Protein AF-A0A930GWD8-F1 (afdb_monomer)

Mean predicted aligned error: 20.61 Å

Nearest PDB structures (foldseek):
  4cp6-assembly1_A  TM=4.256E-01  e=1.845E-03  Streptococcus pneumoniae
  7z4b-assembly1_DW  TM=2.333E-01  e=5.067E-02  Escherichia phage vB_EcoP_SU10
  5d7h-assembly1_A  TM=2.155E-01  e=1.286E-01  Mycobacterium tuberculosis CDC1551
  8pxy-assembly1_A  TM=1.982E-01  e=1.101E-01  Mycobacterium tuberculosis
  5uwv-assembly6_F  TM=1.658E-01  e=1.355E-01  Mycobacteroides abscessus ATCC 19977

pLDDT: mean 77.82, std 20.65, range [23.25, 98.75]

Structure (mmCIF, N/CA/C/O backbone):
data_AF-A0A930GWD8-F1
#
_entry.id   AF-A0A930GWD8-F1
#
loop_
_atom_site.group_PDB
_atom_site.id
_atom_site.type_symbol
_atom_site.label_atom_id
_atom_site.label_alt_id
_atom_site.label_comp_id
_atom_site.label_asym_id
_atom_site.label_entity_id
_atom_site.label_seq_id
_atom_site.pdbx_PDB_ins_code
_atom_site.Cartn_x
_atom_site.Cartn_y
_atom_site.Cartn_z
_atom_site.occupancy
_atom_site.B_iso_or_equiv
_atom_site.auth_seq_id
_atom_site.auth_comp_id
_atom_site.auth_asym_id
_atom_site.auth_atom_id
_atom_site.pdbx_PDB_model_num
ATOM 1 N N . MET A 1 1 ? -67.804 5.111 -6.034 1.00 32.91 1 MET A N 1
ATOM 2 C CA . MET A 1 1 ? -69.058 4.346 -5.861 1.00 32.91 1 MET A CA 1
ATOM 3 C C . MET A 1 1 ? -68.831 3.285 -4.795 1.00 32.91 1 MET A C 1
ATOM 5 O O . MET A 1 1 ? -67.790 2.650 -4.816 1.00 32.91 1 MET A O 1
ATOM 9 N N . PHE A 1 2 ? -69.774 3.202 -3.850 1.00 27.28 2 PHE A N 1
ATOM 10 C CA . PHE A 1 2 ? -70.002 2.177 -2.813 1.00 27.28 2 PHE A CA 1
ATOM 11 C C . PHE A 1 2 ? -69.589 0.736 -3.227 1.00 27.28 2 PHE A C 1
ATOM 13 O O . PHE A 1 2 ? -69.629 0.432 -4.408 1.00 27.28 2 PHE A O 1
ATOM 20 N N . ARG A 1 3 ? -69.276 -0.243 -2.360 1.00 27.27 3 ARG A N 1
ATOM 21 C CA . ARG A 1 3 ? -69.615 -0.482 -0.944 1.00 27.27 3 ARG A CA 1
ATOM 22 C C . ARG A 1 3 ? -68.757 -1.638 -0.383 1.00 27.27 3 ARG A C 1
ATOM 24 O O . ARG A 1 3 ? -68.315 -2.501 -1.129 1.00 27.27 3 ARG A O 1
ATOM 31 N N . LYS A 1 4 ? -68.626 -1.661 0.948 1.00 37.53 4 LYS A N 1
ATOM 32 C CA . LYS A 1 4 ? -68.260 -2.798 1.820 1.00 37.53 4 LYS A CA 1
ATOM 33 C C . LYS A 1 4 ? -69.206 -4.000 1.655 1.00 37.53 4 LYS A C 1
ATOM 35 O O . LYS A 1 4 ? -70.381 -3.742 1.424 1.00 37.53 4 LYS A O 1
ATOM 40 N N . THR A 1 5 ? -68.727 -5.213 1.977 1.00 33.19 5 THR A N 1
ATOM 41 C CA . THR A 1 5 ? -69.406 -6.295 2.759 1.00 33.19 5 THR A CA 1
ATOM 42 C C . THR A 1 5 ? -68.433 -7.485 2.917 1.00 33.19 5 THR A C 1
ATOM 44 O O . THR A 1 5 ? -67.928 -7.959 1.908 1.00 33.19 5 THR A O 1
ATOM 47 N N . CYS A 1 6 ? -67.938 -7.874 4.103 1.00 30.30 6 CYS A N 1
ATOM 48 C CA . CYS A 1 6 ? -68.566 -8.616 5.221 1.00 30.30 6 CYS A CA 1
ATOM 49 C C . CYS A 1 6 ? -69.245 -9.945 4.843 1.00 30.30 6 CYS A C 1
ATOM 51 O O . CYS A 1 6 ? -70.290 -9.905 4.206 1.00 30.30 6 CYS A O 1
ATOM 53 N N . ALA A 1 7 ? -68.734 -11.068 5.374 1.00 29.23 7 ALA A N 1
ATOM 54 C CA . ALA A 1 7 ? -69.536 -12.148 5.971 1.00 29.23 7 ALA A CA 1
ATOM 55 C C . ALA A 1 7 ? -68.648 -13.143 6.752 1.00 29.23 7 ALA A C 1
ATOM 57 O O . ALA A 1 7 ? -67.821 -13.845 6.174 1.00 29.23 7 ALA A O 1
ATOM 58 N N . LEU A 1 8 ? -68.850 -13.189 8.073 1.00 32.72 8 LEU A N 1
ATOM 59 C CA . LEU A 1 8 ? -68.533 -14.324 8.946 1.00 32.72 8 LEU A CA 1
ATOM 60 C C . LEU A 1 8 ? -69.503 -15.484 8.665 1.00 32.72 8 LEU A C 1
ATOM 62 O O . LEU A 1 8 ? -70.682 -15.231 8.421 1.00 32.72 8 LEU A O 1
ATOM 66 N N . ALA A 1 9 ? -69.057 -16.724 8.882 1.00 27.12 9 ALA A N 1
ATOM 67 C CA . ALA A 1 9 ? -69.923 -17.798 9.375 1.00 27.12 9 ALA A CA 1
ATOM 68 C C . ALA A 1 9 ? -69.119 -18.845 10.173 1.00 27.12 9 ALA A C 1
ATOM 70 O O . ALA A 1 9 ? -68.190 -19.465 9.662 1.00 27.12 9 ALA A O 1
ATOM 71 N N . LEU A 1 10 ? -69.508 -18.995 11.444 1.00 28.69 10 LEU A N 1
ATOM 72 C CA . LEU A 1 10 ? -69.233 -20.102 12.367 1.00 28.69 10 LEU A CA 1
ATOM 73 C C . LEU A 1 10 ? -69.843 -21.424 11.863 1.00 28.69 10 LEU A C 1
ATOM 75 O O . LEU A 1 10 ? -70.950 -21.387 11.340 1.00 28.69 10 LEU A O 1
ATOM 79 N N . SER A 1 11 ? -69.225 -22.567 12.200 1.00 26.95 11 SER A N 1
ATOM 80 C CA . SER A 1 11 ? -69.896 -23.756 12.794 1.00 26.95 11 SER A CA 1
ATOM 81 C C . SER A 1 11 ? -68.861 -24.875 13.044 1.00 26.95 11 SER A C 1
ATOM 83 O O . SER A 1 11 ? -68.252 -25.372 12.103 1.00 26.95 11 SER A O 1
ATOM 85 N N . THR A 1 12 ? -68.441 -25.113 14.290 1.00 28.27 12 THR A N 1
ATOM 86 C CA . THR A 1 12 ? -68.850 -26.228 15.184 1.00 28.27 12 THR A CA 1
ATOM 87 C C . THR A 1 12 ? -68.493 -27.664 14.755 1.00 28.27 12 THR A C 1
ATOM 89 O O . THR A 1 12 ? -69.097 -28.216 13.846 1.00 28.27 12 THR A O 1
ATOM 92 N N . LEU A 1 13 ? -67.592 -28.252 15.559 1.00 28.30 13 LEU A N 1
ATOM 93 C CA . LEU A 1 13 ? -67.616 -29.577 16.215 1.00 28.30 13 LEU A CA 1
ATOM 94 C C . LEU A 1 13 ? -67.874 -30.869 15.405 1.00 28.30 13 LEU A C 1
ATOM 96 O O . LEU A 1 13 ? -68.976 -31.096 14.920 1.00 28.30 13 LEU A O 1
ATOM 100 N N . MET A 1 14 ? -66.930 -31.817 15.499 1.00 30.34 14 MET A N 1
ATOM 101 C CA . MET A 1 14 ? -67.207 -33.255 15.685 1.00 30.34 14 MET A CA 1
ATOM 102 C C . MET A 1 14 ? -65.979 -33.976 16.274 1.00 30.34 14 MET A C 1
ATOM 104 O O . MET A 1 14 ? -64.845 -33.754 15.859 1.00 30.34 14 MET A O 1
ATOM 108 N N . LEU A 1 15 ? -66.250 -34.792 17.295 1.00 30.77 15 LEU A N 1
ATOM 109 C CA . LEU A 1 15 ? -65.334 -35.578 18.127 1.00 30.77 15 LEU A CA 1
ATOM 110 C C . LEU A 1 15 ? -64.838 -36.872 17.453 1.00 30.77 15 LEU A C 1
ATOM 112 O O . LEU A 1 15 ? -65.525 -37.406 16.590 1.00 30.77 15 LEU A O 1
ATOM 116 N N . LEU A 1 16 ? -63.735 -37.411 18.000 1.00 27.11 16 LEU A N 1
ATOM 117 C CA . LEU A 1 16 ? -63.476 -38.800 18.464 1.00 27.11 16 LEU A CA 1
ATOM 118 C C . LEU A 1 16 ? -62.085 -39.281 18.023 1.00 27.11 16 LEU A C 1
ATOM 120 O O . LEU A 1 16 ? -61.794 -39.397 16.839 1.00 27.11 16 LEU A O 1
ATOM 124 N N . SER A 1 17 ? -61.172 -39.574 18.951 1.00 30.06 17 SER A N 1
ATOM 125 C CA . SER A 1 17 ? -60.903 -40.917 19.521 1.00 30.06 17 SER A CA 1
ATOM 126 C C . SER A 1 17 ? -59.388 -40.919 19.877 1.00 30.06 17 SER A C 1
ATOM 128 O O . SER A 1 17 ? -58.663 -40.101 19.325 1.00 30.06 17 SER A O 1
ATOM 130 N N . VAL A 1 18 ? -58.763 -41.678 20.780 1.00 32.16 18 VAL A N 1
ATOM 131 C CA . VAL A 1 18 ? -59.021 -42.913 21.531 1.00 32.16 18 VAL A CA 1
ATOM 132 C C . VAL A 1 18 ? -58.222 -42.805 22.849 1.00 32.16 18 VAL A C 1
ATOM 134 O O . VAL A 1 18 ? -57.163 -42.182 22.896 1.00 32.16 18 VAL A O 1
ATOM 137 N N . PHE A 1 19 ? -58.724 -43.436 23.909 1.00 29.86 19 PHE A N 1
ATOM 138 C CA . PHE A 1 19 ? -58.072 -43.611 25.209 1.00 29.86 19 PHE A CA 1
ATOM 139 C C . PHE A 1 19 ? -56.790 -44.467 25.158 1.00 29.86 19 PHE A C 1
ATOM 141 O O . PHE A 1 19 ? -56.745 -45.477 24.463 1.00 29.86 19 PHE A O 1
ATOM 148 N N . SER A 1 20 ? -55.830 -44.170 26.041 1.00 28.05 20 SER A N 1
ATOM 149 C CA . SER A 1 20 ? -54.991 -45.193 26.679 1.00 28.05 20 SER A CA 1
ATOM 150 C C . SER A 1 20 ? -54.947 -44.949 28.188 1.00 28.05 20 SER A C 1
ATOM 152 O O . SER A 1 20 ? -54.554 -43.885 28.658 1.00 28.05 20 SER A O 1
ATOM 154 N N . THR A 1 21 ? -55.387 -45.967 28.920 1.00 31.94 21 THR A N 1
ATOM 155 C CA . THR A 1 21 ? -55.265 -46.222 30.365 1.00 31.94 21 THR A CA 1
ATOM 156 C C . THR A 1 21 ? -53.813 -46.082 30.854 1.00 31.94 21 THR A C 1
ATOM 158 O O . THR A 1 21 ? -52.904 -46.379 30.089 1.00 31.94 21 THR A O 1
ATOM 161 N N . GLY A 1 22 ? -53.473 -45.729 32.094 1.00 28.89 22 GLY A N 1
ATOM 162 C CA . GLY A 1 22 ? -54.230 -45.448 33.310 1.00 28.89 22 GLY A CA 1
ATOM 163 C C . GLY A 1 22 ? -53.258 -45.317 34.498 1.00 28.89 22 GLY A C 1
ATOM 164 O O . GLY A 1 22 ? -52.128 -45.786 34.414 1.00 28.89 22 GLY A O 1
ATOM 165 N N . ASN A 1 23 ? -53.676 -44.672 35.590 1.00 30.06 23 ASN A N 1
ATOM 166 C CA . ASN A 1 23 ? -53.619 -45.218 36.954 1.00 30.06 23 ASN A CA 1
ATOM 167 C C . ASN A 1 23 ? -54.197 -44.230 37.978 1.00 30.06 23 ASN A C 1
ATOM 169 O O . ASN A 1 23 ? -54.066 -43.017 37.854 1.00 30.06 23 ASN A O 1
ATOM 173 N N . LEU A 1 24 ? -54.872 -44.820 38.966 1.00 27.34 24 LEU A N 1
ATOM 174 C CA . LEU A 1 24 ? -55.503 -44.224 40.142 1.00 27.34 24 LEU A CA 1
ATOM 175 C C . LEU A 1 24 ? -54.466 -43.450 40.987 1.00 27.34 24 LEU A C 1
ATOM 177 O O . LEU A 1 24 ? -53.321 -43.876 41.065 1.00 27.34 24 LEU A O 1
ATOM 181 N N . THR A 1 25 ? -54.804 -42.348 41.663 1.00 31.69 25 THR A N 1
ATOM 182 C CA . THR A 1 25 ? -55.527 -42.381 42.948 1.00 31.69 25 THR A CA 1
ATOM 183 C C . THR A 1 25 ? -56.238 -41.068 43.298 1.00 31.69 25 THR A C 1
ATOM 185 O O . THR A 1 25 ? -55.896 -39.971 42.876 1.00 31.69 25 THR A O 1
ATOM 188 N N . ARG A 1 26 ? -57.287 -41.257 44.098 1.00 27.42 26 ARG A N 1
ATOM 189 C CA . ARG A 1 26 ? -58.333 -40.338 44.543 1.00 27.42 26 ARG A CA 1
ATOM 190 C C . ARG A 1 26 ? -58.001 -39.795 45.934 1.00 27.42 26 ARG A C 1
ATOM 192 O O . ARG A 1 26 ? -57.693 -40.588 46.816 1.00 27.42 26 ARG A O 1
ATOM 199 N N . ALA A 1 27 ? -58.241 -38.508 46.167 1.00 28.28 27 ALA A N 1
ATOM 200 C CA . ALA A 1 27 ? -58.677 -38.008 47.470 1.00 28.28 27 ALA A CA 1
ATOM 201 C C . ALA A 1 27 ? -59.641 -36.829 47.259 1.00 28.28 27 ALA A C 1
ATOM 203 O O . ALA A 1 27 ? -59.265 -35.780 46.750 1.00 28.28 27 ALA A O 1
ATOM 204 N N . MET A 1 28 ? -60.914 -37.057 47.595 1.00 27.00 28 MET A N 1
ATOM 205 C CA . MET A 1 28 ? -61.973 -36.047 47.661 1.00 27.00 28 MET A CA 1
ATOM 206 C C . MET A 1 28 ? -61.948 -35.377 49.038 1.00 27.00 28 MET A C 1
ATOM 208 O O . MET A 1 28 ? -61.823 -36.074 50.042 1.00 27.00 28 MET A O 1
ATOM 212 N N . GLY A 1 29 ? -62.225 -34.076 49.083 1.00 27.12 29 GLY A N 1
ATOM 213 C CA . GLY A 1 29 ? -62.691 -33.368 50.275 1.00 27.12 29 GLY A CA 1
ATOM 214 C C . GLY A 1 29 ? -63.679 -32.278 49.863 1.00 27.12 29 GLY A C 1
ATOM 215 O O . GLY A 1 29 ? -63.319 -31.377 49.118 1.00 27.12 29 GLY A O 1
ATOM 216 N N . LYS A 1 30 ? -64.943 -32.435 50.273 1.00 27.80 30 LYS A N 1
ATOM 217 C CA . LYS A 1 30 ? -66.095 -31.546 50.029 1.00 27.80 30 LYS A CA 1
ATOM 218 C C . LYS A 1 30 ? -66.175 -30.409 51.063 1.00 27.80 30 LYS A C 1
ATOM 220 O O . LYS A 1 30 ? -65.655 -30.559 52.164 1.00 27.80 30 LYS A O 1
ATOM 225 N N . SER A 1 31 ? -67.061 -29.450 50.747 1.00 24.94 31 SER A N 1
ATOM 226 C CA . SER A 1 31 ? -67.744 -28.450 51.604 1.00 24.94 31 SER A CA 1
ATOM 227 C C . SER A 1 31 ? -67.051 -27.076 51.650 1.00 24.94 31 SER A C 1
ATOM 229 O O . SER A 1 31 ? -65.833 -27.040 51.706 1.00 24.94 31 SER A O 1
ATOM 231 N N . ARG A 1 32 ? -67.727 -25.918 51.599 1.00 26.08 32 ARG A N 1
ATOM 232 C CA . ARG A 1 32 ? -69.159 -25.547 51.592 1.00 26.08 32 ARG A CA 1
ATOM 233 C C . ARG A 1 32 ? -69.277 -24.101 51.047 1.00 26.08 32 ARG A C 1
ATOM 235 O O . ARG A 1 32 ? -68.283 -23.388 51.040 1.00 26.08 32 ARG A O 1
ATOM 242 N N . GLU A 1 33 ? -70.470 -23.739 50.579 1.00 31.72 33 GLU A N 1
ATOM 243 C CA . GLU A 1 33 ? -70.894 -22.453 49.992 1.00 31.72 33 GLU A CA 1
ATOM 244 C C . GLU A 1 33 ? -70.573 -21.206 50.830 1.00 31.72 33 GLU A C 1
ATOM 246 O O . GLU A 1 33 ? -70.758 -21.238 52.042 1.00 31.72 33 GLU A O 1
ATOM 251 N N . GLU A 1 34 ? -70.243 -20.099 50.151 1.00 25.59 34 GLU A N 1
ATOM 252 C CA . GLU A 1 34 ? -70.736 -18.755 50.485 1.00 25.59 34 GLU A CA 1
ATOM 253 C C . GLU A 1 34 ? -70.683 -17.854 49.235 1.00 25.59 34 GLU A C 1
ATOM 255 O O . GLU A 1 34 ? -69.680 -17.805 48.520 1.00 25.59 34 GLU A O 1
ATOM 260 N N . GLU A 1 35 ? -71.813 -17.205 48.935 1.00 35.59 35 GLU A N 1
ATOM 261 C CA . GLU A 1 35 ? -71.957 -16.186 47.895 1.00 35.59 35 GLU A CA 1
ATOM 262 C C . GLU A 1 35 ? -70.954 -15.056 48.128 1.00 35.59 35 GLU A C 1
ATOM 264 O O . GLU A 1 35 ? -70.917 -14.468 49.207 1.00 35.59 35 GLU A O 1
ATOM 269 N N . ASN A 1 36 ? -70.185 -14.687 47.104 1.00 23.25 36 ASN A N 1
ATOM 270 C CA . ASN A 1 36 ? -69.575 -13.369 47.095 1.00 23.25 36 ASN A CA 1
ATOM 271 C C . ASN A 1 36 ? -69.389 -12.866 45.663 1.00 23.25 36 ASN A C 1
ATOM 273 O O . ASN A 1 36 ? -68.617 -13.408 44.878 1.00 23.25 36 ASN A O 1
ATOM 277 N N . THR A 1 37 ? -70.206 -11.867 45.344 1.00 25.72 37 THR A N 1
ATOM 278 C CA . THR A 1 37 ? -69.913 -10.684 44.534 1.00 25.72 37 THR A CA 1
ATOM 279 C C . THR A 1 37 ? -68.735 -10.799 43.561 1.00 25.72 37 THR A C 1
ATOM 281 O O . THR A 1 37 ? -67.577 -10.857 43.967 1.00 25.72 37 THR A O 1
ATOM 284 N N . ILE A 1 38 ? -69.035 -10.733 42.259 1.00 28.34 38 ILE A N 1
ATOM 285 C CA . ILE A 1 38 ? -68.041 -10.472 41.212 1.00 28.34 38 ILE A CA 1
ATOM 286 C C . ILE A 1 38 ? -67.503 -9.057 41.449 1.00 28.34 38 ILE A C 1
ATOM 288 O O . ILE A 1 38 ? -68.067 -8.076 40.971 1.00 28.34 38 ILE A O 1
ATOM 292 N N . VAL A 1 39 ? -66.425 -8.952 42.215 1.00 30.16 39 VAL A N 1
ATOM 293 C CA . VAL A 1 39 ? -65.497 -7.835 42.102 1.00 30.16 39 VAL A CA 1
ATOM 294 C C . VAL A 1 39 ? -64.515 -8.281 41.036 1.00 30.16 39 VAL A C 1
ATOM 296 O O . VAL A 1 39 ? -63.798 -9.263 41.223 1.00 30.16 39 VAL A O 1
ATOM 299 N N . ALA A 1 40 ? -64.559 -7.620 39.880 1.00 29.30 40 ALA A N 1
ATOM 300 C CA . ALA A 1 40 ? -63.490 -7.719 38.906 1.00 29.30 40 ALA A CA 1
ATOM 301 C C . ALA A 1 40 ? -62.199 -7.393 39.657 1.00 29.30 40 ALA A C 1
ATOM 303 O O . ALA A 1 40 ? -62.025 -6.270 40.123 1.00 29.30 40 ALA A O 1
ATOM 304 N N . SER A 1 41 ? -61.351 -8.399 39.856 1.00 30.47 41 SER A N 1
ATOM 305 C CA . SER A 1 41 ? -59.982 -8.164 40.271 1.00 30.47 41 SER A CA 1
ATOM 306 C C . SER A 1 41 ? -59.366 -7.332 39.158 1.00 30.47 41 SER A C 1
ATOM 308 O O . SER A 1 41 ? -59.107 -7.855 38.073 1.00 30.47 41 SER A O 1
ATOM 310 N N . GLU A 1 42 ? -59.223 -6.030 39.400 1.00 39.44 42 GLU A N 1
ATOM 311 C CA . GLU A 1 42 ? -58.194 -5.234 38.751 1.00 39.44 42 GLU A CA 1
ATOM 312 C C . GLU A 1 42 ? -56.916 -6.054 38.915 1.00 39.44 42 GLU A C 1
ATOM 314 O O . GLU A 1 42 ? -56.434 -6.258 40.030 1.00 39.44 42 GLU A O 1
ATOM 319 N N . GLU A 1 43 ? -56.466 -6.679 37.825 1.00 37.22 43 GLU A N 1
ATOM 320 C CA . GLU A 1 43 ? -55.129 -7.244 37.775 1.00 37.22 43 GLU A CA 1
ATOM 321 C C . GLU A 1 43 ? -54.216 -6.077 38.127 1.00 37.22 43 GLU A C 1
ATOM 323 O O . GLU A 1 43 ? -54.126 -5.129 37.348 1.00 37.22 43 GLU A O 1
ATOM 328 N N . GLU A 1 44 ? -53.628 -6.100 39.328 1.00 42.16 44 GLU A N 1
ATOM 329 C CA . GLU A 1 44 ? -52.587 -5.159 39.717 1.00 42.16 44 GLU A CA 1
ATOM 330 C C . GLU A 1 44 ? -51.586 -5.127 38.564 1.00 42.16 44 GLU A C 1
ATOM 332 O O . GLU A 1 44 ? -50.902 -6.118 38.282 1.00 42.16 44 GLU A O 1
ATOM 337 N N . GLU A 1 45 ? -51.585 -4.023 37.813 1.00 49.19 45 GLU A N 1
ATOM 338 C CA . GLU A 1 45 ? -50.717 -3.863 36.663 1.00 49.19 45 GLU A CA 1
ATOM 339 C C . GLU A 1 45 ? -49.300 -3.741 37.193 1.00 49.19 45 GLU A C 1
ATOM 341 O O . GLU A 1 45 ? -48.823 -2.658 37.507 1.00 49.19 45 GLU A O 1
ATOM 346 N N . GLN A 1 46 ? -48.630 -4.879 37.333 1.00 57.62 46 GLN A N 1
ATOM 347 C CA . GLN A 1 46 ? -47.254 -4.888 37.774 1.00 57.62 46 GLN A CA 1
ATOM 348 C C . GLN A 1 46 ? -46.417 -4.189 36.702 1.00 57.62 46 GLN A C 1
ATOM 350 O O . GLN A 1 46 ? -46.332 -4.654 35.557 1.00 57.62 46 GLN A O 1
ATOM 355 N N . ASP A 1 47 ? -45.847 -3.045 37.068 1.00 68.69 47 ASP A N 1
ATOM 356 C CA . ASP A 1 47 ? -44.941 -2.300 36.214 1.00 68.69 47 ASP A CA 1
ATOM 357 C C . ASP A 1 47 ? -43.766 -3.204 35.823 1.00 68.69 47 ASP A C 1
ATOM 359 O O . ASP A 1 47 ? -43.138 -3.860 36.660 1.00 68.69 47 ASP A O 1
ATOM 363 N N . VAL A 1 48 ? -43.485 -3.278 34.521 1.00 73.56 48 VAL A N 1
ATOM 364 C CA . VAL A 1 48 ? -42.410 -4.112 33.975 1.00 73.56 48 VAL A CA 1
ATOM 365 C C . VAL A 1 48 ? -41.243 -3.235 33.534 1.00 73.56 48 VAL A C 1
ATOM 367 O O . VAL A 1 48 ? -41.471 -2.217 32.879 1.00 73.56 48 VAL A O 1
ATOM 370 N N . PRO A 1 49 ? -39.990 -3.610 33.851 1.00 87.19 49 PRO A N 1
ATOM 371 C CA . PRO A 1 49 ? -38.826 -2.879 33.374 1.00 87.19 49 PRO A CA 1
ATOM 372 C C . PRO A 1 49 ? -38.707 -3.001 31.854 1.00 87.19 49 PRO A C 1
ATOM 374 O O . PRO A 1 49 ? -38.954 -4.063 31.269 1.00 87.19 49 PRO A O 1
ATOM 377 N N . PHE A 1 50 ? -38.290 -1.919 31.204 1.00 91.69 50 PHE A N 1
ATOM 378 C CA . PHE A 1 50 ? -38.075 -1.907 29.764 1.00 91.69 50 PHE A CA 1
ATOM 379 C C . PHE A 1 50 ? -36.658 -2.372 29.425 1.00 91.69 50 PHE A C 1
ATOM 381 O O . PHE A 1 50 ? -35.669 -1.908 29.995 1.00 91.69 50 PHE A O 1
ATOM 388 N N . TYR A 1 51 ? -36.547 -3.263 28.438 1.00 90.06 51 TYR A N 1
ATOM 389 C CA . TYR A 1 51 ? -35.268 -3.619 27.837 1.00 90.06 51 TYR A CA 1
ATOM 390 C C . TYR A 1 51 ? -35.398 -3.777 26.325 1.00 90.06 51 TYR A C 1
ATOM 392 O O . TYR A 1 51 ? -36.057 -4.692 25.827 1.00 90.06 51 TYR A O 1
ATOM 400 N N . GLY A 1 52 ? -34.710 -2.907 25.593 1.00 86.19 52 GLY A N 1
ATOM 401 C CA . GLY A 1 52 ? -34.595 -2.961 24.142 1.00 86.19 52 GLY A CA 1
ATOM 402 C C . GLY A 1 52 ? -33.138 -3.044 23.710 1.00 86.19 52 GLY A C 1
ATOM 403 O O . GLY A 1 52 ? -32.254 -2.490 24.359 1.00 86.19 52 GLY A O 1
ATOM 404 N N . LYS A 1 53 ? -32.864 -3.716 22.589 1.00 89.94 53 LYS A N 1
ATOM 405 C CA . LYS A 1 53 ? -31.536 -3.699 21.964 1.00 89.94 53 LYS A CA 1
ATOM 406 C C . LYS A 1 53 ? -31.613 -3.757 20.446 1.00 89.94 53 LYS A C 1
ATOM 408 O O . LYS A 1 53 ? -32.465 -4.452 19.889 1.00 89.94 53 LYS A O 1
ATOM 413 N N . LYS A 1 54 ? -30.690 -3.077 19.776 1.00 86.75 54 LYS A N 1
ATOM 414 C CA . LYS A 1 54 ? -30.559 -3.064 18.320 1.00 86.75 54 LYS A CA 1
ATOM 415 C C . LYS A 1 54 ? -29.089 -2.923 17.942 1.00 86.75 54 LYS A C 1
ATOM 417 O O . LYS A 1 54 ? -28.367 -2.125 18.520 1.00 86.75 54 LYS A O 1
ATOM 422 N N . THR A 1 55 ? -28.648 -3.696 16.955 1.00 82.44 55 THR A N 1
ATOM 423 C CA . THR A 1 55 ? -27.324 -3.505 16.354 1.00 82.44 55 THR A CA 1
ATOM 424 C C . THR A 1 55 ? -27.448 -2.606 15.133 1.00 82.44 55 THR A C 1
ATOM 426 O O . THR A 1 55 ? -28.254 -2.898 14.244 1.00 82.44 55 THR A O 1
ATOM 429 N N . VAL A 1 56 ? -26.651 -1.543 15.094 1.00 77.38 56 VAL A N 1
ATOM 430 C CA . VAL A 1 56 ? -26.535 -0.599 13.976 1.00 77.38 56 VAL A CA 1
ATOM 431 C C . VAL A 1 56 ? -25.044 -0.369 13.741 1.00 77.38 56 VAL A C 1
ATOM 433 O O . VAL A 1 56 ? -24.317 -0.095 14.687 1.00 77.38 56 VAL A O 1
ATOM 436 N N . ASP A 1 57 ? 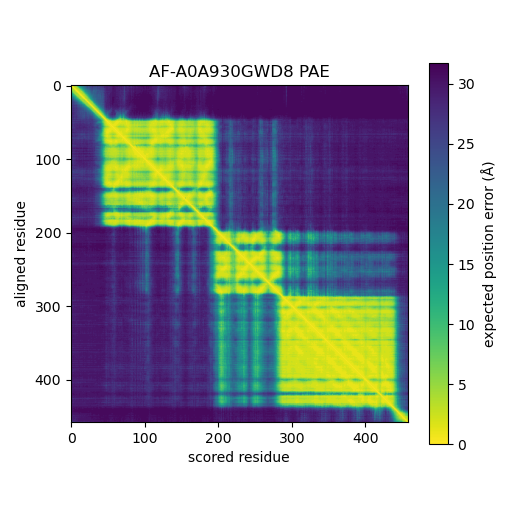-24.576 -0.555 12.504 1.00 69.50 57 ASP A N 1
ATOM 437 C CA . ASP A 1 57 ? -23.153 -0.408 12.141 1.00 69.50 57 ASP A CA 1
ATOM 438 C C . ASP A 1 57 ? -22.176 -1.239 12.999 1.00 69.50 57 ASP A C 1
ATOM 440 O O . ASP A 1 57 ? -21.070 -0.832 13.325 1.00 69.50 57 ASP A O 1
ATOM 444 N N . GLY A 1 58 ? -22.595 -2.447 13.389 1.00 70.00 58 GLY A N 1
ATOM 445 C CA . GLY A 1 58 ? -21.777 -3.359 14.198 1.00 70.00 58 GLY A CA 1
ATOM 446 C C . GLY A 1 58 ? -21.762 -3.047 15.700 1.00 70.00 58 GLY A C 1
ATOM 447 O O . GLY A 1 58 ? -21.465 -3.949 16.488 1.00 70.00 58 GLY A O 1
ATOM 448 N N . ILE A 1 59 ? -22.191 -1.849 16.106 1.00 80.44 59 ILE A N 1
ATOM 449 C CA . ILE A 1 59 ? -22.344 -1.439 17.506 1.00 80.44 59 ILE A CA 1
ATOM 450 C C . ILE A 1 59 ? -23.696 -1.933 18.028 1.00 80.44 59 ILE A C 1
ATOM 452 O O . ILE A 1 59 ? -24.741 -1.758 17.393 1.00 80.44 59 ILE A O 1
ATOM 456 N N . LEU A 1 60 ? -23.690 -2.605 19.180 1.00 80.94 60 LEU A N 1
ATOM 457 C CA . LEU A 1 60 ? -24.912 -3.028 19.861 1.00 80.94 60 LEU A CA 1
ATOM 458 C C . LEU A 1 60 ? -25.358 -1.918 20.812 1.00 80.94 60 LEU A C 1
ATOM 460 O O . LEU A 1 60 ? -24.740 -1.713 21.851 1.00 80.94 60 LEU A O 1
ATOM 464 N N . VAL A 1 61 ? -26.449 -1.244 20.464 1.00 87.94 61 VAL A N 1
ATOM 465 C CA . VAL A 1 61 ? -27.100 -0.243 21.309 1.00 87.94 61 VAL A CA 1
ATOM 466 C C . VAL A 1 61 ? -28.190 -0.933 22.123 1.00 87.94 61 VAL A C 1
ATOM 468 O O . VAL 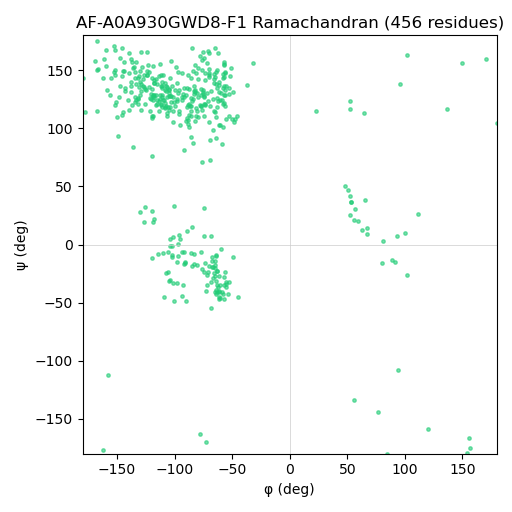A 1 61 ? -29.015 -1.666 21.565 1.00 87.94 61 VAL A O 1
ATOM 471 N N . SER A 1 62 ? -28.212 -0.723 23.435 1.00 88.62 62 SER A N 1
ATOM 472 C CA . SER A 1 62 ? -29.293 -1.202 24.297 1.00 88.62 62 SER A CA 1
ATOM 473 C C . SER A 1 62 ? -29.810 -0.114 25.218 1.00 88.62 62 SER A C 1
ATOM 475 O O . SER A 1 62 ? -29.022 0.663 25.741 1.00 88.62 62 SER A O 1
ATOM 477 N N . VAL A 1 63 ? -31.115 -0.118 25.454 1.00 93.12 63 VAL A N 1
ATOM 478 C CA . VAL A 1 63 ? -31.796 0.777 26.386 1.00 93.12 63 VAL A CA 1
ATOM 479 C C . VAL A 1 63 ? -32.403 -0.068 27.496 1.00 93.12 63 VAL A C 1
ATOM 481 O O . VAL A 1 63 ? -33.091 -1.056 27.221 1.00 93.12 63 VAL A O 1
ATOM 484 N N . LYS A 1 64 ? -32.125 0.313 28.740 1.00 91.25 64 LYS A N 1
ATOM 485 C CA . LYS A 1 64 ? -32.723 -0.245 29.955 1.00 91.25 64 LYS A CA 1
ATOM 486 C C . LYS A 1 64 ? -33.439 0.870 30.694 1.00 91.25 64 LYS A C 1
ATOM 488 O O . LYS A 1 64 ? -32.844 1.925 30.875 1.00 91.25 64 LYS A O 1
ATOM 493 N N . ALA A 1 65 ? -34.661 0.621 31.133 1.00 92.44 65 ALA A N 1
ATOM 494 C CA . ALA A 1 65 ? -35.358 1.526 32.033 1.00 92.44 65 ALA A CA 1
ATOM 495 C C . ALA A 1 65 ? -36.045 0.751 33.149 1.00 92.44 65 ALA A C 1
ATOM 497 O O . ALA A 1 65 ? -36.427 -0.414 32.962 1.00 92.44 65 ALA A O 1
ATOM 498 N N . ASP A 1 66 ? -36.190 1.411 34.289 1.00 90.88 66 ASP A N 1
ATOM 499 C CA . ASP A 1 66 ? -36.924 0.876 35.424 1.00 90.88 66 ASP A CA 1
ATOM 500 C C . ASP A 1 66 ? -38.403 0.636 35.086 1.00 90.88 66 ASP A C 1
ATOM 502 O O . ASP A 1 66 ? -38.941 1.062 34.057 1.00 90.88 66 ASP A O 1
ATOM 506 N N . ALA A 1 67 ? -39.053 -0.137 35.947 1.00 89.81 67 ALA A N 1
ATOM 507 C CA . ALA A 1 67 ? -40.456 -0.476 35.811 1.00 89.81 67 ALA A CA 1
ATOM 508 C C . ALA A 1 67 ? -41.326 0.795 35.813 1.00 89.81 67 ALA A C 1
ATOM 510 O O . ALA A 1 67 ? -41.169 1.651 36.674 1.00 89.81 67 ALA A O 1
ATOM 511 N N . GLY A 1 68 ? -42.228 0.919 34.836 1.00 87.88 68 GLY A N 1
ATOM 512 C CA . GLY A 1 68 ? -43.179 2.034 34.754 1.00 87.88 68 GLY A CA 1
ATOM 513 C C . GLY A 1 68 ? -42.671 3.266 33.997 1.00 87.88 68 GLY A C 1
ATOM 514 O O . GLY A 1 68 ? -43.489 4.089 33.591 1.00 87.88 68 GLY A O 1
ATOM 515 N N . VAL A 1 69 ? -41.362 3.364 33.719 1.00 93.00 69 VAL A N 1
ATOM 516 C CA . VAL A 1 69 ? -40.772 4.480 32.948 1.00 93.00 69 VAL A CA 1
ATOM 517 C C . VAL A 1 69 ? -41.305 4.536 31.512 1.00 93.00 69 VAL A C 1
ATOM 519 O O . VAL A 1 69 ? -41.505 5.616 30.962 1.00 93.00 69 VAL A O 1
ATOM 522 N N . PHE A 1 70 ? -41.570 3.370 30.913 1.00 93.06 70 PHE A N 1
ATOM 523 C CA . PHE A 1 70 ? -42.235 3.254 29.615 1.00 93.06 70 PHE A CA 1
ATOM 524 C C . PHE A 1 70 ? -43.491 2.380 29.710 1.00 93.06 70 PHE A C 1
ATOM 526 O O . PHE A 1 70 ? -43.481 1.375 30.429 1.00 93.06 70 PHE A O 1
ATOM 533 N N . PRO A 1 71 ? -44.549 2.683 28.933 1.00 89.81 71 PRO A N 1
ATOM 534 C CA . PRO A 1 71 ? -45.729 1.835 28.827 1.00 89.81 71 PRO A CA 1
ATOM 535 C C . PRO A 1 71 ? -45.404 0.407 28.372 1.00 89.81 71 PRO A C 1
ATOM 537 O O . PRO A 1 71 ? -44.420 0.139 27.669 1.00 89.81 71 PRO A O 1
ATOM 540 N N . LYS A 1 72 ? -46.298 -0.533 28.696 1.00 85.06 72 LYS A N 1
ATOM 541 C CA . LYS A 1 72 ? -46.219 -1.912 28.196 1.00 85.06 72 LYS A CA 1
ATOM 542 C C . LYS A 1 72 ? -46.201 -1.928 26.663 1.00 85.06 72 LYS A C 1
ATOM 544 O O . LYS A 1 72 ? -46.861 -1.130 26.009 1.00 85.06 72 LYS A O 1
ATOM 549 N N . LYS A 1 73 ? -45.497 -2.913 26.092 1.00 86.12 73 LYS A N 1
ATOM 550 C CA . LYS A 1 73 ? -45.329 -3.122 24.636 1.00 86.12 73 LYS A CA 1
ATOM 551 C C . LYS A 1 73 ? -44.524 -2.044 23.903 1.00 86.12 73 LYS A C 1
ATOM 553 O O . LYS A 1 73 ? -44.438 -2.130 22.676 1.00 86.12 73 LYS A O 1
ATOM 558 N N . SER A 1 74 ? -43.895 -1.117 24.625 1.00 92.38 74 SER A N 1
ATOM 559 C CA . SER A 1 74 ? -42.962 -0.166 24.026 1.00 92.38 74 SER A CA 1
ATOM 560 C C . SER A 1 74 ? -41.838 -0.881 23.268 1.00 92.38 74 SER A C 1
ATOM 562 O O . SER A 1 74 ? -41.432 -1.995 23.624 1.00 92.38 74 SER A O 1
ATOM 564 N N . LYS A 1 75 ? -41.325 -0.262 22.203 1.00 92.88 75 LYS A N 1
ATOM 565 C CA . LYS A 1 75 ? -40.299 -0.843 21.323 1.00 92.88 75 LYS A CA 1
ATOM 566 C C . LYS A 1 75 ? -39.153 0.125 21.097 1.00 92.88 75 LYS A C 1
ATOM 568 O O . LYS A 1 75 ? -39.363 1.279 20.758 1.00 92.88 75 LYS A O 1
ATOM 573 N N . LEU A 1 76 ? -37.927 -0.385 21.184 1.00 95.25 76 LEU A N 1
ATOM 574 C CA . LEU A 1 76 ? -36.739 0.383 20.827 1.00 95.25 76 LEU A CA 1
ATOM 575 C C . LEU A 1 76 ? -36.600 0.509 19.303 1.00 95.25 76 LEU A C 1
ATOM 577 O O . LEU A 1 76 ? -36.595 -0.496 18.581 1.00 95.25 76 LEU A O 1
ATOM 581 N N . LYS A 1 77 ? -36.377 1.733 18.838 1.00 93.62 77 LYS A N 1
ATOM 582 C CA . LYS A 1 77 ? -35.972 2.087 17.480 1.00 93.62 77 LYS A CA 1
ATOM 583 C C . LYS A 1 77 ? -34.600 2.757 17.554 1.00 93.62 77 LYS A C 1
ATOM 585 O O . LYS A 1 77 ? -34.385 3.668 18.337 1.00 93.62 77 LYS A O 1
ATOM 590 N N . VAL A 1 78 ? -33.660 2.271 16.744 1.00 92.69 78 VAL A N 1
ATOM 591 C CA . VAL A 1 78 ? -32.327 2.875 16.600 1.00 92.69 78 VAL A CA 1
ATOM 592 C C . VAL A 1 78 ? -32.031 3.014 15.118 1.00 92.69 78 VAL A C 1
ATOM 594 O O . VAL A 1 78 ? -32.110 2.025 14.376 1.00 92.69 78 VAL A O 1
ATOM 597 N N . LYS A 1 79 ? -31.699 4.228 14.687 1.00 88.75 79 LYS A N 1
ATOM 598 C CA . LYS A 1 79 ? -31.305 4.561 13.318 1.00 88.75 79 LYS A CA 1
ATOM 599 C C . LYS A 1 79 ? -29.934 5.227 13.321 1.00 88.75 79 LYS A C 1
ATOM 601 O O . LYS A 1 79 ? -29.575 5.924 14.257 1.00 88.75 79 LYS A O 1
ATOM 606 N N . LYS A 1 80 ? -29.171 5.023 12.248 1.00 86.38 80 LYS A N 1
ATOM 607 C CA . LYS A 1 80 ? -27.956 5.802 11.992 1.00 86.38 80 LYS A CA 1
ATOM 608 C C . LYS A 1 80 ? -28.343 7.111 11.313 1.00 86.38 80 LYS A C 1
ATOM 610 O O . LYS A 1 80 ? -29.118 7.079 10.353 1.00 86.38 80 LYS A O 1
ATOM 615 N N . LEU A 1 81 ? -27.750 8.225 11.734 1.00 83.94 81 LEU A N 1
ATOM 616 C CA . LEU A 1 81 ? -27.861 9.475 10.988 1.00 83.94 81 LEU A CA 1
ATOM 617 C C . LEU A 1 81 ? -27.053 9.361 9.683 1.00 83.94 81 LEU A C 1
ATOM 619 O O . LEU A 1 81 ? -25.822 9.337 9.687 1.00 83.94 81 LEU A O 1
ATOM 623 N N . SER A 1 82 ? -27.747 9.212 8.553 1.00 70.75 82 SER A N 1
ATOM 624 C CA . SER A 1 82 ? -27.126 8.992 7.236 1.00 70.75 82 SER A CA 1
ATOM 625 C C . SER A 1 82 ? -27.089 10.237 6.346 1.00 70.75 82 SER A C 1
ATOM 627 O O . SER A 1 82 ? -26.448 10.214 5.293 1.00 70.75 82 SER A O 1
ATOM 629 N N . GLN A 1 83 ? -27.792 11.310 6.721 1.00 81.25 83 GLN A N 1
ATOM 630 C CA . GLN A 1 83 ? -27.785 12.557 5.960 1.00 81.25 83 GLN A CA 1
ATOM 631 C C . GLN A 1 83 ? -26.448 13.278 6.156 1.00 81.25 83 GLN A C 1
ATOM 633 O O . GLN A 1 83 ? -26.071 13.612 7.274 1.00 81.25 83 GLN A O 1
ATOM 638 N N . LYS A 1 84 ? -25.719 13.518 5.057 1.00 76.19 84 LYS A N 1
ATOM 639 C CA . LYS A 1 84 ? -24.372 14.115 5.103 1.00 76.19 84 LYS A CA 1
ATOM 640 C C . LYS A 1 84 ? -24.349 15.514 5.723 1.00 76.19 84 LYS A C 1
ATOM 642 O O . LYS A 1 84 ? -23.364 15.859 6.361 1.00 76.19 84 LYS A O 1
ATOM 647 N N . VAL A 1 85 ? -25.397 16.307 5.492 1.00 80.56 85 VAL A N 1
ATOM 648 C CA . VAL A 1 85 ? -25.493 17.684 5.996 1.00 80.56 85 VAL A CA 1
ATOM 649 C C . VAL A 1 85 ? -25.644 17.666 7.513 1.00 80.56 85 VAL A C 1
ATOM 651 O O . VAL A 1 85 ? -24.803 18.228 8.201 1.00 80.56 85 VAL A O 1
ATOM 654 N N . ASP A 1 86 ? -26.641 16.944 8.020 1.00 83.62 86 ASP A N 1
ATOM 655 C CA . ASP A 1 86 ? -26.911 16.846 9.458 1.00 83.62 86 ASP A CA 1
ATOM 656 C C . ASP A 1 86 ? -25.739 16.218 10.213 1.00 83.62 86 ASP A C 1
ATOM 658 O O . ASP A 1 86 ? -25.340 16.718 11.258 1.00 83.62 86 ASP A O 1
ATOM 662 N N . LYS A 1 87 ? -25.118 15.175 9.643 1.00 83.88 87 LYS A N 1
ATOM 663 C CA . LYS A 1 87 ? -23.919 14.565 10.225 1.00 83.88 87 LYS A CA 1
ATOM 664 C C . LYS A 1 87 ? -22.791 15.591 10.414 1.00 83.88 87 LYS A C 1
ATOM 666 O O . LYS A 1 87 ? -22.209 15.643 11.489 1.00 83.88 87 LYS A O 1
ATOM 671 N N . LYS A 1 88 ? -22.513 16.415 9.397 1.00 83.00 88 LYS A N 1
ATOM 672 C CA . LYS A 1 88 ? -21.437 17.415 9.451 1.00 83.00 88 LYS A CA 1
ATOM 673 C C . LYS A 1 88 ? -21.689 18.472 10.527 1.00 83.00 88 LYS A C 1
ATOM 675 O O . LYS A 1 88 ? -20.761 18.842 11.229 1.00 83.00 88 LYS A O 1
ATOM 680 N N . LYS A 1 89 ? -22.935 18.930 10.672 1.00 89.25 89 LYS A N 1
ATOM 681 C CA . LYS A 1 89 ? -23.302 19.919 11.696 1.00 89.25 89 LYS A CA 1
ATOM 682 C C . LYS A 1 89 ? -23.115 19.383 13.115 1.00 89.25 89 LYS A C 1
ATOM 684 O O . LYS A 1 89 ? -22.565 20.079 13.962 1.00 89.25 89 LYS A O 1
ATOM 689 N N . VAL A 1 90 ? -23.524 18.132 13.343 1.00 89.00 90 VAL A N 1
ATOM 690 C CA . VAL A 1 90 ? -23.314 17.445 14.624 1.00 89.00 90 VAL A CA 1
ATOM 691 C C . VAL A 1 90 ? -21.818 17.311 14.924 1.00 89.00 90 VAL A C 1
ATOM 693 O O . VAL A 1 90 ? -21.392 17.634 16.028 1.00 89.00 90 VAL A O 1
ATOM 696 N N . GLU A 1 91 ? -21.014 16.874 13.947 1.00 86.88 91 GLU A N 1
ATOM 697 C CA . GLU A 1 91 ? -19.558 16.732 14.108 1.00 86.88 91 GLU A CA 1
ATOM 698 C C . GLU A 1 91 ? -18.874 18.073 14.417 1.00 86.88 91 GLU A C 1
ATOM 700 O O . GLU A 1 91 ? -18.099 18.135 15.364 1.00 86.88 91 GLU A O 1
ATOM 705 N N . GLU A 1 92 ? -19.216 19.157 13.710 1.00 87.62 92 GLU A N 1
ATOM 706 C CA . GLU A 1 92 ? -18.639 20.495 13.935 1.00 87.62 92 GLU A CA 1
ATOM 707 C C . GLU A 1 92 ? -18.878 21.005 15.366 1.00 87.62 92 GLU A C 1
ATOM 709 O O . GLU A 1 92 ? -17.972 21.562 15.987 1.00 87.62 92 GLU A O 1
ATOM 714 N N . LYS A 1 93 ? -20.076 20.778 15.917 1.00 90.06 93 LYS A N 1
ATOM 715 C CA . LYS A 1 93 ? -20.422 21.185 17.288 1.00 90.06 93 LYS A CA 1
ATOM 716 C C . LYS A 1 93 ? -19.749 20.324 18.349 1.00 90.06 93 LYS A C 1
ATOM 718 O O . LYS A 1 93 ? -19.300 20.831 19.374 1.00 90.06 93 LYS A O 1
ATOM 723 N N . VAL A 1 94 ? -19.673 19.016 18.109 1.00 88.25 94 VAL A N 1
ATOM 724 C CA . VAL A 1 94 ? -18.952 18.099 18.999 1.00 88.25 94 VAL A CA 1
ATOM 725 C C . VAL A 1 94 ? -17.458 18.433 19.001 1.00 88.25 94 VAL A C 1
ATOM 727 O O . VAL A 1 94 ? -16.853 18.471 20.067 1.00 88.25 94 VAL A O 1
ATOM 730 N N . GLU A 1 95 ? -16.870 18.754 17.847 1.00 86.06 95 GLU A N 1
ATOM 731 C CA . GLU A 1 95 ? -15.488 19.237 17.748 1.00 86.06 95 GLU A CA 1
ATOM 732 C C . GLU A 1 95 ? -15.265 20.552 18.501 1.00 86.06 95 GLU A C 1
ATOM 734 O O . GLU A 1 95 ? -14.223 20.717 19.129 1.00 86.06 95 GLU A O 1
ATOM 739 N N . GLU A 1 96 ? -16.211 21.494 18.457 1.00 87.50 96 GLU A N 1
ATOM 740 C CA . GLU A 1 96 ? -16.122 22.746 19.220 1.00 87.50 96 GLU A CA 1
ATOM 741 C C . GLU A 1 96 ? -16.058 22.483 20.730 1.00 87.50 96 GLU A C 1
ATOM 743 O O . GLU A 1 96 ? -15.164 23.007 21.392 1.00 87.50 96 GLU A O 1
ATOM 748 N N . LYS A 1 97 ? -16.913 21.595 21.259 1.00 86.19 97 LYS A N 1
ATOM 749 C CA . LYS A 1 97 ? -16.844 21.175 22.670 1.00 86.19 97 LYS A CA 1
ATOM 750 C C . LYS A 1 97 ? -15.557 20.443 23.020 1.00 86.19 97 LYS A C 1
ATOM 752 O O . LYS A 1 97 ? -15.013 20.654 24.095 1.00 86.19 97 LYS A O 1
ATOM 757 N N . LEU A 1 98 ? -15.065 19.586 22.132 1.00 83.25 98 LEU A N 1
ATOM 758 C CA . LEU A 1 98 ? -13.828 18.842 22.373 1.00 83.25 98 LEU A CA 1
ATOM 759 C C . LEU A 1 98 ? -12.596 19.759 22.383 1.00 83.25 98 LEU A C 1
ATOM 761 O O . LEU A 1 98 ? -11.685 19.535 23.176 1.00 83.25 98 LEU A O 1
ATOM 765 N N . LYS A 1 99 ? -12.595 20.840 21.590 1.00 80.38 99 LYS A N 1
ATOM 766 C CA . LYS A 1 99 ? -11.531 21.860 21.618 1.00 80.38 99 LYS A CA 1
ATOM 767 C C . LYS A 1 99 ? -11.439 22.602 22.949 1.00 80.38 99 LYS A C 1
ATOM 769 O O . LYS A 1 99 ? -10.344 23.005 23.316 1.00 80.38 99 LYS A O 1
ATOM 774 N N . GLU A 1 100 ? -12.550 22.788 23.665 1.00 81.31 100 GLU A N 1
ATOM 775 C CA . GLU A 1 100 ? -12.541 23.388 25.013 1.00 81.31 100 GLU A CA 1
ATOM 776 C C . GLU A 1 100 ? -11.806 22.507 26.042 1.00 81.31 100 GLU A C 1
ATOM 778 O O . GLU A 1 100 ? -11.425 22.993 27.105 1.00 81.31 100 GLU A O 1
ATOM 783 N N . GLU A 1 101 ? -11.596 21.227 25.727 1.00 74.44 101 GLU A N 1
ATOM 784 C CA . GLU A 1 101 ? -10.984 20.220 26.597 1.00 74.44 101 GLU A CA 1
ATOM 785 C C . GLU A 1 101 ? -9.686 19.624 26.017 1.00 74.44 101 GLU A C 1
ATOM 787 O O . GLU A 1 101 ? -9.291 18.522 26.404 1.00 74.44 101 GLU A O 1
ATOM 792 N N . ASP A 1 102 ? -9.052 20.313 25.061 1.00 75.88 102 ASP A N 1
ATOM 793 C CA . ASP A 1 102 ? -7.822 19.865 24.388 1.00 75.88 102 ASP A CA 1
ATOM 794 C C . ASP A 1 102 ? -7.929 18.436 23.806 1.00 75.88 102 ASP A C 1
ATOM 796 O O . ASP A 1 102 ? -7.011 17.609 23.894 1.00 75.88 102 ASP A O 1
ATOM 800 N N . ALA A 1 103 ? -9.086 18.136 23.203 1.00 79.88 103 ALA A N 1
ATOM 801 C CA . ALA A 1 103 ? -9.395 16.857 22.576 1.00 79.88 103 ALA A CA 1
ATOM 802 C C . ALA A 1 103 ? -9.701 16.994 21.071 1.00 79.88 103 ALA A C 1
ATOM 804 O O . ALA A 1 103 ? -10.370 17.932 20.634 1.00 79.88 103 ALA A O 1
ATOM 805 N N . GLU A 1 104 ? -9.268 16.019 20.268 1.00 82.25 104 GLU A N 1
ATOM 806 C CA . GLU A 1 104 ? -9.561 15.922 18.831 1.00 82.25 104 GLU A CA 1
ATOM 807 C C . GLU A 1 104 ? -10.558 14.789 18.537 1.00 82.25 104 GLU A C 1
ATOM 809 O O . GLU A 1 104 ? -10.435 13.683 19.069 1.00 82.25 104 GLU A O 1
ATOM 814 N N . LEU A 1 105 ? -11.545 15.050 17.670 1.00 81.31 105 LEU A N 1
ATOM 815 C CA . LEU A 1 105 ? -12.496 14.046 17.186 1.00 81.31 105 LEU A CA 1
ATOM 816 C C . LEU A 1 105 ? -11.872 13.227 16.045 1.00 81.31 105 LEU A C 1
ATOM 818 O O . LEU A 1 105 ? -11.600 13.760 14.974 1.00 81.31 105 LEU A O 1
ATOM 822 N N . LEU A 1 106 ? -11.701 11.919 16.240 1.00 79.19 106 LEU A N 1
ATOM 823 C CA . LEU A 1 106 ? -11.151 11.018 15.218 1.00 79.19 106 LEU A CA 1
ATOM 824 C C . LEU A 1 106 ? -12.239 10.345 14.380 1.00 79.19 106 LEU A C 1
A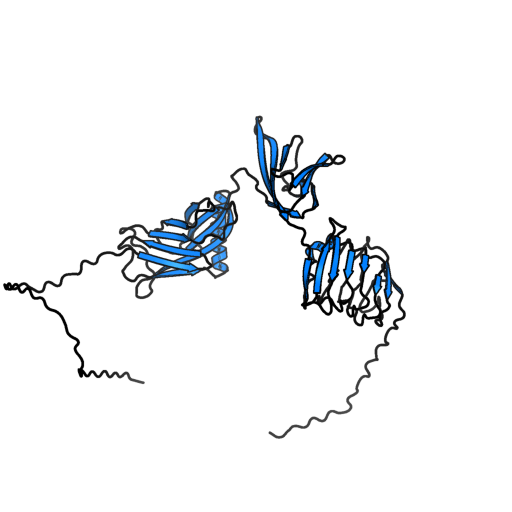TOM 826 O O . LEU A 1 106 ? -12.126 10.218 13.161 1.00 79.19 106 LEU A O 1
ATOM 830 N N . GLU A 1 107 ? -13.287 9.864 15.047 1.00 81.56 107 GLU A N 1
ATOM 831 C CA . GLU A 1 107 ? -14.404 9.170 14.411 1.00 81.56 107 GLU A CA 1
ATOM 832 C C . GLU A 1 107 ? -15.684 9.367 15.227 1.00 81.56 107 GLU A C 1
ATOM 834 O O . GLU A 1 107 ? -15.644 9.420 16.456 1.00 81.56 107 GLU A O 1
ATOM 839 N N . SER A 1 108 ? -16.831 9.449 14.547 1.00 85.06 108 SER A N 1
ATOM 840 C CA . SER A 1 108 ? -18.141 9.606 15.180 1.00 85.06 108 SER A CA 1
ATOM 841 C C . SER A 1 108 ? -19.158 8.571 14.679 1.00 85.06 108 SER A C 1
ATOM 843 O O . SER A 1 108 ? -19.286 8.298 13.474 1.00 85.06 108 SER A O 1
ATOM 845 N N . PHE A 1 109 ? -19.940 8.028 15.614 1.00 85.75 109 PHE A N 1
ATOM 846 C CA . PHE A 1 109 ? -21.116 7.204 15.340 1.00 85.75 109 PHE A CA 1
ATOM 847 C C . PHE A 1 109 ? -22.349 7.886 15.926 1.00 85.75 109 PHE A C 1
ATOM 849 O O . PHE A 1 109 ? -22.504 7.970 17.141 1.00 85.75 109 PHE A O 1
ATOM 856 N N . ILE A 1 110 ? -23.225 8.371 15.046 1.00 90.38 110 ILE A N 1
ATOM 857 C CA . ILE A 1 110 ? -24.406 9.147 15.431 1.00 90.38 110 ILE A CA 1
ATOM 858 C C . ILE A 1 110 ? -25.651 8.267 15.317 1.00 90.38 110 ILE A C 1
ATOM 860 O O . ILE A 1 110 ? -26.002 7.801 14.220 1.00 90.38 110 ILE A O 1
ATOM 864 N N . PHE A 1 111 ? -26.315 8.056 16.448 1.00 90.06 111 PHE A N 1
ATOM 865 C CA . PHE A 1 111 ? -27.515 7.241 16.578 1.00 90.06 111 PHE A CA 1
ATOM 866 C C . PHE A 1 111 ? -28.718 8.104 16.949 1.00 90.06 111 PHE A C 1
ATOM 868 O O . PHE A 1 111 ? -28.713 8.754 17.984 1.00 90.06 111 PHE A O 1
ATOM 875 N N . ASP A 1 112 ? -29.762 8.043 16.132 1.00 93.31 112 ASP A N 1
ATOM 876 C CA . ASP A 1 112 ? -31.115 8.466 16.496 1.00 93.31 112 ASP A CA 1
ATOM 877 C C . ASP A 1 112 ? -31.760 7.304 17.262 1.00 93.31 112 ASP A C 1
ATOM 879 O O . ASP A 1 112 ? -32.030 6.234 16.689 1.00 93.31 112 ASP A O 1
ATOM 883 N N . ILE A 1 113 ? -31.884 7.476 18.578 1.00 93.62 113 ILE A N 1
ATOM 884 C CA . ILE A 1 113 ? -32.453 6.497 19.503 1.00 93.62 113 ILE A CA 1
ATOM 885 C C . ILE A 1 113 ? -33.826 7.008 19.912 1.00 93.62 113 ILE A C 1
ATOM 887 O O . ILE A 1 113 ? -33.939 8.116 20.407 1.00 93.62 113 ILE A O 1
ATOM 891 N N . SER A 1 114 ? -34.857 6.181 19.766 1.00 93.19 114 SER A N 1
ATOM 892 C CA . SER A 1 114 ? -36.209 6.501 20.230 1.00 93.19 114 SER A CA 1
ATOM 893 C C . SER A 1 114 ? -36.907 5.250 20.767 1.00 93.19 114 SER A C 1
ATOM 895 O O . SER A 1 114 ? -36.666 4.124 20.312 1.00 93.19 114 SER A O 1
ATOM 897 N N . VAL A 1 115 ? -37.798 5.431 21.740 1.00 93.31 115 VAL A N 1
ATOM 898 C CA . VAL A 1 115 ? -38.718 4.387 22.207 1.00 93.31 115 VAL A CA 1
ATOM 899 C C . VAL A 1 115 ? -40.101 4.704 21.658 1.00 93.31 115 VAL A C 1
ATOM 901 O O . VAL A 1 115 ? -40.530 5.848 21.698 1.00 93.31 115 VAL A O 1
ATOM 904 N N . LEU A 1 116 ? -40.766 3.701 21.092 1.00 93.94 116 LEU A N 1
ATOM 905 C CA . LEU A 1 116 ? -42.081 3.841 20.476 1.00 93.94 116 LEU A CA 1
ATOM 906 C C . LEU A 1 116 ? -43.149 3.145 21.307 1.00 93.94 116 LEU A C 1
ATOM 908 O O . LEU A 1 116 ? -42.871 2.069 21.846 1.00 93.94 116 LEU A O 1
ATOM 912 N N . ASP A 1 117 ? -44.359 3.692 21.338 1.00 92.19 117 ASP A N 1
ATOM 913 C CA . ASP A 1 117 ? -45.536 3.010 21.881 1.00 92.19 117 ASP A CA 1
ATOM 914 C C . ASP A 1 117 ? -46.045 1.876 20.958 1.00 92.19 117 ASP A C 1
ATOM 916 O O . ASP A 1 117 ? -45.368 1.429 20.019 1.00 92.19 117 ASP A O 1
ATOM 920 N N . ALA A 1 118 ? -47.226 1.327 21.261 1.00 88.69 118 ALA A N 1
ATOM 921 C CA . ALA A 1 118 ? -47.812 0.245 20.473 1.00 88.69 118 ALA A CA 1
ATOM 922 C C . ALA A 1 118 ? -48.313 0.721 19.096 1.00 88.69 118 ALA A C 1
ATOM 924 O O . ALA A 1 118 ? -48.353 -0.080 18.152 1.00 88.69 118 ALA A O 1
ATOM 925 N N . GLU A 1 119 ? -48.653 2.002 18.988 1.00 89.69 119 GLU A N 1
ATOM 926 C CA . GLU A 1 119 ? -49.168 2.702 17.816 1.00 89.69 119 GLU A CA 1
ATOM 927 C C . GLU A 1 119 ? -48.035 3.195 16.896 1.00 89.69 119 GLU A C 1
ATOM 929 O O . GLU A 1 119 ? -48.251 3.377 15.696 1.00 89.69 119 GLU A O 1
ATOM 934 N N . GLY A 1 120 ? -46.810 3.281 17.418 1.00 88.25 120 GLY A N 1
ATOM 935 C CA . GLY A 1 120 ? -45.603 3.688 16.705 1.00 88.25 120 GLY A CA 1
ATOM 936 C C . GLY A 1 120 ? -45.191 5.142 16.938 1.00 88.25 120 GLY A C 1
ATOM 937 O O . GLY A 1 120 ? -44.290 5.604 16.234 1.00 88.25 120 GLY A O 1
ATOM 938 N N . GLU A 1 121 ? -45.811 5.834 17.892 1.00 91.12 121 GLU A N 1
ATOM 939 C CA . GLU A 1 121 ? -45.480 7.208 18.273 1.00 91.12 121 GLU A CA 1
ATOM 940 C C . GLU A 1 121 ? -44.278 7.236 19.223 1.00 91.12 121 GLU A C 1
ATOM 942 O O . GLU A 1 121 ? -44.061 6.307 20.005 1.00 91.12 121 GLU A O 1
ATOM 947 N N . GLU A 1 122 ? -43.464 8.289 19.133 1.00 92.69 122 GLU A N 1
ATOM 948 C CA . GLU A 1 122 ? -42.259 8.444 19.953 1.00 92.69 122 GLU A CA 1
ATOM 949 C C . GLU A 1 122 ? -42.599 8.852 21.392 1.00 92.69 122 GLU A C 1
ATOM 951 O O . GLU A 1 122 ? -43.390 9.761 21.637 1.00 92.69 122 GLU A O 1
ATOM 956 N N . LEU A 1 123 ? -41.972 8.168 22.349 1.00 91.19 123 LEU A N 1
ATOM 957 C CA . LEU A 1 123 ? -42.155 8.349 23.782 1.00 91.19 123 LEU A CA 1
ATOM 958 C C . LEU A 1 123 ? -40.897 8.939 24.416 1.00 91.19 123 LEU A C 1
ATOM 960 O O . LEU A 1 123 ? -39.785 8.462 24.175 1.00 91.19 123 LEU A O 1
ATOM 964 N N . GLN A 1 124 ? -41.102 9.908 25.304 1.00 92.12 124 GLN A N 1
ATOM 965 C CA . GLN A 1 124 ? -40.086 10.355 26.254 1.00 92.12 124 GLN A CA 1
ATOM 966 C C . GLN A 1 124 ? -40.250 9.600 27.585 1.00 92.12 124 GLN A C 1
ATOM 968 O O . GLN A 1 124 ? -41.373 9.208 27.918 1.00 92.12 124 GLN A O 1
ATOM 973 N N . PRO A 1 125 ? -39.157 9.334 28.319 1.00 91.50 125 PRO A N 1
ATOM 974 C CA . PRO A 1 125 ? -39.223 8.626 29.593 1.00 91.50 125 PRO A CA 1
ATOM 975 C C . PRO A 1 125 ? -39.974 9.409 30.669 1.00 91.50 125 PRO A C 1
ATOM 977 O O . PRO A 1 125 ? -39.851 10.627 30.782 1.00 91.50 125 PRO A O 1
ATOM 980 N N . ASP A 1 126 ? -40.712 8.681 31.504 1.00 91.81 126 ASP A N 1
ATOM 981 C CA . ASP A 1 126 ? -41.258 9.210 32.752 1.00 91.81 126 ASP A CA 1
ATOM 982 C C . ASP A 1 126 ? -40.192 9.122 33.857 1.00 91.81 126 ASP A C 1
ATOM 984 O O . ASP A 1 126 ? -40.097 8.130 34.586 1.00 91.81 126 ASP A O 1
ATOM 988 N N . ASN A 1 127 ? -39.356 10.158 33.945 1.00 89.75 127 ASN A N 1
ATOM 989 C CA . ASN A 1 127 ? -38.213 10.203 34.864 1.00 89.75 127 ASN A CA 1
ATOM 990 C C . ASN A 1 127 ? -38.622 10.266 36.350 1.00 89.75 127 ASN A C 1
ATOM 992 O O . ASN A 1 127 ? -37.774 10.078 37.222 1.00 89.75 127 ASN A O 1
ATOM 996 N N . GLU A 1 128 ? -39.902 10.496 36.675 1.00 91.00 128 GLU A N 1
ATOM 997 C CA . GLU A 1 128 ? -40.394 10.392 38.058 1.00 91.00 128 GLU A CA 1
ATOM 998 C C . GLU A 1 128 ? -40.526 8.929 38.512 1.00 91.00 128 GLU A C 1
ATOM 1000 O O . GLU A 1 128 ? -40.481 8.642 39.711 1.00 91.00 128 GLU A O 1
ATOM 1005 N N . LYS A 1 129 ? -40.667 7.993 37.563 1.00 90.62 129 LYS A N 1
ATOM 1006 C CA . LYS A 1 129 ? -40.869 6.562 37.839 1.00 90.62 129 LYS A CA 1
ATOM 1007 C C . LYS A 1 129 ? -39.582 5.749 37.902 1.00 90.62 129 LYS A C 1
ATOM 1009 O O . LYS A 1 129 ? -39.601 4.644 38.441 1.00 90.62 129 LYS A O 1
ATOM 1014 N N . GLY A 1 130 ? -38.469 6.274 37.395 1.00 89.62 130 GLY A N 1
ATOM 1015 C CA . GLY A 1 130 ? -37.164 5.635 37.531 1.00 89.62 130 GLY A CA 1
ATOM 1016 C C . GLY A 1 130 ? -36.154 6.044 36.468 1.00 89.62 130 GLY A C 1
ATOM 1017 O O . GLY A 1 130 ? -36.404 6.919 35.643 1.00 89.62 130 GLY A O 1
ATOM 1018 N N . ASP A 1 131 ? -34.990 5.400 36.510 1.00 89.69 131 ASP A N 1
ATOM 1019 C CA . ASP A 1 131 ? -33.846 5.754 35.675 1.00 89.69 131 ASP A CA 1
ATOM 1020 C C . ASP A 1 131 ? -33.922 5.106 34.282 1.00 89.69 131 ASP A C 1
ATOM 1022 O O . ASP A 1 131 ? -34.355 3.958 34.113 1.00 89.69 131 ASP A O 1
ATOM 1026 N N . VAL A 1 132 ? -33.357 5.801 33.291 1.00 91.88 132 VAL A N 1
ATOM 1027 C CA . VAL A 1 132 ? -33.061 5.250 31.963 1.00 91.88 132 VAL A CA 1
ATOM 1028 C C . VAL A 1 132 ? -31.565 5.214 31.719 1.00 91.88 132 VAL A C 1
ATOM 1030 O O . VAL A 1 132 ? -30.819 6.143 32.029 1.00 91.88 132 VAL A O 1
ATOM 1033 N N . LYS A 1 133 ? -31.112 4.111 31.126 1.00 91.69 133 LYS A N 1
ATOM 1034 C CA . LYS A 1 133 ? -29.723 3.911 30.738 1.00 91.69 133 LYS A CA 1
ATOM 1035 C C . LYS A 1 133 ? -29.603 3.462 29.298 1.00 91.69 133 LYS A C 1
ATOM 1037 O O . LYS A 1 133 ? -30.231 2.484 28.880 1.00 91.69 133 LYS A O 1
ATOM 1042 N N . VAL A 1 134 ? -28.706 4.115 28.577 1.00 91.25 134 VAL A N 1
ATOM 1043 C CA . VAL A 1 134 ? -28.275 3.715 27.239 1.00 91.25 134 VAL A CA 1
ATOM 1044 C C . VAL A 1 134 ? -26.922 3.039 27.363 1.00 91.25 134 VAL A C 1
ATOM 1046 O O . VAL A 1 134 ? -26.052 3.479 28.110 1.00 91.25 134 VAL A O 1
ATOM 1049 N N . SER A 1 135 ? -26.735 1.929 26.659 1.00 87.50 135 SER A N 1
ATOM 1050 C CA . SER A 1 135 ? -25.451 1.244 26.592 1.00 87.50 135 SER A CA 1
ATOM 1051 C C . SER A 1 135 ? -25.011 0.985 25.165 1.00 87.50 135 SER A C 1
ATOM 1053 O O . SER A 1 135 ? -25.819 0.596 24.320 1.00 87.50 135 SER A O 1
ATOM 1055 N N . PHE A 1 136 ? -23.708 1.114 24.948 1.00 85.94 136 PHE A N 1
ATOM 1056 C CA . PHE A 1 136 ? -23.022 0.809 23.704 1.00 85.94 136 PHE A CA 1
ATOM 1057 C C . PHE A 1 136 ? -22.068 -0.359 23.946 1.00 85.94 136 PHE A C 1
ATOM 1059 O O . PHE A 1 136 ? -21.185 -0.298 24.801 1.00 85.94 136 PHE A O 1
ATOM 1066 N N . GLU A 1 137 ? -22.264 -1.447 23.213 1.00 78.69 137 GLU A N 1
ATOM 1067 C CA . GLU A 1 137 ? -21.485 -2.678 23.319 1.00 78.69 137 GLU A CA 1
ATOM 1068 C C . GLU A 1 137 ? -20.881 -3.068 21.965 1.00 78.69 137 GLU A C 1
ATOM 1070 O O . GLU A 1 137 ? -21.314 -2.602 20.909 1.00 78.69 137 GLU A O 1
ATOM 1075 N N . ARG A 1 138 ? -19.916 -4.000 21.995 1.00 73.12 138 ARG A N 1
ATOM 1076 C CA . ARG A 1 138 ? -19.146 -4.461 20.816 1.00 73.12 138 ARG A CA 1
ATOM 1077 C C . ARG A 1 138 ? -18.256 -3.369 20.218 1.00 73.12 138 ARG A C 1
ATOM 1079 O O . ARG A 1 138 ? -18.049 -3.313 19.011 1.00 73.12 138 ARG A O 1
ATOM 1086 N N . LEU A 1 139 ? -17.664 -2.566 21.095 1.00 69.00 139 LEU A N 1
ATOM 1087 C CA . LEU A 1 139 ? -16.785 -1.435 20.791 1.00 69.00 139 LEU A CA 1
ATOM 1088 C C . LEU A 1 139 ? -15.376 -1.859 20.323 1.00 69.00 139 LEU A C 1
ATOM 1090 O O . LEU A 1 139 ? -14.400 -1.154 20.545 1.00 69.00 139 LEU A O 1
ATOM 1094 N N . ASN A 1 140 ? -15.250 -3.004 19.643 1.00 55.75 140 ASN A N 1
ATOM 1095 C CA . ASN A 1 140 ? -13.975 -3.538 19.135 1.00 55.75 140 ASN A CA 1
ATOM 1096 C C . ASN A 1 140 ? -13.368 -2.688 17.991 1.00 55.75 140 ASN A C 1
ATOM 1098 O O . ASN A 1 140 ? -12.418 -3.118 17.345 1.00 55.75 140 ASN A O 1
ATOM 1102 N N . ILE A 1 141 ? -13.959 -1.527 17.716 1.00 51.22 141 ILE A N 1
ATOM 1103 C CA . ILE A 1 141 ? -13.591 -0.543 16.695 1.00 51.22 141 ILE A CA 1
ATOM 1104 C C . ILE A 1 141 ? -12.479 0.416 17.153 1.00 51.22 141 ILE A C 1
ATOM 1106 O O . ILE A 1 141 ? -11.971 1.180 16.343 1.00 51.22 141 ILE A O 1
ATOM 1110 N N . LEU A 1 142 ? -12.078 0.381 18.427 1.00 52.81 142 LEU A N 1
ATOM 1111 C CA . LEU A 1 142 ? -11.122 1.339 18.986 1.00 52.81 142 LEU A CA 1
ATOM 1112 C C . LEU A 1 142 ? -9.661 0.981 18.700 1.00 52.81 142 LEU A C 1
ATOM 1114 O O . LEU A 1 142 ? -9.213 -0.141 18.947 1.00 52.81 142 LEU A O 1
ATOM 1118 N N . ALA A 1 143 ? -8.897 1.980 18.255 1.00 47.88 143 ALA A N 1
ATOM 1119 C CA . ALA A 1 143 ? -7.441 1.936 18.241 1.00 47.88 143 ALA A CA 1
ATOM 1120 C C . ALA A 1 143 ? -6.880 2.004 19.677 1.00 47.88 143 ALA A C 1
ATOM 1122 O O . ALA A 1 143 ? -7.442 2.655 20.559 1.00 47.88 143 ALA A O 1
ATOM 1123 N N . LYS A 1 144 ? -5.755 1.321 19.920 1.00 54.59 144 LYS A N 1
ATOM 1124 C CA . LYS A 1 144 ? -5.095 1.270 21.232 1.00 54.59 144 LYS A CA 1
ATOM 1125 C C . LYS A 1 144 ? -4.672 2.681 21.669 1.00 54.59 144 LYS A C 1
ATOM 1127 O O . LYS A 1 144 ? -3.938 3.335 20.937 1.00 54.59 144 LYS A O 1
ATOM 1132 N N . GLY A 1 145 ? -5.114 3.115 22.852 1.00 56.81 145 GLY A N 1
ATOM 1133 C CA . GLY A 1 145 ? -4.771 4.425 23.426 1.00 56.81 145 GLY A CA 1
ATOM 1134 C C . GLY A 1 145 ? -5.756 5.563 23.131 1.00 56.81 145 GLY A C 1
ATOM 1135 O O . GLY A 1 145 ? -5.447 6.696 23.467 1.00 56.81 145 GLY A O 1
ATOM 1136 N N . LYS A 1 146 ? -6.920 5.288 22.524 1.00 70.31 146 LYS A N 1
ATOM 1137 C CA . LYS A 1 146 ? -7.978 6.290 22.292 1.00 70.31 146 LYS A CA 1
ATOM 1138 C C . LYS A 1 146 ? -9.081 6.220 23.346 1.00 70.31 146 LYS A C 1
ATOM 1140 O O . LYS A 1 146 ? -9.330 5.155 23.919 1.00 70.31 146 LYS A O 1
ATOM 1145 N N . GLU A 1 147 ? -9.745 7.347 23.586 1.00 77.38 147 GLU A N 1
ATOM 1146 C CA . GLU A 1 147 ? -10.856 7.456 24.535 1.00 77.38 147 GLU A CA 1
ATOM 1147 C C . GLU A 1 147 ? -12.202 7.498 23.808 1.00 77.38 147 GLU A C 1
ATOM 1149 O O . GLU A 1 147 ? -12.282 7.834 22.624 1.00 77.38 147 GLU A O 1
ATOM 1154 N N . LEU A 1 148 ? -13.268 7.138 24.523 1.00 80.50 148 LEU A N 1
ATOM 1155 C CA . LEU A 1 148 ? -14.635 7.329 24.058 1.00 80.50 148 LEU A CA 1
ATOM 1156 C C . LEU A 1 148 ? -15.304 8.439 24.852 1.00 80.50 148 LEU A C 1
ATOM 1158 O O . LEU A 1 148 ? -15.301 8.400 26.082 1.00 80.50 148 LEU A O 1
ATOM 1162 N N . ALA A 1 149 ? -15.953 9.348 24.138 1.00 85.88 149 ALA A N 1
ATOM 1163 C CA . ALA A 1 149 ? -16.885 10.310 24.700 1.00 85.88 149 ALA A CA 1
ATOM 1164 C C . ALA A 1 149 ? -18.285 10.063 24.133 1.00 85.88 149 ALA A C 1
ATOM 1166 O O . ALA A 1 149 ? -18.441 9.708 22.962 1.00 85.88 149 ALA A O 1
ATOM 1167 N N . VAL A 1 150 ? -19.311 10.232 24.964 1.00 88.94 150 VAL A N 1
ATOM 1168 C CA . VAL A 1 150 ? -20.712 10.177 24.529 1.00 88.94 150 VAL A CA 1
ATOM 1169 C C . VAL A 1 150 ? -21.340 11.541 24.716 1.00 88.94 150 VAL A C 1
ATOM 1171 O O . VAL A 1 150 ? -21.365 12.065 25.829 1.00 88.94 150 VAL A O 1
ATOM 1174 N N . PHE A 1 151 ? -21.893 12.067 23.630 1.00 90.19 151 PHE A N 1
ATOM 1175 C CA . PHE A 1 151 ? -22.671 13.297 23.623 1.00 90.19 151 PHE A CA 1
ATOM 1176 C C . PHE A 1 151 ? -24.133 13.016 23.292 1.00 90.19 151 PHE A C 1
ATOM 1178 O O . PHE A 1 151 ? -24.456 12.028 22.627 1.00 90.19 151 PHE A O 1
ATOM 1185 N N . HIS A 1 152 ? -24.997 13.914 23.739 1.00 92.62 152 HIS A N 1
ATOM 1186 C CA . HIS A 1 152 ? -26.424 13.942 23.486 1.00 92.62 152 HIS A CA 1
ATOM 1187 C C . HIS A 1 152 ? -26.814 15.265 22.821 1.00 92.62 152 HIS A C 1
ATOM 1189 O O . HIS A 1 152 ? -26.321 16.318 23.223 1.00 92.62 152 HIS A O 1
ATOM 1195 N N . LEU A 1 153 ? -27.656 15.218 21.787 1.00 92.25 153 LEU A N 1
ATOM 1196 C CA . LEU A 1 153 ? -28.180 16.402 21.101 1.00 92.25 153 LEU A CA 1
ATOM 1197 C C . LEU A 1 153 ? -29.669 16.226 20.810 1.00 92.25 153 LEU A C 1
ATOM 1199 O O . LEU A 1 153 ? -30.053 15.232 20.198 1.00 92.25 153 LEU A O 1
ATOM 1203 N N . ASP A 1 154 ? -30.487 17.226 21.135 1.00 88.44 154 ASP A N 1
ATOM 1204 C CA . ASP A 1 154 ? -31.922 17.261 20.801 1.00 88.44 154 ASP A CA 1
ATOM 1205 C C . ASP A 1 154 ? -32.191 17.143 19.296 1.00 88.44 154 ASP A C 1
ATOM 1207 O O . ASP A 1 154 ? -33.072 16.406 18.856 1.00 88.44 154 ASP A O 1
ATOM 1211 N N . GLU A 1 155 ? -31.395 17.844 18.495 1.00 88.38 155 GLU A N 1
ATOM 1212 C CA . GLU A 1 155 ? -31.462 17.852 17.038 1.00 88.38 155 GLU A CA 1
ATOM 1213 C C . GLU A 1 155 ? -30.073 18.160 16.449 1.00 88.38 155 GLU A C 1
ATOM 1215 O O . GLU A 1 155 ? -29.184 18.590 17.187 1.00 88.38 155 GLU A O 1
ATOM 1220 N N . PRO A 1 156 ? -29.839 17.966 15.135 1.00 86.69 156 PRO A N 1
ATOM 1221 C CA . PRO A 1 156 ? -28.512 18.149 14.541 1.00 86.69 156 PRO A CA 1
ATOM 1222 C C . PRO A 1 156 ? -27.865 19.529 14.755 1.00 86.69 156 PRO A C 1
ATOM 1224 O O . PRO A 1 156 ? -26.642 19.643 14.692 1.00 86.69 156 PRO A O 1
ATOM 1227 N N . ASP A 1 157 ? -28.678 20.560 15.002 1.00 87.00 157 ASP A N 1
ATOM 1228 C CA . ASP A 1 157 ? -28.245 21.951 15.179 1.00 87.00 157 ASP A CA 1
ATOM 1229 C C . ASP A 1 157 ? -28.229 22.380 16.666 1.00 87.00 157 ASP A C 1
ATOM 1231 O O . ASP A 1 157 ? -27.829 23.508 16.970 1.00 87.00 157 ASP A O 1
ATOM 1235 N N . ALA A 1 158 ? -28.622 21.503 17.599 1.00 90.56 158 ALA A N 1
ATOM 1236 C CA . ALA A 1 158 ? -28.640 21.778 19.038 1.00 90.56 158 ALA A CA 1
ATOM 1237 C C . ALA A 1 158 ? -27.232 21.764 19.656 1.00 90.56 158 ALA A C 1
ATOM 1239 O O . ALA A 1 158 ? -26.290 21.231 19.077 1.00 90.56 158 ALA A O 1
ATOM 1240 N N . GLU A 1 159 ? -27.067 22.371 20.830 1.00 88.19 159 GLU A N 1
ATOM 1241 C CA . GLU A 1 159 ? -25.808 22.296 21.580 1.00 88.19 159 GLU A CA 1
ATOM 1242 C C . GLU A 1 159 ? -25.606 20.891 22.174 1.00 88.19 159 GLU A C 1
ATOM 1244 O O . GLU A 1 159 ? -26.525 20.378 22.812 1.00 88.19 159 GLU A O 1
ATOM 1249 N N . PRO A 1 160 ? -24.430 20.262 21.994 1.00 89.44 160 PRO A N 1
ATOM 1250 C CA . PRO A 1 160 ? -24.178 18.936 22.536 1.00 89.44 160 PRO A CA 1
ATOM 1251 C C . PRO A 1 160 ? -23.954 18.957 24.046 1.00 89.44 160 PRO A C 1
ATOM 1253 O O . PRO A 1 160 ? -23.072 19.647 24.562 1.00 89.44 160 PRO A O 1
ATOM 1256 N N . GLU A 1 161 ? -24.725 18.128 24.744 1.00 88.94 161 GLU A N 1
ATOM 1257 C CA . GLU A 1 161 ? -24.530 17.794 26.147 1.00 88.94 161 GLU A CA 1
ATOM 1258 C C . GLU A 1 161 ? -23.621 16.573 26.257 1.00 88.94 161 GLU A C 1
ATOM 1260 O O . GLU A 1 161 ? -23.847 15.535 25.637 1.00 88.94 161 GLU A O 1
ATOM 1265 N N . LYS A 1 162 ? -22.573 16.671 27.064 1.00 86.25 162 LYS A N 1
ATOM 1266 C CA . LYS A 1 162 ? -21.638 15.572 27.267 1.00 86.25 162 LYS A CA 1
ATOM 1267 C C . LYS A 1 162 ? -22.105 14.676 28.408 1.00 86.25 162 LYS A C 1
ATOM 1269 O O . LYS A 1 162 ? -22.201 15.123 29.546 1.00 86.25 162 LYS A O 1
ATOM 1274 N N . LEU A 1 163 ? -22.340 13.400 28.117 1.00 83.00 163 LEU A N 1
ATOM 1275 C CA . LEU A 1 163 ? -22.865 12.443 29.092 1.00 83.00 163 LEU A CA 1
ATOM 1276 C C . LEU A 1 163 ? -21.768 11.666 29.830 1.00 83.00 163 LEU A C 1
ATOM 1278 O O . LEU A 1 163 ? -21.950 11.290 30.988 1.00 83.00 163 LEU A O 1
ATOM 1282 N N . SER A 1 164 ? -20.652 11.352 29.165 1.00 77.44 164 SER A N 1
ATOM 1283 C CA . SER A 1 164 ? -19.571 10.554 29.760 1.00 77.44 164 SER A CA 1
ATOM 1284 C C . SER A 1 164 ? -18.294 10.583 28.925 1.00 77.44 164 SER A C 1
ATOM 1286 O O . SER A 1 164 ? -18.367 10.615 27.698 1.00 77.44 164 SER A O 1
ATOM 1288 N N . ASP A 1 165 ? -17.154 10.458 29.611 1.00 69.12 165 ASP A N 1
ATOM 1289 C CA . ASP A 1 165 ? -15.863 10.065 29.045 1.00 69.12 165 ASP A CA 1
ATOM 1290 C C . ASP A 1 165 ? -15.384 8.764 29.668 1.00 69.12 165 ASP A C 1
ATOM 1292 O O . ASP A 1 165 ? -15.461 8.586 30.888 1.00 69.12 165 ASP A O 1
ATOM 1296 N N . VAL A 1 166 ? -14.819 7.879 28.852 1.00 65.44 166 VAL A N 1
ATOM 1297 C CA . VAL A 1 166 ? -14.189 6.654 29.336 1.00 65.44 166 VAL A CA 1
ATOM 1298 C C . VAL A 1 166 ? -12.868 6.402 28.611 1.00 65.44 166 VAL A C 1
ATOM 1300 O O . VAL A 1 166 ? -12.832 6.172 27.400 1.00 65.44 166 VAL A O 1
ATOM 1303 N N . LYS A 1 167 ? -11.777 6.342 29.393 1.00 57.94 167 LYS A N 1
ATOM 1304 C CA . LYS A 1 167 ? -10.505 5.717 28.993 1.00 57.94 167 LYS A CA 1
ATOM 1305 C C . LYS A 1 167 ? -10.739 4.214 28.840 1.00 57.94 167 LYS A C 1
ATOM 1307 O O . LYS A 1 167 ? -10.750 3.475 29.826 1.00 57.94 167 LYS A O 1
ATOM 1312 N N . VAL A 1 168 ? -10.949 3.750 27.611 1.00 51.16 168 VAL A N 1
ATOM 1313 C CA . VAL A 1 168 ? -11.319 2.353 27.365 1.00 51.16 168 VAL A CA 1
ATOM 1314 C C . VAL A 1 168 ? -10.106 1.445 27.555 1.00 51.16 168 VAL A C 1
ATOM 1316 O O . VAL A 1 168 ? -9.172 1.423 26.755 1.00 51.16 168 VAL A O 1
ATOM 1319 N N . LYS A 1 169 ? -10.122 0.632 28.613 1.00 48.94 169 LYS A N 1
ATOM 1320 C CA . LYS A 1 169 ? -9.185 -0.492 28.765 1.00 48.94 169 LYS A CA 1
ATOM 1321 C C . LYS A 1 169 ? -9.603 -1.599 27.792 1.00 48.94 169 LYS A C 1
ATOM 1323 O O . LYS A 1 169 ? -10.789 -1.890 27.710 1.00 48.94 169 LYS A O 1
ATOM 1328 N N . GLU A 1 170 ? -8.663 -2.307 27.147 1.00 48.78 170 GLU A N 1
ATOM 1329 C CA . GLU A 1 170 ? -8.914 -3.416 26.181 1.00 48.78 170 GLU A CA 1
ATOM 1330 C C . GLU A 1 170 ? -9.902 -4.517 26.668 1.00 48.78 170 GLU A C 1
ATOM 1332 O O . GLU A 1 170 ? -10.334 -5.374 25.895 1.00 48.78 170 GLU A O 1
ATOM 1337 N N . LYS A 1 171 ? -10.272 -4.522 27.957 1.00 46.25 171 LYS A N 1
ATOM 1338 C CA . LYS A 1 171 ? -11.224 -5.451 28.584 1.00 46.25 171 LYS A CA 1
ATOM 1339 C C . LYS A 1 171 ? -12.656 -4.910 28.726 1.00 46.25 171 LYS A C 1
ATOM 1341 O O . LYS A 1 171 ? -13.559 -5.713 28.967 1.00 46.25 171 LYS A O 1
ATOM 1346 N N . GLU A 1 172 ? -12.891 -3.608 28.583 1.00 53.06 172 GLU A N 1
ATOM 1347 C CA . GLU A 1 172 ? -14.212 -2.991 28.748 1.00 53.06 172 GLU A CA 1
ATOM 1348 C C . GLU A 1 172 ? -14.975 -2.998 27.419 1.00 53.06 172 GLU A C 1
ATOM 1350 O O . GLU A 1 172 ? -14.693 -2.250 26.491 1.00 53.06 172 GLU A O 1
ATOM 1355 N N . LYS A 1 173 ? -15.946 -3.912 27.307 1.00 60.31 173 LYS A N 1
ATOM 1356 C CA . LYS A 1 173 ? -16.744 -4.136 26.085 1.00 60.31 173 LYS A CA 1
ATOM 1357 C C . LYS A 1 173 ? -18.092 -3.405 26.085 1.00 60.31 173 LYS A C 1
ATOM 1359 O O . LYS A 1 173 ? -18.923 -3.698 25.221 1.00 60.31 173 LYS A O 1
ATOM 1364 N N . LYS A 1 174 ? -18.323 -2.528 27.068 1.00 75.81 174 LYS A N 1
ATOM 1365 C CA . LYS A 1 174 ? -19.600 -1.856 27.322 1.00 75.81 174 LYS A CA 1
ATOM 1366 C C . LYS A 1 174 ? -19.383 -0.462 27.914 1.00 75.81 174 LYS A C 1
ATOM 1368 O O . LYS A 1 174 ? -18.751 -0.352 28.958 1.00 75.81 174 LYS A O 1
ATOM 1373 N N . LEU A 1 175 ? -19.981 0.547 27.290 1.00 81.44 175 LEU A N 1
ATOM 1374 C CA . LEU A 1 175 ? -20.140 1.903 27.818 1.00 81.44 175 LEU A CA 1
ATOM 1375 C C . LEU A 1 175 ? -21.611 2.106 28.196 1.00 81.44 175 LEU A C 1
ATOM 1377 O O . LEU A 1 175 ? -22.478 1.734 27.411 1.00 81.44 175 LEU A O 1
ATOM 1381 N N . GLU A 1 176 ? -21.908 2.635 29.382 1.00 84.31 176 GLU A N 1
ATOM 1382 C CA . GLU A 1 176 ? -23.277 2.862 29.871 1.00 84.31 176 GLU A CA 1
ATOM 1383 C C . GLU A 1 176 ? -23.407 4.298 30.386 1.00 84.31 176 GLU A C 1
ATOM 1385 O O . GLU A 1 176 ? -22.600 4.726 31.207 1.00 84.31 176 GLU A O 1
ATOM 1390 N N . VAL A 1 177 ? -24.425 5.017 29.916 1.00 87.00 177 VAL A N 1
ATOM 1391 C CA . VAL A 1 177 ? -24.729 6.400 30.304 1.00 87.00 177 VAL A CA 1
ATOM 1392 C C . VAL A 1 177 ? -26.180 6.510 30.763 1.00 87.00 177 VAL A C 1
ATOM 1394 O O . VAL A 1 177 ? -27.048 5.792 30.258 1.00 87.00 177 VAL A O 1
ATOM 1397 N N . LYS A 1 178 ? -26.440 7.389 31.735 1.00 89.56 178 LYS A N 1
ATOM 1398 C CA . LYS A 1 178 ? -27.803 7.796 32.097 1.00 89.56 178 LYS A CA 1
ATOM 1399 C C . LYS A 1 178 ? -28.306 8.843 31.105 1.00 89.56 178 LYS A C 1
ATOM 1401 O O . LYS A 1 178 ? -27.498 9.562 30.523 1.00 89.56 178 LYS A O 1
ATOM 1406 N N . THR A 1 179 ? -29.615 8.902 30.901 1.00 86.00 179 THR A N 1
ATOM 1407 C CA . THR A 1 179 ? -30.237 9.919 30.052 1.00 86.00 179 THR A CA 1
ATOM 1408 C C . THR A 1 179 ? -31.664 10.197 30.503 1.00 86.00 179 THR A C 1
ATOM 1410 O O . THR A 1 179 ? -32.338 9.282 30.974 1.00 86.00 179 THR A O 1
ATOM 1413 N N . ASP A 1 180 ? -32.110 11.435 30.307 1.00 86.06 180 ASP A N 1
ATOM 1414 C CA . ASP A 1 180 ? -33.434 11.907 30.718 1.00 86.06 180 ASP A CA 1
ATOM 1415 C C . ASP A 1 180 ? -34.392 12.079 29.526 1.00 86.06 180 ASP A C 1
ATOM 1417 O O . ASP A 1 180 ? -35.569 12.378 29.716 1.00 86.06 180 ASP A O 1
ATOM 1421 N N . HIS A 1 181 ? -33.903 11.922 28.292 1.00 86.06 181 HIS A N 1
ATOM 1422 C CA . HIS A 1 181 ? -34.681 12.055 27.059 1.00 86.06 181 HIS A CA 1
ATOM 1423 C C . HIS A 1 181 ? -33.987 11.344 25.890 1.00 86.06 181 HIS A C 1
ATOM 1425 O O . HIS A 1 181 ? -32.843 10.904 25.987 1.00 86.06 181 HIS A O 1
ATOM 1431 N N . PHE A 1 182 ? -34.711 11.170 24.788 1.00 84.81 182 PHE A N 1
ATOM 1432 C CA . PHE A 1 182 ? -34.222 10.470 23.605 1.00 84.81 182 PHE A CA 1
ATOM 1433 C C . PHE A 1 182 ? -34.226 11.350 22.363 1.00 84.81 182 PHE A C 1
ATOM 1435 O O . PHE A 1 182 ? -35.280 11.840 21.953 1.00 84.81 182 PHE A O 1
ATOM 1442 N N . SER A 1 183 ? -33.057 11.450 21.737 1.00 87.19 183 SER A N 1
ATOM 1443 C CA . SER A 1 183 ? -32.857 12.024 20.408 1.00 87.19 183 SER A CA 1
ATOM 1444 C C . SER A 1 183 ? -31.550 11.489 19.797 1.00 87.19 183 SER A C 1
ATOM 1446 O O . SER A 1 183 ? -31.453 10.296 19.481 1.00 87.19 183 SER A O 1
ATOM 1448 N N . LEU A 1 184 ? -30.530 12.333 19.612 1.00 91.69 184 LEU A N 1
ATOM 1449 C CA . LEU A 1 184 ? -29.265 11.958 18.992 1.00 91.69 184 LEU A CA 1
ATOM 1450 C C . LEU A 1 184 ? -28.207 11.654 20.047 1.00 91.69 184 LEU A C 1
ATOM 1452 O O . LEU A 1 184 ? -27.859 12.496 20.866 1.00 91.69 184 LEU A O 1
ATOM 1456 N N . PHE A 1 185 ? -27.620 10.467 19.950 1.00 91.06 185 PHE A N 1
ATOM 1457 C CA . PHE A 1 185 ? -26.457 10.063 20.726 1.00 91.06 185 PHE A CA 1
ATOM 1458 C C . PHE A 1 185 ? -25.247 9.968 19.806 1.00 91.06 185 PHE A C 1
ATOM 1460 O O . PHE A 1 185 ? -25.260 9.222 18.821 1.00 91.06 185 PHE A O 1
ATOM 1467 N N . VAL A 1 186 ? -24.189 10.697 20.142 1.00 89.44 186 VAL A N 1
ATOM 1468 C CA . VAL A 1 186 ? -22.926 10.698 19.406 1.00 89.44 186 VAL A CA 1
ATOM 1469 C C . VAL A 1 186 ? -21.899 9.945 20.222 1.00 89.44 186 VAL A C 1
ATOM 1471 O O . VAL A 1 186 ? -21.472 10.401 21.279 1.00 89.44 186 VAL A O 1
ATOM 1474 N N . LEU A 1 187 ? -21.507 8.778 19.727 1.00 86.25 187 LEU A N 1
ATOM 1475 C CA . LEU A 1 187 ? -20.363 8.049 20.242 1.00 86.25 187 LEU A CA 1
ATOM 1476 C C . LEU A 1 187 ? -19.114 8.529 19.494 1.00 86.25 187 LEU A C 1
ATOM 1478 O O . LEU A 1 187 ? -18.940 8.211 18.315 1.00 86.25 187 LEU A O 1
ATOM 1482 N N . SER A 1 188 ? -18.277 9.294 20.184 1.00 84.25 188 SER A N 1
ATOM 1483 C CA . SER A 1 188 ? -17.077 9.939 19.652 1.00 84.25 188 SER A CA 1
ATOM 1484 C C . SER A 1 188 ? -15.823 9.192 20.088 1.00 84.25 188 SER A C 1
ATOM 1486 O O . SER A 1 188 ? -15.617 8.964 21.279 1.00 84.25 188 SER A O 1
ATOM 1488 N N . VAL A 1 189 ? -14.965 8.841 19.133 1.00 79.81 189 VAL A N 1
ATOM 1489 C CA . VAL A 1 189 ? -13.589 8.405 19.393 1.00 79.81 189 VAL A CA 1
ATOM 1490 C C . VAL A 1 189 ? -12.723 9.654 19.454 1.00 79.81 189 VAL A C 1
ATOM 1492 O O . VAL A 1 189 ? -12.659 10.389 18.467 1.00 79.81 189 VAL A O 1
ATOM 1495 N N . ILE A 1 190 ? -12.084 9.896 20.596 1.00 78.06 190 ILE A N 1
ATOM 1496 C CA . ILE A 1 190 ? -11.348 11.137 20.851 1.00 78.06 190 ILE A CA 1
ATOM 1497 C C . ILE A 1 190 ? -9.884 10.882 21.212 1.00 78.06 190 ILE A C 1
ATOM 1499 O O . ILE A 1 190 ? -9.521 9.814 21.722 1.00 78.06 190 ILE A O 1
ATOM 1503 N N . ASP A 1 191 ? -9.058 11.889 20.949 1.00 74.81 191 ASP A N 1
ATOM 1504 C CA . ASP A 1 191 ? -7.639 11.941 21.293 1.00 74.81 191 ASP A CA 1
ATOM 1505 C C . ASP A 1 191 ? -7.382 13.155 22.190 1.00 74.81 191 ASP A C 1
ATOM 1507 O O . ASP A 1 191 ? -7.586 14.279 21.743 1.00 74.81 191 ASP A O 1
ATOM 1511 N N . ARG A 1 192 ? -6.987 12.954 23.453 1.00 67.38 192 ARG A N 1
ATOM 1512 C CA . ARG A 1 192 ? -6.652 14.048 24.381 1.00 67.38 192 ARG A CA 1
ATOM 1513 C C . ARG A 1 192 ? -5.149 14.236 24.400 1.00 67.38 192 ARG A C 1
ATOM 1515 O O . ARG A 1 192 ? -4.426 13.291 24.708 1.00 67.38 192 ARG A O 1
ATOM 1522 N N . SER A 1 193 ? -4.675 15.440 24.104 1.00 56.47 193 SER A N 1
ATOM 1523 C CA . SER A 1 193 ? -3.237 15.725 24.024 1.00 56.47 193 SER A CA 1
ATOM 1524 C C . SER A 1 193 ? -2.514 15.807 25.379 1.00 56.47 193 SER A C 1
ATOM 1526 O O . SER A 1 193 ? -1.329 16.120 25.404 1.00 56.47 193 SER A O 1
ATOM 1528 N N . GLU A 1 194 ? -3.169 15.487 26.499 1.00 49.59 194 GLU A N 1
ATOM 1529 C CA . GLU A 1 194 ? -2.569 15.512 27.840 1.00 49.59 194 GLU A CA 1
ATOM 1530 C C . GLU A 1 194 ? -2.583 14.131 28.521 1.00 49.59 194 GLU A C 1
ATOM 1532 O O . GLU A 1 194 ? -3.360 13.838 29.427 1.00 49.59 194 GLU A O 1
ATOM 1537 N N . ASP A 1 195 ? -1.675 13.267 28.078 1.00 41.84 195 ASP A N 1
ATOM 1538 C CA . ASP A 1 195 ? -0.898 12.402 28.966 1.00 41.84 195 ASP A CA 1
ATOM 1539 C C . ASP A 1 195 ? 0.440 12.132 28.266 1.00 41.84 195 ASP A C 1
ATOM 1541 O O . ASP A 1 195 ? 0.502 11.677 27.123 1.00 41.84 195 ASP A O 1
ATOM 1545 N N . ASP A 1 196 ? 1.506 12.492 28.967 1.00 41.16 196 ASP A N 1
ATOM 1546 C CA . ASP A 1 196 ? 2.887 12.652 28.520 1.00 41.16 196 ASP A CA 1
ATOM 1547 C C . ASP A 1 196 ? 3.542 11.305 28.154 1.00 41.16 196 ASP A C 1
ATOM 1549 O O . ASP A 1 196 ? 4.371 10.735 28.863 1.00 41.16 196 ASP A O 1
ATOM 1553 N N . MET A 1 197 ? 3.121 10.756 27.022 1.00 40.81 197 MET A N 1
ATOM 1554 C CA . MET A 1 197 ? 3.807 9.713 26.282 1.00 40.81 197 MET A CA 1
ATOM 1555 C C . MET A 1 197 ? 3.451 9.937 24.816 1.00 40.81 197 MET A C 1
ATOM 1557 O O . MET A 1 197 ? 2.436 9.433 24.337 1.00 40.81 197 MET A O 1
ATOM 1561 N N . GLU A 1 198 ? 4.287 10.684 24.084 1.00 43.47 198 GLU A N 1
ATOM 1562 C CA . GLU A 1 198 ? 4.271 10.638 22.618 1.00 43.47 198 GLU A CA 1
ATOM 1563 C C . GLU A 1 198 ? 4.544 9.186 22.197 1.00 43.47 198 GLU A C 1
ATOM 1565 O O . GLU A 1 198 ? 5.685 8.769 21.998 1.00 43.47 198 GLU A O 1
ATOM 1570 N N . THR A 1 199 ? 3.477 8.392 22.129 1.00 45.19 199 THR A N 1
ATOM 1571 C CA . THR A 1 199 ? 3.489 7.009 21.682 1.00 45.19 199 THR A CA 1
ATOM 1572 C C . THR A 1 199 ? 3.201 6.991 20.203 1.00 45.19 199 THR A C 1
ATOM 1574 O O . THR A 1 199 ? 2.083 6.791 19.743 1.00 45.19 199 THR A O 1
ATOM 1577 N N . GLY A 1 200 ? 4.252 7.242 19.429 1.00 48.69 200 GLY A N 1
ATOM 1578 C CA . GLY A 1 200 ? 4.217 7.027 17.992 1.00 48.69 200 GLY A CA 1
ATOM 1579 C C . GLY A 1 200 ? 4.411 5.548 17.671 1.00 48.69 200 GLY A C 1
ATOM 1580 O O . GLY A 1 200 ? 5.205 4.852 18.309 1.00 48.69 200 GLY A O 1
ATOM 1581 N N . SER A 1 201 ? 3.709 5.055 16.654 1.00 50.50 201 SER A N 1
ATOM 1582 C CA . SER A 1 201 ? 4.073 3.791 16.021 1.00 50.50 201 SER A CA 1
ATOM 1583 C C . SER A 1 201 ? 4.964 4.068 14.821 1.00 50.50 201 SER A C 1
ATOM 1585 O O . SER A 1 201 ? 4.561 4.787 13.906 1.00 50.50 201 SER A O 1
ATOM 1587 N N . LEU A 1 202 ? 6.139 3.460 14.796 1.00 62.22 202 LEU A N 1
ATOM 1588 C CA . LEU A 1 202 ? 7.053 3.530 13.678 1.00 62.22 202 LEU A CA 1
ATOM 1589 C C . LEU A 1 202 ? 7.031 2.212 12.897 1.00 62.22 202 LEU A C 1
ATOM 1591 O O . LEU A 1 202 ? 7.426 1.172 13.410 1.00 62.22 202 LEU A O 1
ATOM 1595 N N . GLY A 1 203 ? 6.586 2.248 11.643 1.00 61.09 203 GLY A N 1
ATOM 1596 C CA . GLY A 1 203 ? 6.742 1.118 10.728 1.00 61.09 203 GLY A CA 1
ATOM 1597 C C . GLY A 1 203 ? 8.150 1.077 10.137 1.00 61.09 203 GLY A C 1
ATOM 1598 O O . GLY A 1 203 ? 8.600 2.063 9.550 1.00 61.09 203 GLY A O 1
ATOM 1599 N N . MET A 1 204 ? 8.825 -0.064 10.256 1.00 70.19 204 MET A N 1
ATOM 1600 C CA . MET A 1 204 ? 10.095 -0.340 9.579 1.00 70.19 204 MET A CA 1
ATOM 1601 C C . MET A 1 204 ? 10.029 -1.693 8.874 1.00 70.19 204 MET A C 1
ATOM 1603 O O . MET A 1 204 ? 9.348 -2.609 9.330 1.00 70.19 204 MET A O 1
ATOM 1607 N N . GLU A 1 205 ? 10.742 -1.832 7.764 1.00 71.44 205 GLU A N 1
ATOM 1608 C CA . GLU A 1 205 ? 10.987 -3.147 7.160 1.00 71.44 205 GLU A CA 1
ATOM 1609 C C . GLU A 1 205 ? 12.257 -3.753 7.773 1.00 71.44 205 GLU A C 1
ATOM 1611 O O . GLU A 1 205 ? 13.192 -3.024 8.107 1.00 71.44 205 GLU A O 1
ATOM 1616 N N . GLU A 1 206 ? 12.310 -5.076 7.937 1.00 77.12 206 GLU A N 1
ATOM 1617 C CA . GLU A 1 206 ? 13.539 -5.760 8.363 1.00 77.12 206 GLU A CA 1
ATOM 1618 C C . GLU A 1 206 ? 14.719 -5.360 7.457 1.00 77.12 206 GLU A C 1
ATOM 1620 O O . GLU A 1 206 ? 14.607 -5.380 6.230 1.00 77.12 206 GLU A O 1
ATOM 1625 N N . GLY A 1 207 ? 15.834 -4.949 8.063 1.00 73.50 207 GLY A N 1
ATOM 1626 C CA . GLY A 1 207 ? 17.013 -4.418 7.377 1.00 73.50 207 GLY A CA 1
ATOM 1627 C C . GLY A 1 207 ? 17.031 -2.893 7.206 1.00 73.50 207 GLY A C 1
ATOM 1628 O O . GLY A 1 207 ? 18.099 -2.340 6.935 1.00 73.50 207 GLY A O 1
ATOM 1629 N N . GLU A 1 208 ? 15.907 -2.182 7.388 1.00 76.62 208 GLU A N 1
ATOM 1630 C CA . GLU A 1 208 ? 15.891 -0.717 7.293 1.00 76.62 208 GLU A CA 1
ATOM 1631 C C . GLU A 1 208 ? 16.743 -0.063 8.384 1.00 76.62 208 GLU A C 1
ATOM 1633 O O . GLU A 1 208 ? 16.700 -0.431 9.557 1.00 76.62 208 GLU A O 1
ATOM 1638 N N . ASP A 1 209 ? 17.490 0.961 7.978 1.00 86.31 209 ASP A N 1
ATOM 1639 C CA . ASP A 1 209 ? 18.330 1.780 8.840 1.00 86.31 209 ASP A CA 1
ATOM 1640 C C . ASP A 1 209 ? 18.002 3.248 8.563 1.00 86.31 209 ASP A C 1
ATOM 1642 O O . ASP A 1 209 ? 18.191 3.731 7.441 1.00 86.31 209 ASP A O 1
ATOM 1646 N N . LYS A 1 210 ? 17.470 3.952 9.559 1.00 78.94 210 LYS A N 1
ATOM 1647 C CA . LYS A 1 210 ? 16.940 5.311 9.398 1.00 78.94 210 LYS A CA 1
ATOM 1648 C C . LYS A 1 210 ? 17.412 6.219 10.528 1.00 78.94 210 LYS A C 1
ATOM 1650 O O . LYS A 1 210 ? 17.646 5.767 11.652 1.00 78.94 210 LYS A O 1
ATOM 1655 N N . ASN A 1 211 ? 17.575 7.503 10.216 1.00 81.69 211 ASN A N 1
ATOM 1656 C CA . ASN A 1 211 ? 17.887 8.507 11.225 1.00 81.69 211 ASN A CA 1
ATOM 1657 C C . ASN A 1 211 ? 16.662 8.682 12.133 1.00 81.69 211 ASN A C 1
ATOM 1659 O O . ASN A 1 211 ? 15.545 8.821 11.641 1.00 81.69 211 ASN A O 1
ATOM 1663 N N . LEU A 1 212 ? 16.861 8.673 13.452 1.00 80.06 212 LEU A N 1
ATOM 1664 C CA . LEU A 1 212 ? 15.775 8.811 14.419 1.00 80.06 212 LEU A CA 1
ATOM 1665 C C . LEU A 1 212 ? 14.982 10.114 14.207 1.00 80.06 212 LEU A C 1
ATOM 1667 O O . LEU A 1 212 ? 13.761 10.111 14.332 1.00 80.06 212 LEU A O 1
ATOM 1671 N N . ASN A 1 213 ? 15.659 11.194 13.804 1.00 75.38 213 ASN A N 1
ATOM 1672 C CA . ASN A 1 213 ? 15.044 12.492 13.518 1.00 75.38 213 ASN A CA 1
ATOM 1673 C C . ASN A 1 213 ? 14.057 12.462 12.343 1.00 75.38 213 ASN A C 1
ATOM 1675 O O . ASN A 1 213 ? 13.187 13.323 12.279 1.00 75.38 213 ASN A O 1
ATOM 1679 N N . GLU A 1 214 ? 14.157 11.496 11.422 1.00 66.50 214 GLU A N 1
ATOM 1680 C CA . GLU A 1 214 ? 13.205 11.357 10.305 1.00 66.50 214 GLU A CA 1
ATOM 1681 C C . GLU A 1 214 ? 11.797 10.960 10.778 1.00 66.50 214 GLU A C 1
ATOM 1683 O O . GLU A 1 214 ? 10.838 11.061 10.016 1.00 66.50 214 GLU A O 1
ATOM 1688 N N . PHE A 1 215 ? 11.664 10.507 12.026 1.00 62.72 215 PHE A N 1
ATOM 1689 C CA . PHE A 1 215 ? 10.412 9.996 12.588 1.00 62.72 215 PHE A CA 1
ATOM 1690 C C . PHE A 1 215 ? 9.794 10.894 13.648 1.00 62.72 215 PHE A C 1
ATOM 1692 O O . PHE A 1 215 ? 8.688 10.623 14.116 1.00 62.72 215 PHE A O 1
ATOM 1699 N N . LEU A 1 216 ? 10.511 11.936 14.051 1.00 63.00 216 LEU A N 1
ATOM 1700 C CA . LEU A 1 216 ? 10.092 12.833 15.111 1.00 63.00 216 LEU A CA 1
ATOM 1701 C C . LEU A 1 216 ? 9.492 14.084 14.477 1.00 63.00 216 LEU A C 1
ATOM 1703 O O . LEU A 1 216 ? 10.043 14.640 13.530 1.00 63.00 216 LEU A O 1
ATOM 1707 N N . SER A 1 217 ? 8.333 14.507 14.978 1.00 52.56 217 SER A N 1
ATOM 1708 C CA . SER A 1 217 ? 7.621 15.696 14.499 1.00 52.56 217 SER A CA 1
ATOM 1709 C C . SER A 1 217 ? 8.489 16.964 14.588 1.00 52.56 217 SER A C 1
ATOM 1711 O O . SER A 1 217 ? 9.394 17.056 15.419 1.00 52.56 217 SER A O 1
ATOM 1713 N N . GLU A 1 218 ? 8.209 17.966 13.741 1.00 42.28 218 GLU A N 1
ATOM 1714 C CA . GLU A 1 218 ? 9.072 19.139 13.478 1.00 42.28 218 GLU A CA 1
ATOM 1715 C C . GLU A 1 218 ? 9.412 20.039 14.695 1.00 42.28 218 GLU A C 1
ATOM 1717 O O . GLU A 1 218 ? 10.238 20.942 14.568 1.00 42.28 218 GLU A O 1
ATOM 1722 N N . GLY A 1 219 ? 8.864 19.777 15.888 1.00 46.41 219 GLY A N 1
ATOM 1723 C CA . GLY A 1 219 ? 9.224 20.441 17.152 1.00 46.41 219 GLY A CA 1
ATOM 1724 C C . GLY A 1 219 ? 10.226 19.680 18.035 1.00 46.41 219 GLY A C 1
ATOM 1725 O O . GLY A 1 219 ? 10.745 20.248 18.991 1.00 46.41 219 GLY A O 1
ATOM 1726 N N . ASN A 1 220 ? 10.536 18.421 17.713 1.00 50.69 220 ASN A N 1
ATOM 1727 C CA . ASN A 1 220 ? 11.349 17.510 18.529 1.00 50.69 220 ASN A CA 1
ATOM 1728 C C . ASN A 1 220 ? 12.803 17.397 18.036 1.00 50.69 220 ASN A C 1
ATOM 1730 O O . ASN A 1 220 ? 13.422 16.337 18.123 1.00 50.69 220 ASN A O 1
ATOM 1734 N N . ARG A 1 221 ? 13.364 18.487 17.492 1.00 50.50 221 ARG A N 1
ATOM 1735 C CA . ARG A 1 221 ? 14.779 18.520 17.095 1.00 50.50 221 ARG A CA 1
ATOM 1736 C C . ARG A 1 221 ? 15.659 18.484 18.338 1.00 50.50 221 ARG A C 1
ATOM 1738 O O . ARG A 1 221 ? 15.593 19.362 19.193 1.00 50.50 221 ARG A O 1
ATOM 1745 N N . PHE A 1 222 ? 16.468 17.442 18.418 1.00 54.06 222 PHE A N 1
ATOM 1746 C CA . PHE A 1 222 ? 17.284 17.132 19.575 1.00 54.06 222 PHE A CA 1
ATOM 1747 C C . PHE A 1 222 ? 18.377 18.168 19.852 1.00 54.06 222 PHE A C 1
ATOM 1749 O O . PHE A 1 222 ? 19.064 18.632 18.942 1.00 54.06 222 PHE A O 1
ATOM 1756 N N . VAL A 1 223 ? 18.561 18.475 21.135 1.00 48.47 223 VAL A N 1
ATOM 1757 C CA . VAL A 1 223 ? 19.702 19.219 21.681 1.00 48.47 223 VAL A CA 1
ATOM 1758 C C . VAL A 1 223 ? 20.508 18.223 22.529 1.00 48.47 223 VAL A C 1
ATOM 1760 O O . VAL A 1 223 ? 19.927 17.287 23.070 1.00 48.47 223 VAL A O 1
ATOM 1763 N N . GLU A 1 224 ? 21.836 18.357 22.558 1.00 53.12 224 GLU A N 1
ATOM 1764 C CA . GLU A 1 224 ? 22.800 17.419 23.169 1.00 53.12 224 GLU A CA 1
ATOM 1765 C C . GLU A 1 224 ? 22.336 16.755 24.489 1.00 53.12 224 GLU A C 1
ATOM 1767 O O . GLU A 1 224 ? 21.849 17.432 25.389 1.00 53.12 224 GLU A O 1
ATOM 1772 N N . GLY A 1 225 ? 22.579 15.440 24.644 1.00 58.66 225 GLY A N 1
ATOM 1773 C CA . GLY A 1 225 ? 22.403 14.723 25.924 1.00 58.66 225 GLY A CA 1
ATOM 1774 C C . GLY A 1 225 ? 21.265 13.693 26.004 1.00 58.66 225 GLY A C 1
ATOM 1775 O O . GLY A 1 225 ? 20.772 13.432 27.098 1.00 58.66 225 GLY A O 1
ATOM 1776 N N . ILE A 1 226 ? 20.851 13.100 24.879 1.00 70.06 226 ILE A N 1
ATOM 1777 C CA . ILE A 1 226 ? 19.709 12.172 24.809 1.00 70.06 226 ILE A CA 1
ATOM 1778 C C . ILE A 1 226 ? 20.143 10.717 24.984 1.00 70.06 226 ILE A C 1
ATOM 1780 O O . ILE A 1 226 ? 21.090 10.258 24.343 1.00 70.06 226 ILE A O 1
ATOM 1784 N N . GLU A 1 227 ? 19.407 9.979 25.814 1.00 81.88 227 GLU A N 1
ATOM 1785 C CA . GLU A 1 227 ? 19.541 8.529 25.962 1.00 81.88 227 GLU A CA 1
ATOM 1786 C C . GLU A 1 227 ? 18.434 7.843 25.152 1.00 81.88 227 GLU A C 1
ATOM 1788 O O . GLU A 1 227 ? 17.248 8.051 25.408 1.00 81.88 227 GLU A O 1
ATOM 1793 N N . VAL A 1 228 ? 18.812 7.028 24.164 1.00 86.81 228 VAL A N 1
ATOM 1794 C CA . VAL A 1 228 ? 17.866 6.234 23.368 1.00 86.81 228 VAL A CA 1
ATOM 1795 C C . VAL A 1 228 ? 18.174 4.758 23.562 1.00 86.81 228 VAL A C 1
ATOM 1797 O O . VAL A 1 228 ? 19.309 4.325 23.375 1.00 86.81 228 VAL A O 1
ATOM 1800 N N . SER A 1 229 ? 17.159 3.983 23.924 1.00 90.25 229 SER A N 1
ATOM 1801 C CA . SER A 1 229 ? 17.271 2.545 24.178 1.00 90.25 229 SER A CA 1
ATOM 1802 C C . SER A 1 229 ? 16.118 1.790 23.528 1.00 90.25 229 SER A C 1
ATOM 1804 O O . SER A 1 229 ? 15.041 2.346 23.333 1.00 90.25 229 SER A O 1
ATOM 1806 N N . SER A 1 230 ? 16.352 0.528 23.180 1.00 92.38 230 SER A N 1
ATOM 1807 C CA . SER A 1 230 ? 15.328 -0.399 22.691 1.00 92.38 230 SER A CA 1
ATOM 1808 C C . SER A 1 230 ? 15.091 -1.470 23.748 1.00 92.38 230 SER A C 1
ATOM 1810 O O . SER A 1 230 ? 16.053 -1.998 24.305 1.00 92.38 230 SER A O 1
ATOM 1812 N N . ASP A 1 231 ? 13.834 -1.819 24.017 1.00 94.06 231 ASP A N 1
ATOM 1813 C CA . ASP A 1 231 ? 13.503 -2.950 24.896 1.00 94.06 231 ASP A CA 1
ATOM 1814 C C . ASP A 1 231 ? 13.836 -4.322 24.266 1.00 94.06 231 ASP A C 1
ATOM 1816 O O . ASP A 1 231 ? 13.991 -5.308 24.987 1.00 94.06 231 ASP A O 1
ATOM 1820 N N . HIS A 1 232 ? 14.000 -4.374 22.939 1.00 93.00 232 HIS A N 1
ATOM 1821 C CA . HIS A 1 232 ? 14.366 -5.557 22.160 1.00 93.00 232 HIS A CA 1
ATOM 1822 C C . HIS A 1 232 ? 15.438 -5.193 21.124 1.00 93.00 232 HIS A C 1
ATOM 1824 O O . HIS A 1 232 ? 15.147 -4.927 19.953 1.00 93.00 232 HIS A O 1
ATOM 1830 N N . GLU A 1 233 ? 16.706 -5.183 21.547 1.00 92.56 233 GLU A N 1
ATOM 1831 C CA . GLU A 1 233 ? 17.848 -4.890 20.665 1.00 92.56 233 GLU A CA 1
ATOM 1832 C C . GLU A 1 233 ? 18.073 -5.924 19.553 1.00 92.56 233 GLU A C 1
ATOM 1834 O O . GLU A 1 233 ? 18.823 -5.658 18.613 1.00 92.56 233 GLU A O 1
ATOM 1839 N N . ASP A 1 234 ? 17.451 -7.101 19.646 1.00 91.56 234 ASP A N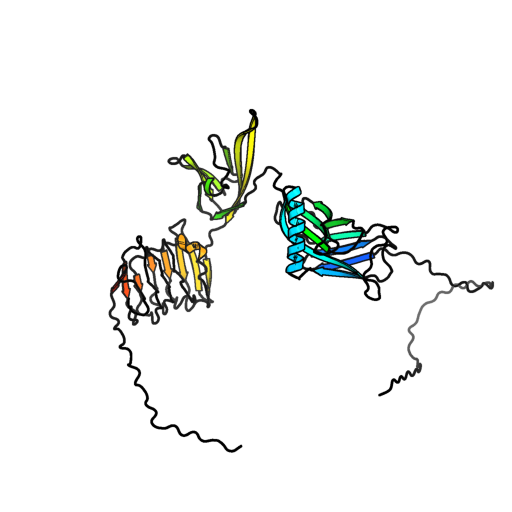 1
ATOM 1840 C CA . ASP A 1 234 ? 17.434 -8.125 18.600 1.00 91.56 234 ASP A CA 1
ATOM 1841 C C . ASP A 1 234 ? 16.401 -7.840 17.496 1.00 91.56 234 ASP A C 1
ATOM 1843 O O . ASP A 1 234 ? 16.524 -8.393 16.403 1.00 91.56 234 ASP A O 1
ATOM 1847 N N . ILE A 1 235 ? 15.421 -6.967 17.757 1.00 89.62 235 ILE A N 1
ATOM 1848 C CA . ILE A 1 235 ? 14.392 -6.519 16.804 1.00 89.62 235 ILE A CA 1
ATOM 1849 C C . ILE A 1 235 ? 14.756 -5.141 16.245 1.00 89.62 235 ILE A C 1
ATOM 1851 O O . ILE A 1 235 ? 14.757 -4.957 15.029 1.00 89.62 235 ILE A O 1
ATOM 1855 N N . VAL A 1 236 ? 15.104 -4.181 17.106 1.00 91.75 236 VAL A N 1
ATOM 1856 C CA . VAL A 1 236 ? 15.539 -2.831 16.712 1.00 91.75 236 VAL A CA 1
ATOM 1857 C C . VAL A 1 236 ? 16.773 -2.440 17.500 1.00 91.75 236 VAL A C 1
ATOM 1859 O O . VAL A 1 236 ? 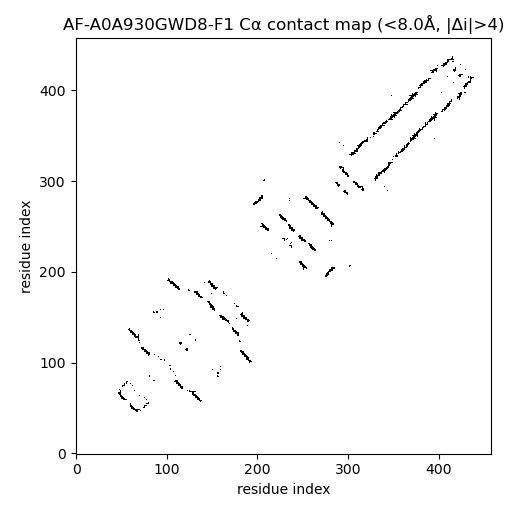16.730 -2.373 18.726 1.00 91.75 236 VAL A O 1
ATOM 1862 N N . ARG A 1 237 ? 17.855 -2.111 16.797 1.00 94.75 237 ARG A N 1
ATOM 1863 C CA . ARG A 1 237 ? 19.099 -1.637 17.402 1.00 94.75 237 ARG A CA 1
ATOM 1864 C C . ARG A 1 237 ? 19.275 -0.141 17.204 1.00 94.75 237 ARG A C 1
ATOM 1866 O O . ARG A 1 237 ? 19.221 0.356 16.081 1.00 94.75 237 ARG A O 1
ATOM 1873 N N . VAL A 1 238 ? 19.575 0.547 18.295 1.00 92.19 238 VAL A N 1
ATOM 1874 C CA . VAL A 1 238 ? 19.981 1.952 18.297 1.00 92.19 238 VAL A CA 1
ATOM 1875 C C . VAL A 1 238 ? 21.502 2.017 18.158 1.00 92.19 238 VAL A C 1
ATOM 1877 O O . VAL A 1 238 ? 22.219 1.261 18.812 1.00 92.19 238 VAL A O 1
ATOM 1880 N N . HIS A 1 239 ? 22.013 2.888 17.295 1.00 89.81 239 HIS A N 1
ATOM 1881 C CA . HIS A 1 239 ? 23.446 3.151 17.180 1.00 89.81 239 HIS A CA 1
ATOM 1882 C C . HIS A 1 239 ? 23.704 4.609 16.798 1.00 89.81 239 HIS A C 1
ATOM 1884 O O . HIS A 1 239 ? 22.813 5.292 16.306 1.00 89.81 239 HIS A O 1
ATOM 1890 N N . ILE A 1 240 ? 24.923 5.091 17.039 1.00 86.81 240 ILE A N 1
ATOM 1891 C CA . ILE A 1 240 ? 25.344 6.440 16.651 1.00 86.81 240 ILE A CA 1
ATOM 1892 C C . ILE A 1 240 ? 26.183 6.325 15.383 1.00 86.81 240 ILE A C 1
ATOM 1894 O O . ILE A 1 240 ? 27.151 5.560 15.352 1.00 86.81 240 ILE A O 1
ATOM 1898 N N . ASP A 1 241 ? 25.820 7.085 14.354 1.00 81.06 241 ASP A N 1
ATOM 1899 C CA . ASP A 1 241 ? 26.621 7.203 13.142 1.00 81.06 241 ASP A CA 1
ATOM 1900 C C . ASP A 1 241 ? 27.991 7.822 13.490 1.00 81.06 241 ASP A C 1
ATOM 1902 O O . ASP A 1 241 ? 28.050 8.900 14.094 1.00 81.06 241 ASP A O 1
ATOM 1906 N N . PRO A 1 242 ? 29.119 7.160 13.178 1.00 80.31 242 PRO A N 1
ATOM 1907 C CA . PRO A 1 242 ? 30.433 7.652 13.571 1.00 80.31 242 PRO A CA 1
ATOM 1908 C C . PRO A 1 242 ? 30.807 8.964 12.873 1.00 80.31 242 PRO A C 1
ATOM 1910 O O . PRO A 1 242 ? 31.549 9.751 13.477 1.00 80.31 242 PRO A O 1
ATOM 1913 N N . ASP A 1 243 ? 30.287 9.200 11.668 1.00 82.75 243 ASP A N 1
ATOM 1914 C CA . ASP A 1 243 ? 30.627 10.331 10.811 1.00 82.75 243 ASP A CA 1
ATOM 1915 C C . ASP A 1 243 ? 29.707 11.521 11.091 1.00 82.75 243 ASP A C 1
ATOM 1917 O O . ASP A 1 243 ? 30.192 12.632 11.317 1.00 82.75 243 ASP A O 1
ATOM 1921 N N . THR A 1 244 ? 28.389 11.297 11.134 1.00 81.81 244 THR A N 1
ATOM 1922 C CA . THR A 1 244 ? 27.409 12.385 11.321 1.00 81.81 244 THR A CA 1
ATOM 1923 C C . THR A 1 244 ? 27.046 12.648 12.780 1.00 81.81 244 THR A C 1
ATOM 1925 O O . THR A 1 244 ? 26.515 13.713 13.086 1.00 81.81 244 THR A O 1
ATOM 1928 N N . LYS A 1 245 ? 27.354 11.710 13.688 1.00 81.81 245 LYS A N 1
ATOM 1929 C CA . LYS A 1 245 ? 26.911 11.698 15.098 1.00 81.81 245 LYS A CA 1
ATOM 1930 C C . LYS A 1 245 ? 25.397 11.589 15.289 1.00 81.81 245 LYS A C 1
ATOM 1932 O O . LYS A 1 245 ? 24.918 11.740 16.411 1.00 81.81 245 LYS A O 1
ATOM 1937 N N . ASP A 1 246 ? 24.655 11.269 14.232 1.00 83.38 246 ASP A N 1
ATOM 1938 C CA . ASP A 1 246 ? 23.215 11.058 14.317 1.00 83.38 246 ASP A CA 1
ATOM 1939 C C . ASP A 1 246 ? 22.872 9.778 15.078 1.00 83.38 246 ASP A C 1
ATOM 1941 O O . ASP A 1 246 ? 23.528 8.743 14.925 1.00 83.38 246 ASP A O 1
ATOM 1945 N N . VAL A 1 247 ? 21.778 9.822 15.839 1.00 85.88 247 VAL A N 1
ATOM 1946 C CA . VAL A 1 247 ? 21.169 8.616 16.402 1.00 85.88 247 VAL A CA 1
ATOM 1947 C C . VAL A 1 247 ? 20.395 7.904 15.296 1.00 85.88 247 VAL A C 1
ATOM 1949 O O . VAL A 1 247 ? 19.449 8.448 14.724 1.00 85.88 247 VAL A O 1
ATOM 1952 N N . ARG A 1 248 ? 20.791 6.672 14.993 1.00 88.00 248 ARG A N 1
ATOM 1953 C CA . ARG A 1 248 ? 20.194 5.821 13.966 1.00 88.00 248 ARG A CA 1
ATOM 1954 C C . ARG A 1 248 ? 19.527 4.609 14.594 1.00 88.00 248 ARG A C 1
ATOM 1956 O O . ARG A 1 248 ? 20.020 4.041 15.571 1.00 88.00 248 ARG A O 1
ATOM 1963 N N . ILE A 1 249 ? 18.419 4.186 14.001 1.00 90.19 249 ILE A N 1
ATOM 1964 C CA . ILE A 1 249 ? 17.695 2.983 14.404 1.00 90.19 249 ILE A CA 1
ATOM 1965 C C . ILE A 1 249 ? 17.664 1.992 13.250 1.00 90.19 249 ILE A C 1
ATOM 1967 O O . ILE A 1 249 ? 17.313 2.336 12.120 1.00 90.19 249 ILE A O 1
ATOM 1971 N N . LYS A 1 250 ? 18.070 0.758 13.543 1.00 91.50 250 LYS A N 1
ATOM 1972 C CA . LYS A 1 250 ? 18.182 -0.330 12.579 1.00 91.50 250 LYS A CA 1
ATOM 1973 C C . LYS A 1 250 ? 17.219 -1.451 12.933 1.00 91.50 250 LYS A C 1
ATOM 1975 O O . LYS A 1 250 ? 17.329 -2.037 14.009 1.00 91.50 250 LYS A O 1
ATOM 1980 N N . ALA A 1 251 ? 16.311 -1.768 12.022 1.00 87.44 251 ALA A N 1
ATOM 1981 C CA . ALA A 1 251 ? 15.419 -2.912 12.120 1.00 87.44 251 ALA A CA 1
ATOM 1982 C C . ALA A 1 251 ? 16.188 -4.196 11.777 1.00 87.44 251 ALA A C 1
ATOM 1984 O O . ALA A 1 251 ? 16.723 -4.334 10.680 1.00 87.44 251 ALA A O 1
ATOM 1985 N N . LEU A 1 252 ? 16.277 -5.128 12.722 1.00 86.75 252 LEU A N 1
ATOM 1986 C CA . LEU A 1 252 ? 17.070 -6.354 12.601 1.00 86.75 252 LEU A CA 1
ATOM 1987 C C . LEU A 1 252 ? 16.230 -7.599 12.333 1.00 86.75 252 LEU A C 1
ATOM 1989 O O . LEU A 1 252 ? 16.732 -8.530 11.712 1.00 86.75 252 LEU A O 1
ATOM 1993 N N . LYS A 1 253 ? 14.992 -7.637 12.830 1.00 85.00 253 LYS A N 1
ATOM 1994 C CA . LYS A 1 253 ? 14.137 -8.823 12.768 1.00 85.00 253 LYS A CA 1
ATOM 1995 C C . LYS A 1 253 ? 12.670 -8.430 12.835 1.00 85.00 253 LYS A C 1
ATOM 1997 O O . LYS A 1 253 ? 12.331 -7.524 13.592 1.00 85.00 253 LYS A O 1
ATOM 2002 N N . GLU A 1 254 ? 11.806 -9.134 12.103 1.00 82.69 254 GLU A N 1
ATOM 2003 C CA . GLU A 1 254 ? 10.351 -9.003 12.249 1.00 82.69 254 GLU A CA 1
ATOM 2004 C C . GLU A 1 254 ? 9.910 -9.105 13.720 1.00 82.69 254 GLU A C 1
ATOM 2006 O O . GLU A 1 254 ? 10.283 -10.027 14.455 1.00 82.69 254 GLU A O 1
ATOM 2011 N N . GLY A 1 255 ? 9.085 -8.155 14.150 1.00 76.69 255 GLY A N 1
ATOM 2012 C CA . GLY A 1 255 ? 8.602 -8.089 15.517 1.00 76.69 255 GLY A CA 1
ATOM 2013 C C . GLY A 1 255 ? 8.189 -6.684 15.923 1.00 76.69 255 GLY A C 1
ATOM 2014 O O . GLY A 1 255 ? 8.012 -5.787 15.100 1.00 76.69 255 GLY A O 1
ATOM 2015 N N . LYS A 1 256 ? 7.998 -6.494 17.223 1.00 83.06 256 LYS A N 1
ATOM 2016 C CA . LYS A 1 256 ? 7.702 -5.188 17.806 1.00 83.06 256 LYS A CA 1
ATOM 2017 C C . LYS A 1 256 ? 8.727 -4.895 18.888 1.00 83.06 256 LYS A C 1
ATOM 2019 O O . LYS A 1 256 ? 8.968 -5.763 19.719 1.00 83.06 256 LYS A O 1
ATOM 2024 N N . ALA A 1 257 ? 9.287 -3.696 18.867 1.00 86.25 257 ALA A N 1
ATOM 2025 C CA . ALA A 1 257 ? 10.164 -3.173 19.905 1.00 86.25 257 ALA A CA 1
ATOM 2026 C C . ALA A 1 257 ? 9.654 -1.803 20.352 1.00 86.25 257 ALA A C 1
ATOM 2028 O O . ALA A 1 257 ? 9.027 -1.086 19.575 1.00 86.25 257 ALA A O 1
ATOM 2029 N N . THR A 1 258 ? 9.936 -1.423 21.584 1.00 87.50 258 THR A N 1
ATOM 2030 C CA . THR A 1 258 ? 9.671 -0.096 22.129 1.00 87.50 258 THR A CA 1
ATOM 2031 C C . THR A 1 258 ? 10.991 0.646 22.243 1.00 87.50 258 THR A C 1
ATOM 2033 O O . THR A 1 258 ? 11.883 0.237 22.987 1.00 87.50 258 THR A O 1
ATOM 2036 N N . LEU A 1 259 ? 11.113 1.756 21.523 1.00 86.94 259 LEU A N 1
ATOM 2037 C CA . LEU A 1 259 ? 12.197 2.707 21.717 1.00 86.94 259 LEU A CA 1
ATOM 2038 C C . LEU A 1 259 ? 11.833 3.655 22.850 1.00 86.94 259 LEU A C 1
ATOM 2040 O O . LEU A 1 259 ? 10.803 4.313 22.775 1.00 86.94 259 LEU A O 1
ATOM 2044 N N . THR A 1 260 ? 12.684 3.758 23.864 1.00 87.19 260 THR A N 1
ATOM 2045 C CA . THR A 1 260 ? 12.579 4.771 24.916 1.00 87.19 260 THR A CA 1
ATOM 2046 C C . THR A 1 260 ? 13.613 5.857 24.662 1.00 87.19 260 THR A C 1
ATOM 2048 O O . THR A 1 260 ? 14.808 5.569 24.592 1.00 87.19 260 THR A O 1
ATOM 2051 N N . ILE A 1 261 ? 13.146 7.093 24.537 1.00 84.38 261 ILE A N 1
ATOM 2052 C CA . ILE A 1 261 ? 13.947 8.299 24.337 1.00 84.38 261 ILE A CA 1
ATOM 2053 C C . ILE A 1 261 ? 13.824 9.138 25.604 1.00 84.38 261 ILE A C 1
ATOM 2055 O O . ILE A 1 261 ? 12.717 9.531 25.970 1.00 84.38 261 ILE A O 1
ATOM 2059 N N . LYS A 1 262 ? 14.943 9.428 26.262 1.00 83.88 262 LYS A N 1
ATOM 2060 C CA . LYS A 1 262 ? 14.992 10.330 27.414 1.00 83.88 262 LYS A CA 1
ATOM 2061 C C . LYS A 1 262 ? 15.730 11.601 27.051 1.00 83.88 262 LYS A C 1
ATOM 2063 O O . LYS A 1 262 ? 16.854 11.543 26.550 1.00 83.88 262 LYS A O 1
ATOM 2068 N N . ASN A 1 263 ? 15.105 12.735 27.327 1.00 76.19 263 ASN A N 1
ATOM 2069 C CA . ASN A 1 263 ? 15.674 14.051 27.098 1.00 76.19 263 ASN A CA 1
ATOM 2070 C C . ASN A 1 263 ? 15.596 14.890 28.376 1.00 76.19 263 ASN A C 1
ATOM 2072 O O . ASN A 1 263 ? 14.570 14.905 29.051 1.00 76.19 263 ASN A O 1
ATOM 2076 N N . LYS A 1 264 ? 16.667 15.608 28.701 1.00 72.94 264 LYS A N 1
ATOM 2077 C CA . LYS A 1 264 ? 16.717 16.521 29.846 1.00 72.94 264 LYS A CA 1
ATOM 2078 C C . LYS A 1 264 ? 16.414 17.931 29.361 1.00 72.94 264 LYS A C 1
ATOM 2080 O O . LYS A 1 264 ? 17.187 18.505 28.598 1.00 72.94 264 LYS A O 1
ATOM 2085 N N . VAL A 1 265 ? 15.297 18.495 29.806 1.00 68.38 265 VAL A N 1
ATOM 2086 C CA . VAL A 1 265 ? 14.843 19.832 29.407 1.00 68.38 265 VAL A CA 1
ATOM 2087 C C . VAL A 1 265 ? 14.787 20.735 30.632 1.00 68.38 265 VAL A C 1
ATOM 2089 O O . VAL A 1 265 ? 14.363 20.322 31.709 1.00 68.38 265 VAL A O 1
ATOM 2092 N N . ILE A 1 266 ? 15.220 21.987 30.485 1.00 66.44 266 ILE A N 1
ATOM 2093 C CA . ILE A 1 266 ? 15.086 22.988 31.546 1.00 66.44 266 ILE A CA 1
ATOM 2094 C C . ILE A 1 266 ? 13.708 23.633 31.420 1.00 66.44 266 ILE A C 1
ATOM 2096 O O . ILE A 1 266 ? 13.463 24.404 30.492 1.00 66.44 266 ILE A O 1
ATOM 2100 N N . VAL A 1 267 ? 12.827 23.357 32.377 1.00 61.72 267 VAL A N 1
ATOM 2101 C CA . VAL A 1 267 ? 11.503 23.979 32.475 1.00 61.72 267 VAL A CA 1
ATOM 2102 C C . VAL A 1 267 ? 11.506 24.882 33.701 1.00 61.72 267 VAL A C 1
ATOM 2104 O O . VAL A 1 267 ? 11.749 24.435 34.821 1.00 61.72 267 VAL A O 1
ATOM 2107 N N . SER A 1 268 ? 11.295 26.184 33.493 1.00 67.25 268 SER A N 1
ATOM 2108 C CA . SER A 1 268 ? 11.243 27.179 34.578 1.00 67.25 268 SER A CA 1
ATOM 2109 C C . SER A 1 268 ? 12.472 27.164 35.508 1.00 67.25 268 SER A C 1
ATOM 2111 O O . SER A 1 268 ? 12.357 27.353 36.717 1.00 67.25 268 SER A O 1
ATOM 2113 N N . GLY A 1 269 ? 13.663 26.924 34.947 1.00 68.44 269 GLY A N 1
ATOM 2114 C CA . GLY A 1 269 ? 14.933 26.909 35.684 1.00 68.44 269 GLY A CA 1
ATOM 2115 C C . GLY A 1 269 ? 15.246 25.610 36.438 1.00 68.44 269 GLY A C 1
ATOM 2116 O O . GLY A 1 269 ? 16.283 25.546 37.092 1.00 68.44 269 GLY A O 1
ATOM 2117 N N . SER A 1 270 ? 14.395 24.583 36.332 1.00 66.81 270 SER A N 1
ATOM 2118 C CA . SER A 1 270 ? 14.637 23.243 36.886 1.00 66.81 270 SER A CA 1
ATOM 2119 C C . SER A 1 270 ? 14.851 22.227 35.766 1.00 66.81 270 SER A C 1
ATOM 2121 O O . SER A 1 270 ? 14.172 22.280 34.742 1.00 66.81 270 SER A O 1
ATOM 2123 N N . GLU A 1 271 ? 15.797 21.307 35.953 1.00 71.00 271 GLU A N 1
ATOM 2124 C CA . GLU A 1 271 ? 16.018 20.191 35.029 1.00 71.00 271 GLU A CA 1
ATOM 2125 C C . GLU A 1 271 ? 14.904 19.155 35.215 1.00 71.00 271 GLU A C 1
ATOM 2127 O O . GLU A 1 271 ? 14.708 18.631 36.313 1.00 71.00 271 GLU A O 1
ATOM 2132 N N . VAL A 1 272 ? 14.164 18.884 34.144 1.00 69.06 272 VAL A N 1
ATOM 2133 C CA . VAL A 1 272 ? 13.092 17.891 34.090 1.00 69.06 272 VAL A CA 1
ATOM 2134 C C . VAL A 1 272 ? 13.458 16.865 33.020 1.00 69.06 272 VAL A C 1
ATOM 2136 O O . VAL A 1 272 ? 13.816 17.224 31.899 1.00 69.06 272 VAL A O 1
ATOM 2139 N N . GLU A 1 273 ? 13.395 15.580 33.367 1.00 72.62 273 GLU A N 1
ATOM 2140 C CA . GLU A 1 273 ? 13.576 14.490 32.407 1.00 72.62 273 GLU A CA 1
ATOM 2141 C C . GLU A 1 273 ? 12.238 14.188 31.726 1.00 72.62 273 GLU A C 1
ATOM 2143 O O . GLU A 1 273 ? 11.266 13.818 32.381 1.00 72.62 273 GLU A O 1
ATOM 2148 N N . GLN A 1 274 ? 12.196 14.353 30.408 1.00 71.25 274 GLN A N 1
ATOM 2149 C CA . GLN A 1 274 ? 11.084 13.947 29.558 1.00 71.25 274 GLN A CA 1
ATOM 2150 C C . GLN A 1 274 ? 11.383 12.576 28.958 1.00 71.25 274 GLN A C 1
ATOM 2152 O O . GLN A 1 274 ? 12.469 12.350 28.417 1.00 71.25 274 GLN A O 1
ATOM 2157 N N . VAL A 1 275 ? 10.411 11.668 29.023 1.00 76.00 275 VAL A N 1
ATOM 2158 C CA . VAL A 1 275 ? 10.531 10.305 28.496 1.00 76.00 275 VAL A CA 1
ATOM 2159 C C . VAL A 1 275 ? 9.480 10.089 27.416 1.00 76.00 275 VAL A C 1
ATOM 2161 O O . VAL A 1 275 ? 8.290 10.245 27.663 1.00 76.00 275 VAL A O 1
ATOM 2164 N N . LYS A 1 276 ? 9.914 9.691 26.220 1.00 74.56 276 LYS A N 1
ATOM 2165 C CA . LYS A 1 276 ? 9.044 9.355 25.086 1.00 74.56 276 LYS A CA 1
ATOM 2166 C C . LYS A 1 276 ? 9.238 7.898 24.692 1.00 74.56 276 LYS A C 1
ATOM 2168 O O . LYS A 1 276 ? 10.363 7.398 24.719 1.00 74.56 276 LYS A O 1
ATOM 2173 N N . GLN A 1 277 ? 8.159 7.215 24.321 1.00 78.88 277 GLN A N 1
ATOM 2174 C CA . GLN A 1 277 ? 8.201 5.803 23.943 1.00 78.88 277 GLN A CA 1
ATOM 2175 C C . GLN A 1 277 ? 7.595 5.583 22.566 1.00 78.88 277 GLN A C 1
ATOM 2177 O O . GLN A 1 277 ? 6.416 5.823 22.384 1.00 78.88 277 GLN A O 1
ATOM 2182 N N . TYR A 1 278 ? 8.349 5.041 21.616 1.00 72.06 278 TYR A N 1
ATOM 2183 C CA . TYR A 1 278 ? 7.847 4.745 20.274 1.00 72.06 278 TYR A CA 1
ATOM 2184 C C . TYR A 1 278 ? 7.766 3.240 20.065 1.00 72.06 278 TYR A C 1
ATOM 2186 O O . TYR A 1 278 ? 8.757 2.531 20.229 1.00 72.06 278 TYR A O 1
ATOM 2194 N N . THR A 1 279 ? 6.601 2.737 19.661 1.00 76.69 279 THR A N 1
ATOM 2195 C CA . THR A 1 279 ? 6.479 1.336 19.241 1.00 76.69 279 THR A CA 1
ATOM 2196 C C . THR A 1 279 ? 6.985 1.205 17.815 1.00 76.69 279 THR A C 1
ATOM 2198 O O . THR A 1 279 ? 6.323 1.639 16.878 1.00 76.69 279 THR A O 1
ATOM 2201 N N . VAL A 1 280 ? 8.121 0.557 17.618 1.00 74.75 280 VAL A N 1
ATOM 2202 C CA . VAL A 1 280 ? 8.604 0.180 16.295 1.00 74.75 280 VAL A CA 1
ATOM 2203 C C . VAL A 1 280 ? 8.024 -1.177 15.920 1.00 74.75 280 VAL A C 1
ATOM 2205 O O . VAL A 1 280 ? 8.236 -2.172 16.610 1.00 74.75 280 VAL A O 1
ATOM 2208 N N . ILE A 1 281 ? 7.283 -1.223 14.819 1.00 71.94 281 ILE A N 1
ATOM 2209 C CA . ILE A 1 281 ? 6.786 -2.453 14.211 1.00 71.94 281 ILE A CA 1
ATOM 2210 C C . ILE A 1 281 ? 7.697 -2.758 13.032 1.00 71.94 281 ILE A C 1
ATOM 2212 O O . ILE A 1 281 ? 7.606 -2.111 11.987 1.00 71.94 281 ILE A O 1
ATOM 2216 N N . VAL A 1 282 ? 8.561 -3.751 13.211 1.00 74.00 282 VAL A N 1
ATOM 2217 C CA . VAL A 1 282 ? 9.375 -4.295 12.132 1.00 74.00 282 VAL A CA 1
ATOM 2218 C C . VAL A 1 282 ? 8.555 -5.360 11.426 1.00 74.00 282 VAL A C 1
ATOM 2220 O O . VAL A 1 282 ? 8.205 -6.382 12.017 1.00 74.00 282 VAL A O 1
ATOM 2223 N N . GLN A 1 283 ? 8.217 -5.112 10.170 1.00 62.56 283 GLN A N 1
ATOM 2224 C CA . GLN A 1 283 ? 7.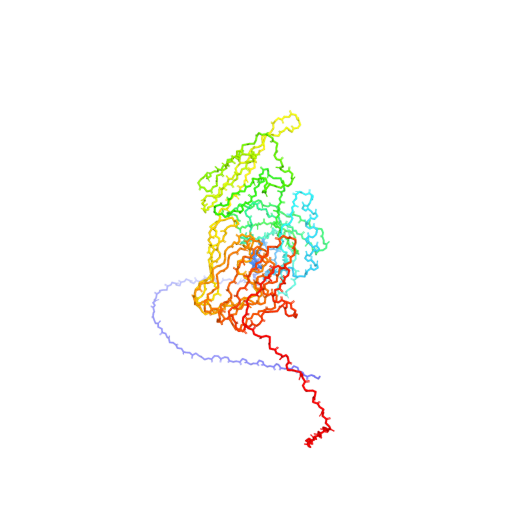543 -6.087 9.323 1.00 62.56 283 GLN A CA 1
ATOM 2225 C C . GLN A 1 283 ? 8.567 -6.812 8.458 1.00 62.56 283 GLN A C 1
ATOM 2227 O O . GLN A 1 283 ? 9.571 -6.224 8.041 1.00 62.56 283 GLN A O 1
ATOM 2232 N N . SER A 1 284 ? 8.291 -8.077 8.137 1.00 61.97 284 SER A N 1
ATOM 2233 C CA . SER A 1 284 ? 9.029 -8.752 7.074 1.00 61.97 284 SER A CA 1
ATOM 2234 C C . SER A 1 284 ? 8.889 -7.924 5.786 1.00 61.97 284 SER A C 1
ATOM 2236 O O . SER A 1 284 ? 7.755 -7.544 5.459 1.00 61.97 284 SER A O 1
ATOM 2238 N N . PRO A 1 285 ? 9.971 -7.644 5.040 1.00 60.69 285 PRO A N 1
ATOM 2239 C CA . PRO A 1 285 ? 9.879 -6.939 3.770 1.00 60.69 285 PRO A CA 1
ATOM 2240 C C . PRO A 1 285 ? 8.870 -7.655 2.876 1.00 60.69 285 PRO A C 1
ATOM 2242 O O . PRO A 1 285 ? 8.873 -8.888 2.789 1.00 60.69 285 PRO A O 1
ATOM 2245 N N . PHE A 1 286 ? 7.980 -6.890 2.238 1.00 61.81 286 PHE A N 1
ATOM 2246 C CA . PHE A 1 286 ? 6.977 -7.447 1.337 1.00 61.81 286 PHE A CA 1
ATOM 2247 C C . PHE A 1 286 ? 7.696 -8.228 0.229 1.00 61.81 286 PHE A C 1
ATOM 2249 O O . PHE A 1 286 ? 8.244 -7.655 -0.708 1.00 61.81 286 PHE A O 1
ATOM 2256 N N . SER A 1 287 ? 7.734 -9.553 0.355 1.00 70.19 287 SER A N 1
ATOM 2257 C CA . SER A 1 287 ? 8.650 -10.393 -0.420 1.00 70.19 287 SER A CA 1
ATOM 2258 C C . SER A 1 287 ? 8.044 -10.889 -1.726 1.00 70.19 287 SER A C 1
ATOM 2260 O O . SER A 1 287 ? 8.754 -11.472 -2.542 1.00 70.19 287 SER A O 1
ATOM 2262 N N . GLY A 1 288 ? 6.753 -10.637 -1.974 1.00 83.81 288 GLY A N 1
ATOM 2263 C CA . GLY A 1 288 ? 6.094 -11.019 -3.215 1.00 83.81 288 GLY A CA 1
ATOM 2264 C C . GLY A 1 288 ? 4.591 -11.226 -3.118 1.00 83.81 288 GLY A C 1
ATOM 2265 O O . GLY A 1 288 ? 3.972 -11.082 -2.070 1.00 83.81 288 GLY A O 1
ATOM 2266 N N . GLY A 1 289 ? 3.993 -11.584 -4.247 1.00 82.31 289 GLY A N 1
ATOM 2267 C CA . GLY A 1 289 ? 2.568 -11.852 -4.352 1.00 82.31 289 GLY A CA 1
ATOM 2268 C C . GLY A 1 289 ? 2.200 -12.528 -5.665 1.00 82.31 289 GLY A C 1
ATOM 2269 O O . GLY A 1 289 ? 3.023 -12.722 -6.562 1.00 82.31 289 GLY A O 1
ATOM 2270 N N . ARG A 1 290 ? 0.930 -12.902 -5.795 1.00 86.12 290 ARG A N 1
ATOM 2271 C CA . ARG A 1 290 ? 0.399 -13.498 -7.023 1.00 86.12 290 ARG A CA 1
ATOM 2272 C C . ARG A 1 290 ? 0.172 -12.413 -8.081 1.00 86.12 290 ARG A C 1
ATOM 2274 O O . ARG A 1 290 ? -0.410 -11.367 -7.785 1.00 86.12 290 ARG A O 1
ATOM 2281 N N . LEU A 1 291 ? 0.605 -12.666 -9.314 1.00 82.81 291 LEU A N 1
ATOM 2282 C CA . LEU A 1 291 ? 0.387 -11.799 -10.481 1.00 82.81 291 LEU A CA 1
ATOM 2283 C C . LEU A 1 291 ? -0.641 -12.382 -11.462 1.00 82.81 291 LEU A C 1
ATOM 2285 O O . LEU A 1 291 ? -1.289 -11.623 -12.166 1.00 82.81 291 LEU A O 1
ATOM 2289 N N . GLY A 1 292 ? -0.822 -13.702 -11.464 1.00 79.94 292 GLY A N 1
ATOM 2290 C CA . GLY A 1 292 ? -1.789 -14.419 -12.295 1.00 79.94 292 GLY A CA 1
ATOM 2291 C C . GLY A 1 292 ? -2.042 -15.827 -11.766 1.00 79.94 292 GLY A C 1
ATOM 2292 O O . GLY A 1 292 ? -1.486 -16.212 -10.736 1.00 79.94 292 GLY A O 1
ATOM 2293 N N . GLN A 1 293 ? -2.848 -16.641 -12.451 1.00 78.88 293 GLN A N 1
ATOM 2294 C CA . GLN A 1 293 ? -3.044 -18.055 -12.076 1.00 78.88 293 GLN A CA 1
ATOM 2295 C C . GLN A 1 293 ? -1.731 -18.833 -11.954 1.00 78.88 293 GLN A C 1
ATOM 2297 O O . GLN A 1 293 ? -1.542 -19.551 -10.976 1.00 78.88 293 GLN A O 1
ATOM 2302 N N . ASN A 1 294 ? -0.815 -18.615 -12.896 1.00 84.19 294 ASN A N 1
ATOM 2303 C CA . ASN A 1 294 ? 0.465 -19.313 -12.971 1.00 84.19 294 ASN A CA 1
ATOM 2304 C C . ASN A 1 294 ? 1.656 -18.366 -12.831 1.00 84.19 294 ASN A C 1
ATOM 2306 O O . ASN A 1 294 ? 2.750 -18.686 -13.286 1.00 84.19 294 ASN A O 1
ATOM 2310 N N . MET A 1 295 ? 1.444 -17.189 -12.240 1.00 89.00 295 MET A N 1
ATOM 2311 C CA . MET A 1 295 ? 2.441 -16.128 -12.196 1.00 89.00 295 MET A CA 1
ATOM 2312 C C .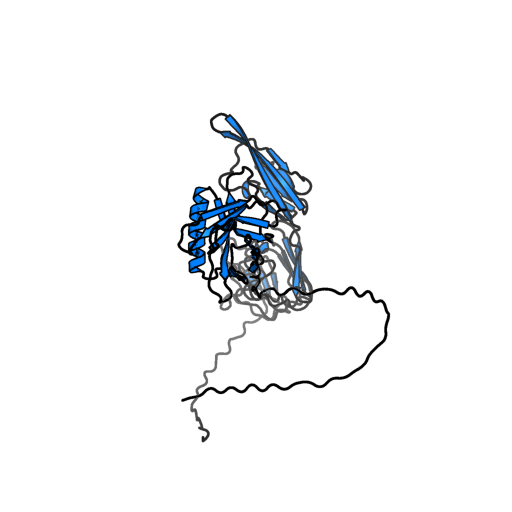 MET A 1 295 ? 2.483 -15.464 -10.832 1.00 89.00 295 MET A C 1
ATOM 2314 O O . MET A 1 295 ? 1.454 -15.192 -10.208 1.00 89.00 295 MET A O 1
ATOM 2318 N N . LYS A 1 296 ? 3.693 -15.169 -10.382 1.00 89.38 296 LYS A N 1
ATOM 2319 C CA . LYS A 1 296 ? 3.975 -14.475 -9.133 1.00 89.38 296 LYS A CA 1
ATOM 2320 C C . LYS A 1 296 ? 5.079 -13.456 -9.349 1.00 89.38 296 LYS A C 1
ATOM 2322 O O . LYS A 1 296 ? 5.878 -13.571 -10.277 1.00 89.38 296 LYS A O 1
ATOM 2327 N N . TYR A 1 297 ? 5.144 -12.490 -8.455 1.00 94.12 297 TYR A N 1
ATOM 2328 C CA . TYR A 1 297 ? 6.284 -11.603 -8.327 1.00 94.12 297 TYR A CA 1
ATOM 2329 C C . TYR A 1 297 ? 6.891 -11.757 -6.938 1.00 94.12 297 TYR A C 1
ATOM 2331 O O . TYR A 1 297 ? 6.195 -12.136 -5.996 1.00 94.12 297 TYR A O 1
ATOM 2339 N N . SER A 1 298 ? 8.175 -11.465 -6.816 1.00 91.88 298 SER A N 1
ATOM 2340 C CA . SER A 1 298 ? 8.889 -11.397 -5.551 1.00 91.88 298 SER A CA 1
ATOM 2341 C C . SER A 1 298 ? 9.857 -10.229 -5.540 1.00 91.88 298 SER A C 1
ATOM 2343 O O . SER A 1 298 ? 10.415 -9.875 -6.578 1.00 91.88 298 SER A O 1
ATOM 2345 N N . LEU A 1 299 ? 10.060 -9.646 -4.369 1.00 90.00 299 LEU A N 1
ATOM 2346 C CA . LEU A 1 299 ? 11.038 -8.598 -4.127 1.00 90.00 299 LEU A CA 1
ATOM 2347 C C . LEU A 1 299 ? 12.143 -9.168 -3.235 1.00 90.00 299 LEU A C 1
ATOM 2349 O O . LEU A 1 299 ? 11.862 -9.871 -2.266 1.00 90.00 299 LEU A O 1
ATOM 2353 N N . SER A 1 300 ? 13.393 -8.889 -3.582 1.00 88.00 300 SER A N 1
ATOM 2354 C CA . SER A 1 300 ? 14.567 -9.256 -2.788 1.00 88.00 300 SER A CA 1
ATOM 2355 C C . SER A 1 300 ? 15.594 -8.127 -2.778 1.00 88.00 300 SER A C 1
ATOM 2357 O O . SER A 1 300 ? 15.532 -7.217 -3.603 1.00 88.00 300 SER A O 1
ATOM 2359 N N . GLY A 1 301 ? 16.553 -8.182 -1.856 1.00 83.94 301 GLY A N 1
ATOM 2360 C CA . GLY A 1 301 ? 17.519 -7.103 -1.643 1.00 83.94 301 GLY A CA 1
ATOM 2361 C C . GLY A 1 301 ? 16.983 -6.010 -0.719 1.00 83.94 301 GLY A C 1
ATOM 2362 O O . GLY A 1 301 ? 15.862 -6.091 -0.225 1.00 83.94 301 GLY A O 1
ATOM 2363 N N . GLU A 1 302 ? 17.807 -4.993 -0.481 1.00 76.81 302 GLU A N 1
ATOM 2364 C CA . GLU A 1 302 ? 17.583 -3.983 0.558 1.00 76.81 302 GLU A CA 1
ATOM 2365 C C . GLU A 1 302 ? 17.816 -2.565 0.017 1.00 76.81 302 GLU A C 1
ATOM 2367 O O . GLU A 1 302 ? 18.540 -2.351 -0.966 1.00 76.81 302 GLU A O 1
ATOM 2372 N N . GLY A 1 303 ? 17.205 -1.575 0.675 1.00 79.94 303 GLY A N 1
ATOM 2373 C CA . GLY A 1 303 ? 17.379 -0.158 0.356 1.00 79.94 303 GLY A CA 1
ATOM 2374 C C . GLY A 1 303 ? 17.054 0.178 -1.105 1.00 79.94 303 GLY A C 1
ATOM 2375 O O . GLY A 1 303 ? 16.041 -0.253 -1.643 1.00 79.94 303 GLY A O 1
ATOM 2376 N N . LYS A 1 304 ? 17.924 0.955 -1.763 1.00 83.44 304 LYS A N 1
ATOM 2377 C CA . LYS A 1 304 ? 17.788 1.346 -3.183 1.00 83.44 304 LYS A CA 1
ATOM 2378 C C . LYS A 1 304 ? 18.362 0.309 -4.164 1.00 83.44 304 LYS A C 1
ATOM 2380 O O . LYS A 1 304 ? 18.632 0.644 -5.314 1.00 83.44 304 LYS A O 1
ATOM 2385 N N . ASN A 1 305 ? 18.624 -0.918 -3.708 1.00 88.56 305 ASN A N 1
ATOM 2386 C CA . ASN A 1 305 ? 19.237 -1.991 -4.497 1.00 88.56 305 ASN A CA 1
ATOM 2387 C C . ASN A 1 305 ? 18.321 -3.224 -4.604 1.00 88.56 305 ASN A C 1
ATOM 2389 O O . AS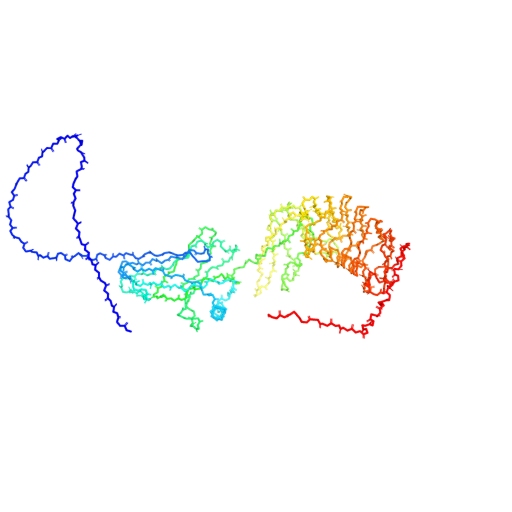N A 1 305 ? 18.799 -4.356 -4.704 1.00 88.56 305 ASN A O 1
ATOM 2393 N N . MET A 1 306 ? 17.000 -3.026 -4.554 1.00 91.94 306 MET A N 1
ATOM 2394 C CA . MET A 1 306 ? 16.050 -4.135 -4.611 1.00 91.94 306 MET A CA 1
ATOM 2395 C C . MET A 1 306 ? 15.945 -4.729 -6.021 1.00 91.94 306 MET A C 1
ATOM 2397 O O . MET A 1 306 ? 16.046 -4.032 -7.035 1.00 91.94 306 MET A O 1
ATOM 2401 N N . THR A 1 307 ? 15.691 -6.032 -6.073 1.00 96.69 307 THR A N 1
ATOM 2402 C CA . THR A 1 307 ? 15.414 -6.805 -7.280 1.00 96.69 307 THR A CA 1
ATOM 2403 C C . THR A 1 307 ? 13.962 -7.266 -7.276 1.00 96.69 307 THR A C 1
ATOM 2405 O O . THR A 1 307 ? 13.538 -8.017 -6.399 1.00 96.69 307 THR A O 1
ATOM 2408 N N . LEU A 1 308 ? 13.202 -6.851 -8.286 1.00 97.50 308 LEU A N 1
ATOM 2409 C CA . LEU A 1 308 ? 11.879 -7.383 -8.592 1.00 97.50 308 LEU A CA 1
ATOM 2410 C C . LEU A 1 308 ? 12.021 -8.569 -9.545 1.00 97.50 308 LEU A C 1
ATOM 2412 O O . LEU A 1 308 ? 12.472 -8.409 -10.674 1.00 97.50 308 LEU A O 1
ATOM 2416 N N . THR A 1 309 ? 11.591 -9.749 -9.115 1.00 97.81 309 THR A N 1
ATOM 2417 C CA . THR A 1 309 ? 11.541 -10.952 -9.951 1.00 97.81 309 THR A CA 1
ATOM 2418 C C . THR A 1 309 ? 10.098 -11.306 -10.265 1.00 97.81 309 THR A C 1
ATOM 2420 O O . THR A 1 309 ? 9.301 -11.515 -9.357 1.00 97.81 309 THR A O 1
ATOM 2423 N N . ILE A 1 310 ? 9.757 -11.421 -11.543 1.00 97.88 310 ILE A N 1
ATOM 2424 C CA . ILE A 1 310 ? 8.460 -11.896 -12.025 1.00 97.88 310 ILE A CA 1
ATOM 2425 C C . ILE A 1 310 ? 8.683 -13.283 -12.615 1.00 97.88 310 ILE A C 1
ATOM 2427 O O . ILE A 1 310 ? 9.506 -13.453 -13.509 1.00 97.88 310 ILE A O 1
ATOM 2431 N N . SER A 1 311 ? 7.987 -14.286 -12.089 1.00 91.75 311 SER A N 1
ATOM 2432 C CA . SER A 1 311 ? 8.191 -15.691 -12.446 1.00 91.75 311 SER A CA 1
ATOM 2433 C C . SER A 1 311 ? 6.873 -16.425 -12.629 1.00 91.75 311 SER A C 1
ATOM 2435 O O . SER A 1 311 ? 5.839 -16.028 -12.085 1.00 91.75 311 SER A O 1
ATOM 2437 N N . GLY A 1 312 ? 6.921 -17.515 -13.387 1.00 91.75 312 GLY A N 1
ATOM 2438 C CA . GLY A 1 312 ? 5.740 -18.258 -13.796 1.00 91.75 312 GLY A CA 1
ATOM 2439 C C . GLY A 1 312 ? 5.619 -18.306 -15.309 1.00 91.75 312 GLY A C 1
ATOM 2440 O O . GLY A 1 312 ? 6.613 -18.132 -16.010 1.00 91.75 312 GLY A O 1
ATOM 2441 N N . TYR A 1 313 ? 4.412 -18.551 -15.807 1.00 93.88 313 TYR A N 1
ATOM 2442 C CA . TYR A 1 313 ? 4.182 -18.657 -17.243 1.00 93.88 313 TYR A CA 1
ATOM 2443 C C . TYR A 1 313 ? 2.840 -18.084 -17.696 1.00 93.88 313 TYR A C 1
ATOM 2445 O O . TYR A 1 313 ? 1.893 -17.984 -16.911 1.00 93.88 313 TYR A O 1
ATOM 2453 N N . GLY A 1 314 ? 2.769 -17.726 -18.979 1.00 93.69 314 GLY A N 1
ATOM 2454 C CA . GLY A 1 314 ? 1.586 -17.151 -19.614 1.00 93.69 314 GLY A CA 1
ATOM 2455 C C . GLY A 1 314 ? 1.377 -15.680 -19.255 1.00 93.69 314 GLY A C 1
ATOM 2456 O O . GLY A 1 314 ? 2.342 -14.922 -19.124 1.00 93.69 314 GLY A O 1
ATOM 2457 N N . TYR A 1 315 ? 0.111 -15.287 -19.110 1.00 93.50 315 TYR A N 1
ATOM 2458 C CA . TYR A 1 315 ? -0.313 -13.911 -18.849 1.00 93.50 315 TYR A CA 1
ATOM 2459 C C . TYR A 1 315 ? -0.719 -13.691 -17.386 1.00 93.50 315 TYR A C 1
ATOM 2461 O O . TYR A 1 315 ? -1.299 -14.572 -16.744 1.00 93.50 315 TYR A O 1
ATOM 2469 N N . GLY A 1 316 ? -0.393 -12.510 -16.856 1.00 91.75 316 GLY A N 1
ATOM 2470 C CA . GLY A 1 316 ? -0.884 -12.039 -15.562 1.00 91.75 316 GLY A CA 1
ATOM 2471 C C . GLY A 1 316 ? -2.378 -11.700 -15.597 1.00 91.75 316 GLY A C 1
ATOM 2472 O O . GLY A 1 316 ? -2.970 -11.564 -16.667 1.00 91.75 316 GLY A O 1
ATOM 2473 N N . ASP A 1 317 ? -2.983 -11.560 -14.417 1.00 87.00 317 ASP A N 1
ATOM 2474 C CA . ASP A 1 317 ? -4.354 -11.061 -14.286 1.00 87.00 317 ASP A CA 1
ATOM 2475 C C . ASP A 1 317 ? -4.421 -9.594 -14.739 1.00 87.00 317 ASP A C 1
ATOM 2477 O O . ASP A 1 317 ? -3.486 -8.832 -14.490 1.00 87.00 317 ASP A O 1
ATOM 2481 N N . ASP A 1 318 ? -5.547 -9.193 -15.333 1.00 88.06 318 ASP A N 1
ATOM 2482 C CA . ASP A 1 318 ? -5.793 -7.812 -15.760 1.00 88.06 318 ASP A CA 1
ATOM 2483 C C . ASP A 1 318 ? -5.819 -6.851 -14.559 1.00 88.06 318 ASP A C 1
ATOM 2485 O O . ASP A 1 318 ? -6.629 -6.991 -13.634 1.00 88.06 318 ASP A O 1
ATOM 2489 N N . ARG A 1 319 ? -4.897 -5.887 -14.551 1.00 84.75 319 ARG A N 1
ATOM 2490 C CA . ARG A 1 319 ? -4.649 -4.949 -13.455 1.00 84.75 319 ARG A CA 1
ATOM 2491 C C . ARG A 1 319 ? -4.411 -3.550 -13.989 1.00 84.75 319 ARG A C 1
ATOM 2493 O O . ARG A 1 319 ? -3.609 -3.329 -14.892 1.00 84.75 319 ARG A O 1
ATOM 2500 N N . GLU A 1 320 ? -5.021 -2.579 -13.321 1.00 79.94 320 GLU A N 1
ATOM 2501 C CA . GLU A 1 320 ? -4.779 -1.166 -13.615 1.00 79.94 320 GLU A CA 1
ATOM 2502 C C . GLU A 1 320 ? -3.385 -0.715 -13.150 1.00 79.94 320 GLU A C 1
ATOM 2504 O O . GLU A 1 320 ? -2.736 0.094 -13.805 1.00 79.94 320 GLU A O 1
ATOM 2509 N N . ARG A 1 321 ? -2.896 -1.255 -12.022 1.00 80.31 321 ARG A N 1
ATOM 2510 C CA . ARG A 1 321 ? -1.638 -0.835 -11.389 1.00 80.31 321 ARG A CA 1
ATOM 2511 C C . ARG A 1 321 ? -0.778 -2.021 -10.972 1.00 80.31 321 ARG A C 1
ATOM 2513 O O . ARG A 1 321 ? -1.278 -3.023 -10.463 1.00 80.31 321 ARG A O 1
ATOM 2520 N N . ALA A 1 322 ? 0.534 -1.859 -11.123 1.00 88.19 322 ALA A N 1
ATOM 2521 C CA . ALA A 1 322 ? 1.517 -2.815 -10.642 1.00 88.19 322 ALA A CA 1
ATOM 2522 C C . ALA A 1 322 ? 1.492 -2.964 -9.105 1.00 88.19 322 ALA A C 1
ATOM 2524 O O . ALA A 1 322 ? 1.534 -1.953 -8.398 1.00 88.19 322 ALA A O 1
ATOM 2525 N N . PRO A 1 323 ? 1.520 -4.197 -8.565 1.00 84.12 323 PRO A N 1
ATOM 2526 C CA . PRO A 1 323 ? 1.558 -4.425 -7.117 1.00 84.12 323 PRO A CA 1
ATOM 2527 C C . PRO A 1 323 ? 2.794 -3.849 -6.412 1.00 84.12 323 PRO A C 1
ATOM 2529 O O . PRO A 1 323 ? 2.746 -3.509 -5.237 1.00 84.12 323 PRO A O 1
ATOM 2532 N N . TRP A 1 324 ? 3.908 -3.717 -7.131 1.00 90.50 324 TRP A N 1
ATOM 2533 C CA . TRP A 1 324 ? 5.176 -3.195 -6.618 1.00 90.50 324 TRP A CA 1
ATOM 2534 C C . TRP A 1 324 ? 5.307 -1.669 -6.746 1.00 90.50 324 TRP A C 1
ATOM 2536 O O . TRP A 1 324 ? 6.392 -1.132 -6.546 1.00 90.50 324 TRP A O 1
ATOM 2546 N N . PHE A 1 325 ? 4.227 -0.943 -7.063 1.00 82.88 325 PHE A N 1
ATOM 2547 C CA . PHE A 1 325 ? 4.277 0.515 -7.228 1.00 82.88 325 PHE A CA 1
ATOM 2548 C C . PHE A 1 325 ? 4.840 1.247 -5.994 1.00 82.88 325 PHE A C 1
ATOM 2550 O O . PHE A 1 325 ? 5.559 2.239 -6.135 1.00 82.88 325 PHE A O 1
ATOM 2557 N N . ALA A 1 326 ? 4.532 0.763 -4.786 1.00 77.44 326 ALA A N 1
ATOM 2558 C CA . ALA A 1 326 ? 5.044 1.334 -3.536 1.00 77.44 326 ALA A CA 1
ATOM 2559 C C . ALA A 1 326 ? 6.579 1.237 -3.415 1.00 77.44 326 ALA A C 1
ATOM 2561 O O . ALA A 1 326 ? 7.192 2.045 -2.730 1.00 77.44 326 ALA A O 1
ATOM 2562 N N . TYR A 1 327 ? 7.198 0.298 -4.136 1.00 83.50 327 TYR A N 1
ATOM 2563 C CA . TYR A 1 327 ? 8.634 0.020 -4.121 1.00 83.50 327 TYR A CA 1
ATOM 2564 C C . TYR A 1 327 ? 9.378 0.616 -5.323 1.00 83.50 327 TYR A C 1
ATOM 2566 O O . TYR A 1 327 ? 10.569 0.358 -5.493 1.00 83.50 327 TYR A O 1
ATOM 2574 N N . ARG A 1 328 ? 8.713 1.417 -6.171 1.00 85.88 328 ARG A N 1
ATOM 2575 C CA . ARG A 1 328 ? 9.297 1.951 -7.419 1.00 85.88 328 ARG A CA 1
ATOM 2576 C C . ARG A 1 328 ? 10.604 2.730 -7.200 1.00 85.88 328 ARG A C 1
ATOM 2578 O O . ARG A 1 328 ? 11.503 2.640 -8.028 1.00 85.88 328 ARG A O 1
ATOM 2585 N N . ASP A 1 329 ? 10.736 3.401 -6.055 1.00 85.62 329 ASP A N 1
ATOM 2586 C CA . ASP A 1 329 ? 11.918 4.195 -5.690 1.00 85.62 329 ASP A CA 1
ATOM 2587 C C . ASP A 1 329 ? 13.025 3.341 -5.040 1.00 85.62 329 ASP A C 1
ATOM 2589 O O . ASP A 1 329 ? 14.133 3.817 -4.810 1.00 85.62 329 ASP A O 1
ATOM 2593 N N . LYS A 1 330 ? 12.755 2.066 -4.743 1.00 88.38 330 LYS A N 1
ATOM 2594 C CA . LYS A 1 330 ? 13.704 1.119 -4.136 1.00 88.38 330 LYS A CA 1
ATOM 2595 C C . LYS A 1 330 ? 14.241 0.085 -5.144 1.00 88.38 330 LYS A C 1
ATOM 2597 O O . LYS A 1 330 ? 15.328 -0.464 -4.953 1.00 88.38 330 LYS A O 1
ATOM 2602 N N . ILE A 1 331 ? 13.499 -0.180 -6.223 1.00 95.56 331 ILE A N 1
ATOM 2603 C CA . ILE A 1 331 ? 13.824 -1.205 -7.226 1.00 95.56 331 ILE A CA 1
ATOM 2604 C C . ILE A 1 331 ? 14.922 -0.715 -8.174 1.00 95.56 331 ILE A C 1
ATOM 2606 O O . ILE A 1 331 ? 14.745 0.254 -8.911 1.00 95.56 331 ILE A O 1
ATOM 2610 N N . LYS A 1 332 ? 16.036 -1.450 -8.187 1.00 97.69 332 LYS A N 1
ATOM 2611 C CA . LYS A 1 332 ? 17.170 -1.247 -9.094 1.00 97.69 332 LYS A CA 1
ATOM 2612 C C . LYS A 1 332 ? 17.193 -2.235 -10.253 1.00 97.69 332 LYS A C 1
ATOM 2614 O O . LYS A 1 332 ? 17.625 -1.883 -11.349 1.00 97.69 332 LYS A O 1
ATOM 2619 N N . THR A 1 333 ? 16.727 -3.458 -10.010 1.00 98.50 333 THR A N 1
ATOM 2620 C CA . THR A 1 333 ? 16.774 -4.546 -10.991 1.00 98.50 333 THR A CA 1
ATOM 2621 C C . THR A 1 333 ? 15.391 -5.149 -11.189 1.00 98.50 333 THR A C 1
ATOM 2623 O O . THR A 1 333 ? 14.695 -5.441 -10.218 1.00 98.50 333 THR A O 1
ATOM 2626 N N . VAL A 1 334 ? 15.000 -5.389 -12.439 1.00 98.75 334 VAL A N 1
ATOM 2627 C CA . VAL A 1 334 ? 13.797 -6.152 -12.796 1.00 98.75 334 VAL A CA 1
ATOM 2628 C C . VAL A 1 334 ? 14.202 -7.390 -13.587 1.00 98.75 334 VAL A C 1
ATOM 2630 O O . VAL A 1 334 ? 14.882 -7.303 -14.607 1.00 98.75 334 VAL A O 1
ATOM 2633 N N . ILE A 1 335 ? 13.752 -8.556 -13.142 1.00 98.56 335 ILE A N 1
ATOM 2634 C CA . ILE A 1 335 ? 13.965 -9.839 -13.807 1.00 98.56 335 ILE A CA 1
ATOM 2635 C C . ILE A 1 335 ? 12.601 -10.411 -14.159 1.00 98.56 335 ILE A C 1
ATOM 2637 O O . ILE A 1 335 ? 11.862 -10.850 -13.280 1.00 98.56 335 ILE A O 1
ATOM 2641 N N . ILE A 1 336 ? 12.264 -10.432 -15.443 1.00 98.44 336 ILE A N 1
ATOM 2642 C CA . ILE A 1 336 ? 11.101 -11.159 -15.942 1.00 98.44 336 ILE A CA 1
ATOM 2643 C C . ILE A 1 336 ? 11.611 -12.516 -16.439 1.00 98.44 336 ILE A C 1
ATOM 2645 O O . ILE A 1 336 ? 12.402 -12.591 -17.378 1.00 98.44 336 ILE A O 1
ATOM 2649 N N . ALA A 1 337 ? 11.234 -13.587 -15.745 1.00 97.25 337 ALA A N 1
ATOM 2650 C CA . ALA 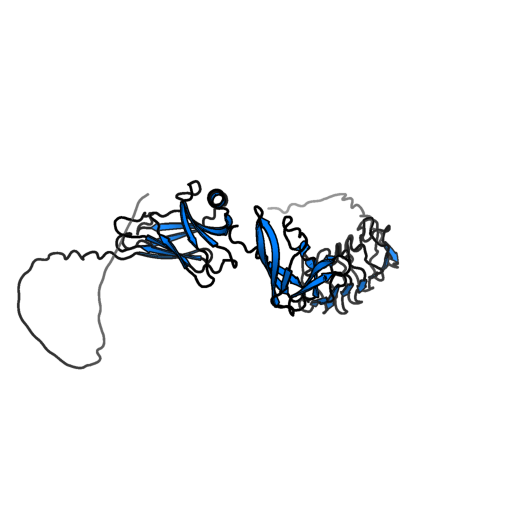A 1 337 ? 11.746 -14.929 -15.997 1.00 97.25 337 ALA A CA 1
ATOM 2651 C C . ALA A 1 337 ? 11.117 -15.570 -17.244 1.00 97.25 337 ALA A C 1
ATOM 2653 O O . ALA A 1 337 ? 10.028 -15.197 -17.680 1.00 97.25 337 ALA A O 1
ATOM 2654 N N . GLU A 1 338 ? 11.804 -16.573 -17.795 1.00 97.69 338 GLU A N 1
ATOM 2655 C CA . GLU A 1 338 ? 11.284 -17.359 -18.915 1.00 97.69 338 GLU A CA 1
ATOM 2656 C C . GLU A 1 338 ? 9.942 -18.022 -18.589 1.00 97.69 338 GLU A C 1
ATOM 2658 O O . GLU A 1 338 ? 9.708 -18.480 -17.471 1.00 97.69 338 GLU A O 1
ATOM 2663 N N . GLY A 1 339 ? 9.076 -18.074 -19.600 1.00 95.31 339 GLY A N 1
ATOM 2664 C CA . GLY A 1 339 ? 7.690 -18.524 -19.511 1.00 95.31 339 GLY A CA 1
ATOM 2665 C C . GLY A 1 339 ? 6.686 -17.371 -19.479 1.00 95.31 339 GLY A C 1
ATOM 2666 O O . GLY A 1 339 ? 5.545 -17.565 -19.897 1.00 95.31 339 GLY A O 1
ATOM 2667 N N . VAL A 1 340 ? 7.083 -16.180 -19.017 1.00 97.88 340 VAL A N 1
ATOM 2668 C CA . VAL A 1 340 ? 6.193 -15.011 -18.940 1.00 97.88 340 VAL A CA 1
ATOM 2669 C C . VAL A 1 340 ? 5.937 -14.443 -20.337 1.00 97.88 340 VAL A C 1
ATOM 2671 O O . VAL A 1 340 ? 6.857 -13.995 -21.019 1.00 97.88 340 VAL A O 1
ATOM 2674 N N . GLU A 1 341 ? 4.668 -14.416 -20.740 1.00 96.94 341 GLU A N 1
ATOM 2675 C CA . GLU A 1 341 ? 4.222 -13.903 -22.041 1.00 96.94 341 GLU A CA 1
ATOM 2676 C C . GLU A 1 341 ? 3.704 -12.462 -21.945 1.00 96.94 341 GLU A C 1
ATOM 2678 O O . GLU A 1 341 ? 3.925 -11.667 -22.857 1.00 96.94 341 GLU A O 1
ATOM 2683 N N . GLY A 1 342 ? 3.092 -12.080 -20.821 1.00 96.31 342 GLY A N 1
ATOM 2684 C CA . GLY A 1 342 ? 2.625 -10.714 -20.581 1.00 96.31 342 GLY A CA 1
ATOM 2685 C C . GLY A 1 342 ? 2.259 -10.475 -19.119 1.00 96.31 342 GLY A C 1
ATOM 2686 O O . GLY A 1 342 ? 1.870 -11.395 -18.404 1.00 96.31 342 GLY A O 1
ATOM 2687 N N . LEU A 1 343 ? 2.389 -9.235 -18.647 1.00 95.62 343 LEU A N 1
ATOM 2688 C CA . LEU A 1 343 ? 2.220 -8.923 -17.221 1.00 95.62 343 LEU A CA 1
ATOM 2689 C C . LEU A 1 343 ? 0.764 -8.729 -16.787 1.00 95.62 343 LEU A C 1
ATOM 2691 O O . LEU A 1 343 ? 0.498 -8.744 -15.588 1.00 95.62 343 LEU A O 1
ATOM 2695 N N . GLY A 1 344 ? -0.157 -8.512 -17.732 1.00 92.06 344 GLY A N 1
ATOM 2696 C CA . GLY A 1 344 ? -1.551 -8.171 -17.429 1.00 92.06 344 GLY A CA 1
ATOM 2697 C C . GLY A 1 344 ? -1.723 -6.792 -16.779 1.00 92.06 344 GLY A C 1
ATOM 2698 O O . GLY A 1 344 ? -2.777 -6.498 -16.237 1.00 92.06 344 GLY A O 1
ATOM 2699 N N . ILE A 1 345 ? -0.702 -5.929 -16.802 1.00 93.06 345 ILE A N 1
ATOM 2700 C CA . ILE A 1 345 ? -0.766 -4.585 -16.215 1.00 93.06 345 ILE A CA 1
ATOM 2701 C C . ILE A 1 345 ? -0.971 -3.579 -17.341 1.00 93.06 345 ILE A C 1
ATOM 2703 O O . ILE A 1 345 ? -0.084 -3.398 -18.173 1.00 93.06 345 ILE A O 1
ATOM 2707 N N . ARG A 1 346 ? -2.128 -2.912 -17.345 1.00 80.38 346 ARG A N 1
ATOM 2708 C CA . ARG A 1 346 ? -2.563 -2.042 -18.447 1.00 80.38 346 ARG A CA 1
ATOM 2709 C C . ARG A 1 346 ? -1.635 -0.859 -18.686 1.00 80.38 346 ARG A C 1
ATOM 2711 O O . ARG A 1 346 ? -1.441 -0.456 -19.829 1.00 80.38 346 ARG A O 1
ATOM 2718 N N . ARG A 1 347 ? -1.071 -0.282 -17.620 1.00 84.69 347 ARG A N 1
ATOM 2719 C CA . ARG A 1 347 ? -0.286 0.949 -17.727 1.00 84.69 347 ARG A CA 1
ATOM 2720 C C . ARG A 1 347 ? 0.907 0.980 -16.783 1.00 84.69 347 ARG A C 1
ATOM 2722 O O . ARG A 1 347 ? 0.778 0.703 -15.593 1.00 84.69 347 ARG A O 1
ATOM 2729 N N . ALA A 1 348 ? 2.051 1.394 -17.324 1.00 91.50 348 ALA A N 1
ATOM 2730 C CA . ALA A 1 348 ? 3.259 1.748 -16.580 1.00 91.50 348 ALA A CA 1
ATOM 2731 C C . ALA A 1 348 ? 3.709 0.740 -15.493 1.00 91.50 348 ALA A C 1
ATOM 2733 O O . ALA A 1 348 ? 3.984 1.160 -14.366 1.00 91.50 348 ALA A O 1
ATOM 2734 N N . PRO A 1 349 ? 3.832 -0.574 -15.787 1.00 95.25 349 PRO A N 1
ATOM 2735 C CA . PRO A 1 349 ? 4.307 -1.561 -14.819 1.00 95.25 349 PRO A CA 1
ATOM 2736 C C . PRO A 1 349 ? 5.648 -1.204 -14.163 1.00 95.25 349 PRO A C 1
ATOM 2738 O O . PRO A 1 349 ? 5.847 -1.532 -12.996 1.00 95.25 349 PRO A O 1
ATOM 2741 N N . PHE A 1 350 ? 6.546 -0.518 -14.872 1.00 97.81 350 PHE A N 1
ATOM 2742 C CA . PHE A 1 350 ? 7.861 -0.092 -14.378 1.00 97.81 350 PHE A CA 1
ATOM 2743 C C . PHE A 1 350 ? 8.104 1.414 -14.566 1.00 97.81 350 PHE A C 1
ATOM 2745 O O . PHE A 1 350 ? 9.246 1.872 -14.546 1.00 97.81 350 PHE A O 1
ATOM 2752 N N . GLY A 1 351 ? 7.032 2.191 -14.757 1.00 94.50 351 GLY A N 1
ATOM 2753 C CA . GLY A 1 351 ? 7.129 3.634 -14.942 1.00 94.50 351 GLY A CA 1
ATOM 2754 C C . GLY A 1 351 ? 7.541 4.350 -13.657 1.00 94.50 351 GLY A C 1
ATOM 2755 O O . GLY A 1 351 ? 7.166 3.936 -12.558 1.00 94.50 351 GLY A O 1
ATOM 2756 N N . TYR A 1 352 ? 8.284 5.444 -13.804 1.00 93.56 352 TYR A N 1
ATOM 2757 C CA . TYR A 1 352 ? 8.771 6.300 -12.719 1.00 93.56 352 TYR A CA 1
ATOM 2758 C C . TYR A 1 352 ? 9.610 5.549 -11.671 1.00 93.56 352 TYR A C 1
ATOM 2760 O O . TYR A 1 352 ? 9.606 5.900 -10.496 1.00 93.56 352 TYR A O 1
ATOM 2768 N N . MET A 1 353 ? 10.318 4.492 -12.082 1.00 95.38 353 MET A N 1
ATOM 2769 C CA . MET A 1 353 ? 11.296 3.812 -11.229 1.00 95.38 353 MET A CA 1
ATOM 2770 C C . MET A 1 353 ? 12.652 4.519 -11.322 1.00 95.38 353 MET A C 1
ATOM 2772 O O . MET A 1 353 ? 13.459 4.227 -12.207 1.00 95.38 353 MET A O 1
ATOM 2776 N N . GLU A 1 354 ? 12.903 5.463 -10.416 1.00 91.38 354 GLU A N 1
ATOM 2777 C CA . GLU A 1 354 ? 14.060 6.375 -10.467 1.00 91.38 354 GLU A CA 1
ATOM 2778 C C . GLU A 1 354 ? 15.420 5.683 -10.304 1.00 91.38 354 GLU A C 1
ATOM 2780 O O . GLU A 1 354 ? 16.445 6.201 -10.752 1.00 91.38 354 GLU A O 1
ATOM 2785 N N . ASN A 1 355 ? 15.443 4.515 -9.656 1.00 95.56 355 ASN A N 1
ATOM 2786 C CA . ASN A 1 355 ? 16.660 3.739 -9.414 1.00 95.56 355 ASN A CA 1
ATOM 2787 C C . ASN A 1 355 ? 16.803 2.525 -10.336 1.00 95.56 355 ASN A C 1
ATOM 2789 O O . ASN A 1 355 ? 17.827 1.852 -10.265 1.00 95.56 355 ASN A O 1
ATOM 2793 N N . LEU A 1 356 ? 15.833 2.271 -11.224 1.00 98.25 356 LEU A N 1
ATOM 2794 C CA . LEU A 1 356 ? 15.872 1.130 -12.134 1.00 98.25 356 LEU A CA 1
ATOM 2795 C C . LEU A 1 356 ? 17.022 1.281 -13.132 1.00 98.25 356 LEU A C 1
ATOM 2797 O O . LEU A 1 356 ? 17.009 2.170 -13.981 1.00 98.25 356 LEU A O 1
ATOM 2801 N N . GLU A 1 357 ? 17.995 0.381 -13.041 1.00 98.31 357 GLU A N 1
ATOM 2802 C CA . GLU A 1 357 ? 19.166 0.331 -13.911 1.00 98.31 357 GLU A CA 1
ATOM 2803 C C . GLU A 1 357 ? 19.112 -0.872 -14.851 1.00 98.31 357 GLU A C 1
ATOM 2805 O O . GLU A 1 357 ? 19.375 -0.727 -16.044 1.00 98.31 357 GLU A O 1
ATOM 2810 N N . ASP A 1 358 ? 18.763 -2.048 -14.333 1.00 98.44 358 ASP A N 1
ATOM 2811 C CA . ASP A 1 358 ? 18.960 -3.316 -15.030 1.00 98.44 358 ASP A CA 1
ATOM 2812 C C . ASP A 1 358 ? 17.625 -4.055 -15.209 1.00 98.44 358 ASP A C 1
ATOM 2814 O O . ASP A 1 358 ? 16.882 -4.284 -14.256 1.00 98.44 358 ASP A O 1
ATOM 2818 N N . VAL A 1 359 ? 17.302 -4.432 -16.450 1.00 98.75 359 VAL A N 1
ATOM 2819 C CA . VAL A 1 359 ? 16.053 -5.128 -16.797 1.00 98.75 359 VAL A CA 1
ATOM 2820 C C . VAL A 1 359 ? 16.363 -6.340 -17.668 1.00 98.75 359 VAL A C 1
ATOM 2822 O O . VAL A 1 359 ? 16.985 -6.219 -18.724 1.00 98.75 359 VAL A O 1
ATOM 2825 N N . THR A 1 360 ? 15.878 -7.509 -17.254 1.00 98.62 360 THR A N 1
ATOM 2826 C CA . THR A 1 360 ? 15.926 -8.746 -18.041 1.00 98.62 360 THR A CA 1
ATOM 2827 C C . THR A 1 360 ? 14.533 -9.081 -18.560 1.00 98.62 360 THR A C 1
ATOM 2829 O O . THR A 1 360 ? 13.616 -9.297 -17.769 1.00 98.62 360 THR A O 1
ATOM 2832 N N . LEU A 1 361 ? 14.385 -9.128 -19.887 1.00 98.62 361 LEU A N 1
ATOM 2833 C CA . LEU A 1 361 ? 13.159 -9.541 -20.575 1.00 98.62 361 LEU A CA 1
ATOM 2834 C C . LEU A 1 361 ? 13.342 -10.954 -21.156 1.00 98.62 361 LEU A C 1
ATOM 2836 O O . LEU A 1 361 ? 14.373 -11.200 -21.790 1.00 98.62 361 LEU A O 1
ATOM 2840 N N . PRO A 1 362 ? 12.374 -11.872 -20.991 1.00 98.50 362 PRO A N 1
ATOM 2841 C CA . PRO A 1 362 ? 12.523 -13.250 -21.426 1.00 98.50 362 PRO A CA 1
ATOM 2842 C C . PRO A 1 362 ? 12.222 -13.394 -22.915 1.00 98.50 362 PRO A C 1
ATOM 2844 O O . PRO A 1 362 ? 11.428 -12.651 -23.492 1.00 98.50 362 PRO A O 1
ATOM 2847 N N . SER A 1 363 ? 12.790 -14.419 -23.542 1.00 98.44 363 SER A N 1
ATOM 2848 C CA . SER A 1 363 ? 12.530 -14.764 -24.944 1.00 98.44 363 SER A CA 1
ATOM 2849 C C . SER A 1 363 ? 11.079 -15.176 -25.221 1.00 98.44 363 SER A C 1
ATOM 2851 O O . SER A 1 363 ? 10.673 -15.259 -26.378 1.00 98.44 363 SER A O 1
ATOM 2853 N N . THR A 1 364 ? 10.273 -15.373 -24.185 1.00 98.50 364 THR A N 1
ATOM 2854 C CA . THR A 1 364 ? 8.844 -15.708 -24.246 1.00 98.50 364 THR A CA 1
ATOM 2855 C C . THR A 1 364 ? 7.908 -14.491 -24.234 1.00 98.50 364 THR A C 1
ATOM 2857 O O . THR A 1 364 ? 6.761 -14.626 -24.662 1.00 98.50 364 THR A O 1
ATOM 2860 N N . LEU A 1 365 ? 8.396 -13.300 -23.862 1.00 98.62 365 LEU A N 1
ATOM 2861 C CA . LEU A 1 365 ? 7.582 -12.086 -23.721 1.00 98.62 365 LEU A CA 1
ATOM 2862 C C . LEU A 1 365 ? 6.929 -11.661 -25.046 1.00 98.62 365 LEU A C 1
ATOM 2864 O O . LEU A 1 365 ? 7.598 -11.549 -26.071 1.00 98.62 365 LEU A O 1
ATOM 2868 N N . LYS A 1 366 ? 5.626 -11.383 -25.023 1.00 98.19 366 LYS A N 1
ATOM 2869 C CA . LYS A 1 366 ? 4.825 -10.993 -26.194 1.00 98.19 366 LYS A CA 1
ATOM 2870 C C . LYS A 1 366 ? 4.493 -9.510 -26.224 1.00 98.19 366 LYS A C 1
ATOM 2872 O O . LYS A 1 366 ? 4.401 -8.940 -27.309 1.00 98.19 366 LYS A O 1
ATOM 2877 N N . GLU A 1 367 ? 4.347 -8.892 -25.061 1.00 96.50 367 GLU A N 1
ATOM 2878 C CA . GLU A 1 367 ? 3.815 -7.538 -24.935 1.00 96.50 367 GLU A CA 1
ATOM 2879 C C . GLU A 1 367 ? 4.667 -6.680 -23.999 1.00 96.50 367 GLU A C 1
ATOM 2881 O O . GLU A 1 367 ? 5.093 -7.121 -22.927 1.00 96.50 367 GLU A O 1
ATOM 2886 N N . ILE A 1 368 ? 4.878 -5.429 -24.404 1.00 97.50 368 ILE A N 1
ATOM 2887 C CA . ILE A 1 368 ? 5.369 -4.345 -23.556 1.00 97.50 368 ILE A CA 1
ATOM 2888 C C . ILE A 1 368 ? 4.288 -3.266 -23.554 1.00 97.50 368 ILE A C 1
ATOM 2890 O O . ILE A 1 368 ? 4.061 -2.623 -24.575 1.00 97.50 368 ILE A O 1
ATOM 2894 N N . SER A 1 369 ? 3.619 -3.083 -22.418 1.00 95.06 369 SER A N 1
ATOM 2895 C CA . SER A 1 369 ? 2.448 -2.210 -22.293 1.00 95.06 369 SER A CA 1
ATOM 2896 C C . SER A 1 369 ? 2.767 -0.728 -22.528 1.00 95.06 369 SER A C 1
ATOM 2898 O O . SER A 1 369 ? 3.927 -0.295 -22.515 1.00 95.06 369 SER A O 1
ATOM 2900 N N . ASP A 1 370 ? 1.720 0.088 -22.647 1.00 93.88 370 ASP A N 1
ATOM 2901 C CA . ASP A 1 370 ? 1.859 1.542 -22.671 1.00 93.88 370 ASP A CA 1
ATOM 2902 C C . ASP A 1 370 ? 2.616 2.037 -21.430 1.00 93.88 370 ASP A C 1
ATOM 2904 O O . ASP A 1 370 ? 2.368 1.606 -20.294 1.00 93.88 370 ASP A O 1
ATOM 2908 N N . PHE A 1 371 ? 3.544 2.970 -21.657 1.00 95.62 371 PHE A N 1
ATOM 2909 C CA . PHE A 1 371 ? 4.337 3.622 -20.616 1.00 95.62 371 PHE A CA 1
ATOM 2910 C C . PHE A 1 371 ? 5.195 2.670 -19.761 1.00 95.62 371 PHE A C 1
ATOM 2912 O O . PHE A 1 371 ? 5.572 3.041 -18.651 1.00 95.62 371 PHE A O 1
ATOM 2919 N N . ALA A 1 372 ? 5.498 1.454 -20.236 1.00 97.31 372 ALA A N 1
ATOM 2920 C CA . ALA A 1 372 ? 6.131 0.396 -19.441 1.00 97.31 372 ALA A CA 1
ATOM 2921 C C . ALA A 1 372 ? 7.319 0.846 -18.578 1.00 97.31 372 ALA A C 1
ATOM 2923 O O . ALA A 1 372 ? 7.345 0.504 -17.403 1.00 97.31 372 ALA A O 1
ATOM 2924 N N . PHE A 1 373 ? 8.234 1.636 -19.134 1.00 98.00 373 PHE A N 1
ATOM 2925 C CA . PHE A 1 373 ? 9.433 2.191 -18.498 1.00 98.00 373 PHE A CA 1
ATOM 2926 C C . PHE A 1 373 ? 9.492 3.721 -18.649 1.00 98.00 373 PHE A C 1
ATOM 2928 O O . PHE A 1 373 ? 10.572 4.300 -18.798 1.00 98.00 373 PHE A O 1
ATOM 2935 N N . ILE A 1 374 ? 8.333 4.394 -18.679 1.00 95.94 374 ILE A N 1
ATOM 2936 C CA . ILE A 1 374 ? 8.306 5.860 -18.762 1.00 95.94 374 ILE A CA 1
ATOM 2937 C C . ILE A 1 374 ? 9.067 6.462 -17.576 1.00 95.94 374 ILE A C 1
ATOM 2939 O O . ILE A 1 374 ? 8.872 6.031 -16.444 1.00 95.94 374 ILE A O 1
ATOM 2943 N N . GLN A 1 375 ? 9.927 7.453 -17.814 1.00 95.31 375 GLN A N 1
ATOM 2944 C CA . GLN A 1 375 ? 10.717 8.125 -16.770 1.00 95.31 375 GLN A CA 1
ATOM 2945 C C . GLN A 1 375 ? 11.588 7.190 -15.901 1.00 95.31 375 GLN A C 1
ATOM 2947 O O . GLN A 1 375 ? 12.011 7.569 -14.810 1.00 95.31 375 GLN A O 1
ATOM 2952 N N . SER A 1 376 ? 11.928 5.982 -16.366 1.00 96.94 376 SER A N 1
ATOM 2953 C CA . SER A 1 376 ? 12.973 5.150 -15.744 1.00 96.94 376 SER A CA 1
ATOM 2954 C C . SER A 1 376 ? 14.354 5.698 -16.126 1.00 96.94 376 SER A C 1
ATOM 2956 O O . SER A 1 376 ? 15.083 5.145 -16.954 1.00 96.94 376 SER A O 1
ATOM 2958 N N . ASN A 1 377 ? 14.698 6.861 -15.573 1.00 96.38 377 ASN A N 1
ATOM 2959 C CA . ASN A 1 377 ? 15.764 7.723 -16.083 1.00 96.38 377 ASN A CA 1
ATOM 2960 C C . ASN A 1 377 ? 17.181 7.140 -15.966 1.00 96.38 377 ASN A C 1
ATOM 2962 O O . ASN A 1 377 ? 18.054 7.531 -16.745 1.00 96.38 377 ASN A O 1
ATOM 2966 N N . LYS A 1 378 ? 17.392 6.147 -15.095 1.00 97.56 378 LYS A N 1
ATOM 2967 C CA . LYS A 1 378 ? 18.667 5.428 -14.937 1.00 97.56 378 LYS A CA 1
ATOM 2968 C C . LYS A 1 378 ? 18.749 4.105 -15.705 1.00 97.56 378 LYS A C 1
ATOM 2970 O O . LYS A 1 378 ? 19.802 3.468 -15.669 1.00 97.56 378 LYS A O 1
ATOM 2975 N N . LEU A 1 379 ? 17.694 3.723 -16.436 1.00 98.19 379 LEU A N 1
ATOM 2976 C CA . LEU A 1 379 ? 17.644 2.457 -17.166 1.00 98.19 379 LEU A CA 1
ATOM 2977 C C . LEU A 1 379 ? 18.820 2.366 -18.144 1.00 98.19 379 LEU A C 1
ATOM 2979 O O . LEU A 1 379 ? 18.969 3.221 -19.025 1.00 98.19 379 LEU A O 1
ATOM 2983 N N . LYS A 1 380 ? 19.643 1.328 -17.981 1.00 98.25 380 LYS A N 1
ATOM 2984 C CA . LYS A 1 380 ? 20.796 1.030 -18.834 1.00 98.25 380 LYS A CA 1
ATOM 2985 C C . LYS A 1 380 ? 20.337 0.390 -20.147 1.00 98.25 380 LYS A C 1
ATOM 2987 O O . LYS A 1 380 ? 19.192 0.520 -20.583 1.00 98.25 380 LYS A O 1
ATOM 2992 N N . ASN A 1 381 ? 21.274 -0.246 -20.841 1.00 98.50 381 ASN A N 1
ATOM 2993 C CA . ASN A 1 381 ? 21.000 -0.906 -22.105 1.00 98.50 381 ASN A CA 1
ATOM 2994 C C . ASN A 1 381 ? 19.968 -2.023 -21.929 1.00 98.50 381 ASN A C 1
ATOM 2996 O O . ASN A 1 381 ? 20.035 -2.793 -20.975 1.00 98.50 381 ASN A O 1
ATOM 3000 N N . LEU A 1 382 ? 19.056 -2.133 -22.891 1.00 98.44 382 LEU A N 1
ATOM 3001 C CA . LEU A 1 382 ? 17.964 -3.099 -22.867 1.00 98.44 382 LEU A CA 1
ATOM 3002 C C . LEU A 1 382 ? 17.909 -3.863 -24.187 1.00 98.44 382 LEU A C 1
ATOM 3004 O O . LEU A 1 382 ? 18.076 -3.283 -25.261 1.00 98.44 382 LEU A O 1
ATOM 3008 N N . ILE A 1 383 ? 17.642 -5.164 -24.118 1.00 98.69 383 ILE A N 1
ATOM 3009 C CA . ILE A 1 383 ? 17.382 -5.994 -25.295 1.00 98.69 383 ILE A CA 1
ATOM 3010 C C . ILE A 1 383 ? 15.896 -6.338 -25.303 1.00 98.69 383 ILE A C 1
ATOM 3012 O O . ILE A 1 383 ? 15.416 -7.023 -24.404 1.00 98.69 383 ILE A O 1
ATOM 3016 N N . ILE A 1 384 ? 15.176 -5.892 -26.331 1.00 98.75 384 ILE A N 1
ATOM 3017 C CA . ILE A 1 384 ? 13.788 -6.306 -26.558 1.00 98.75 384 ILE A CA 1
ATOM 3018 C C . ILE A 1 384 ? 13.821 -7.627 -27.337 1.00 98.75 384 ILE A C 1
ATOM 3020 O O . ILE A 1 384 ? 14.441 -7.668 -28.408 1.00 98.75 384 ILE A O 1
ATOM 3024 N N . PRO A 1 385 ? 13.198 -8.706 -26.832 1.00 98.50 385 PRO A N 1
ATOM 3025 C CA . PRO A 1 385 ? 13.261 -10.018 -27.461 1.00 98.50 385 PRO A CA 1
ATOM 3026 C C . PRO A 1 385 ? 12.441 -10.079 -28.758 1.00 98.50 385 PRO A C 1
ATOM 3028 O O . PRO A 1 385 ? 11.508 -9.310 -28.975 1.00 98.50 385 PRO A O 1
ATOM 3031 N N . ALA A 1 386 ? 12.801 -11.013 -29.646 1.00 98.25 386 ALA A N 1
ATOM 3032 C CA . ALA A 1 386 ? 12.180 -11.147 -30.971 1.00 98.25 386 ALA A CA 1
ATOM 3033 C C . ALA A 1 386 ? 10.710 -11.596 -30.934 1.00 98.25 386 ALA A C 1
ATOM 3035 O O . ALA A 1 386 ? 9.978 -11.414 -31.903 1.00 98.25 386 ALA A O 1
ATOM 3036 N N . SER A 1 387 ? 10.296 -12.188 -29.817 1.00 98.38 387 SER A N 1
ATOM 3037 C CA . SER A 1 387 ? 8.945 -12.670 -29.537 1.00 98.38 387 SER A CA 1
ATOM 3038 C C . SER A 1 387 ? 7.930 -11.568 -29.258 1.00 98.38 387 SER A C 1
ATOM 3040 O O . SER A 1 387 ? 6.734 -11.852 -29.337 1.00 98.38 387 SER A O 1
ATOM 3042 N N . VAL A 1 388 ? 8.384 -10.346 -28.965 1.00 98.56 388 VAL A N 1
ATOM 3043 C CA . VAL A 1 388 ? 7.501 -9.207 -28.713 1.00 98.56 388 VAL A CA 1
ATOM 3044 C C . VAL A 1 388 ? 6.770 -8.840 -30.004 1.00 98.56 388 VAL A C 1
ATOM 3046 O O . VAL A 1 388 ? 7.379 -8.599 -31.050 1.00 98.56 388 VAL A O 1
ATOM 3049 N N . VAL A 1 389 ? 5.445 -8.811 -29.924 1.00 97.25 389 VAL A N 1
ATOM 3050 C CA . VAL A 1 389 ? 4.530 -8.477 -31.025 1.00 97.25 389 VAL A CA 1
ATOM 3051 C C . VAL A 1 389 ? 3.761 -7.186 -30.766 1.00 97.25 389 VAL A C 1
ATOM 3053 O O . VAL A 1 389 ? 3.107 -6.680 -31.674 1.00 97.25 389 VAL A O 1
ATOM 3056 N N . GLU A 1 390 ? 3.864 -6.628 -29.561 1.00 96.06 390 GLU A N 1
ATOM 3057 C CA . GLU A 1 390 ? 3.217 -5.376 -29.193 1.00 96.06 390 GLU A CA 1
ATOM 3058 C C . GLU A 1 390 ? 4.103 -4.548 -28.260 1.00 96.06 390 GLU A C 1
ATOM 3060 O O . GLU A 1 390 ? 4.671 -5.063 -27.295 1.00 96.06 390 GLU A O 1
ATOM 3065 N N . ILE A 1 391 ? 4.239 -3.260 -28.584 1.00 96.75 391 ILE A N 1
ATOM 3066 C CA . ILE A 1 391 ? 4.929 -2.262 -27.766 1.00 96.75 391 ILE A CA 1
ATOM 3067 C C . ILE A 1 391 ? 4.042 -1.020 -27.706 1.00 96.75 391 ILE A C 1
ATOM 3069 O O . ILE A 1 391 ? 3.652 -0.470 -28.743 1.00 96.75 391 ILE A O 1
ATOM 3073 N N . GLY A 1 392 ? 3.724 -0.604 -26.487 1.00 94.62 392 GLY A N 1
ATOM 3074 C CA . GLY A 1 392 ? 2.861 0.526 -26.207 1.00 94.62 392 GLY A CA 1
ATOM 3075 C C . GLY A 1 392 ? 3.511 1.893 -26.427 1.00 94.62 392 GLY A C 1
ATOM 3076 O O . GLY A 1 392 ? 4.732 2.048 -26.542 1.00 94.62 392 GLY A O 1
ATOM 3077 N N . SER A 1 393 ? 2.661 2.912 -26.463 1.00 94.44 393 SER A N 1
ATOM 3078 C CA . SER A 1 393 ? 3.030 4.323 -26.529 1.00 94.44 393 SER A CA 1
ATOM 3079 C C . SER A 1 393 ? 3.935 4.702 -25.359 1.00 94.44 393 SER A C 1
ATOM 3081 O O . SER A 1 393 ? 3.685 4.313 -24.216 1.00 94.44 393 SER A O 1
ATOM 3083 N N . GLN A 1 394 ? 4.991 5.472 -25.636 1.00 95.81 394 GLN A N 1
ATOM 3084 C CA . GLN A 1 394 ? 5.930 5.971 -24.619 1.00 95.81 394 GLN A CA 1
ATOM 3085 C C . GLN A 1 394 ? 6.534 4.902 -23.693 1.00 95.81 394 GLN A C 1
ATOM 3087 O O . GLN A 1 394 ? 6.969 5.215 -22.584 1.00 95.81 394 GLN A O 1
ATOM 3092 N N . ALA A 1 395 ? 6.607 3.646 -24.148 1.00 96.88 395 ALA A N 1
ATOM 3093 C CA . ALA A 1 395 ? 7.102 2.529 -23.349 1.00 96.88 395 ALA A CA 1
ATOM 3094 C C . ALA A 1 395 ? 8.528 2.730 -22.808 1.00 96.88 395 ALA A C 1
ATOM 3096 O O . ALA A 1 395 ? 8.837 2.197 -21.752 1.00 96.88 395 ALA A O 1
ATOM 3097 N N . PHE A 1 396 ? 9.377 3.503 -23.484 1.00 97.88 396 PHE A N 1
ATOM 3098 C CA . PHE A 1 396 ? 10.765 3.789 -23.101 1.00 97.88 396 PHE A CA 1
ATOM 3099 C C . PHE A 1 396 ? 11.071 5.293 -23.133 1.00 97.88 396 PHE A C 1
ATOM 3101 O O . PHE A 1 396 ? 12.196 5.708 -23.416 1.00 97.88 396 PHE A O 1
ATOM 3108 N N . TYR A 1 397 ? 10.057 6.134 -22.925 1.00 96.12 397 TYR A N 1
ATOM 3109 C CA . TYR A 1 397 ? 10.226 7.581 -22.983 1.00 96.12 397 TYR A CA 1
ATOM 3110 C C . TYR A 1 397 ? 10.943 8.103 -21.728 1.00 96.12 397 TYR A C 1
ATOM 3112 O O . TYR A 1 397 ? 10.535 7.807 -20.605 1.00 96.12 397 TYR A O 1
ATOM 3120 N N . LYS A 1 398 ? 11.995 8.904 -21.929 1.00 95.19 398 LYS A N 1
ATOM 3121 C CA . LYS A 1 398 ? 12.807 9.530 -20.874 1.00 95.19 398 LYS A CA 1
ATOM 3122 C C . LYS A 1 398 ? 12.828 11.043 -21.071 1.00 95.19 398 LYS A C 1
ATOM 3124 O O . LYS A 1 398 ? 12.834 11.515 -22.214 1.00 95.19 398 LYS A O 1
ATOM 3129 N N . GLU A 1 399 ? 12.871 11.788 -19.972 1.00 92.50 399 GLU A N 1
ATOM 3130 C CA . GLU A 1 399 ? 13.083 13.238 -19.980 1.00 92.50 399 GLU A CA 1
ATOM 3131 C C . GLU A 1 399 ? 13.738 13.705 -18.673 1.00 92.50 399 GLU A C 1
ATOM 3133 O O . GLU A 1 399 ? 13.853 12.937 -17.724 1.00 92.50 399 GLU A O 1
ATOM 3138 N N . GLY A 1 400 ? 14.164 14.966 -18.622 1.00 89.88 400 GLY A N 1
ATOM 3139 C CA . GLY A 1 400 ? 14.787 15.554 -17.435 1.00 89.88 400 GLY A CA 1
ATOM 3140 C C . GLY A 1 400 ? 16.311 15.644 -17.521 1.00 89.88 400 GLY A C 1
ATOM 3141 O O . GLY A 1 400 ? 16.955 15.026 -18.368 1.00 89.88 400 GLY A O 1
ATOM 3142 N N . THR A 1 401 ? 16.883 16.470 -16.647 1.00 85.31 401 THR A N 1
ATOM 3143 C CA . THR A 1 401 ? 18.316 16.816 -16.632 1.00 85.31 401 THR A CA 1
ATOM 3144 C C . THR A 1 401 ? 19.211 15.672 -16.169 1.00 85.31 401 THR A C 1
ATOM 3146 O O . THR A 1 401 ? 20.380 15.620 -16.541 1.00 85.31 401 THR A O 1
ATOM 3149 N N . ASP A 1 402 ? 18.649 14.735 -15.408 1.00 88.00 402 ASP A N 1
ATOM 3150 C CA . ASP A 1 402 ? 19.402 13.701 -14.695 1.00 88.00 402 ASP A CA 1
ATOM 3151 C C . ASP A 1 402 ? 19.301 12.335 -15.405 1.00 88.00 402 ASP A C 1
ATOM 3153 O O . ASP A 1 402 ? 19.771 11.310 -14.904 1.00 88.00 402 ASP A O 1
ATOM 3157 N N . ALA A 1 403 ? 18.658 12.298 -16.579 1.00 92.56 403 ALA A N 1
ATOM 3158 C CA . ALA A 1 403 ? 18.446 11.084 -17.352 1.00 92.56 403 ALA A CA 1
ATOM 3159 C C . ALA A 1 403 ? 19.734 10.612 -18.041 1.00 92.56 403 ALA A C 1
ATOM 3161 O O . ALA A 1 403 ? 20.384 11.347 -18.786 1.00 92.56 403 ALA A O 1
ATOM 3162 N N . THR A 1 404 ? 20.087 9.342 -17.836 1.00 95.00 404 THR A N 1
ATOM 3163 C CA . THR A 1 404 ? 21.262 8.726 -18.465 1.00 95.00 404 THR A CA 1
ATOM 3164 C C . THR A 1 404 ? 20.990 8.390 -19.930 1.00 95.00 404 THR A C 1
ATOM 3166 O O . THR A 1 404 ? 19.860 8.084 -20.306 1.00 95.00 404 THR A O 1
ATOM 3169 N N . HIS A 1 405 ? 22.014 8.399 -20.784 1.00 97.06 405 HIS A N 1
ATOM 3170 C CA . HIS A 1 405 ? 21.843 7.923 -22.158 1.00 97.06 405 HIS A CA 1
ATOM 3171 C C . HIS A 1 405 ? 21.981 6.393 -22.220 1.00 97.06 405 HIS A C 1
ATOM 3173 O O . HIS A 1 405 ? 22.948 5.846 -21.685 1.00 97.06 405 HIS A O 1
ATOM 3179 N N . ASN A 1 406 ? 21.057 5.691 -22.883 1.00 98.12 406 ASN A N 1
ATOM 3180 C CA . ASN A 1 406 ? 21.115 4.232 -23.041 1.00 98.12 406 ASN A CA 1
ATOM 3181 C C . ASN A 1 406 ? 20.955 3.763 -24.495 1.00 98.12 406 ASN A C 1
ATOM 3183 O O . ASN A 1 406 ? 20.559 4.514 -25.384 1.00 98.12 406 ASN A O 1
ATOM 3187 N N . THR A 1 407 ? 21.286 2.495 -24.747 1.00 98.62 407 THR A N 1
ATOM 3188 C CA . THR A 1 407 ? 21.043 1.820 -26.028 1.00 98.62 407 THR A CA 1
ATOM 3189 C C . THR A 1 407 ? 19.997 0.721 -25.875 1.00 98.62 407 THR A C 1
ATOM 3191 O O . THR A 1 407 ? 20.185 -0.217 -25.100 1.00 98.62 407 THR A O 1
ATOM 3194 N N . ILE A 1 408 ? 18.940 0.775 -26.683 1.00 98.62 408 ILE A N 1
ATOM 3195 C CA . ILE A 1 408 ? 17.961 -0.307 -26.816 1.00 98.62 408 ILE A CA 1
ATOM 3196 C C . ILE A 1 408 ? 18.268 -1.109 -28.082 1.00 98.62 408 ILE A C 1
ATOM 3198 O O . ILE A 1 408 ? 18.288 -0.566 -29.188 1.00 98.62 408 ILE A O 1
ATOM 3202 N N . ILE A 1 409 ? 18.488 -2.415 -27.935 1.00 98.69 409 ILE A N 1
ATOM 3203 C CA . ILE A 1 409 ? 18.599 -3.359 -29.051 1.00 98.69 409 ILE A CA 1
ATOM 3204 C C . ILE A 1 409 ? 17.229 -3.999 -29.252 1.00 98.69 409 ILE A C 1
ATOM 3206 O O . ILE A 1 409 ? 16.828 -4.892 -28.505 1.00 98.69 409 ILE A O 1
ATOM 3210 N N . ASN A 1 410 ? 16.511 -3.551 -30.272 1.00 98.50 410 ASN A N 1
ATOM 3211 C CA . ASN A 1 410 ? 15.194 -4.065 -30.600 1.00 98.50 410 ASN A CA 1
ATOM 3212 C C . ASN A 1 410 ? 15.301 -5.237 -31.585 1.00 98.50 410 ASN A C 1
ATOM 3214 O O . ASN A 1 410 ? 15.587 -5.037 -32.769 1.00 98.50 410 ASN A O 1
ATOM 3218 N N . ARG A 1 411 ? 15.068 -6.460 -31.093 1.00 98.31 411 ARG A N 1
ATOM 3219 C CA . ARG A 1 411 ? 14.996 -7.673 -31.927 1.00 98.31 411 ARG A CA 1
ATOM 3220 C C . ARG A 1 411 ? 13.571 -8.010 -32.366 1.00 98.31 411 ARG A C 1
ATOM 3222 O O . ARG A 1 411 ? 13.398 -8.953 -33.133 1.00 98.31 411 ARG A O 1
ATOM 3229 N N . SER A 1 412 ? 12.571 -7.287 -31.863 1.00 97.69 412 SER A N 1
ATOM 3230 C CA . SER A 1 412 ? 11.168 -7.505 -32.205 1.00 97.69 412 SER A CA 1
ATOM 3231 C C . SER A 1 412 ? 10.859 -7.071 -33.639 1.00 97.69 412 SER A C 1
ATOM 3233 O O . SER A 1 412 ? 11.627 -6.354 -34.286 1.00 97.69 412 SER A O 1
ATOM 3235 N N . SER A 1 413 ? 9.696 -7.488 -34.136 1.00 96.25 413 SER A N 1
ATOM 3236 C CA . SER A 1 413 ? 9.191 -7.045 -35.442 1.00 96.25 413 SER A CA 1
ATOM 3237 C C . SER A 1 413 ? 8.593 -5.629 -35.423 1.00 96.25 413 SER A C 1
ATOM 3239 O O . SER A 1 413 ? 8.253 -5.091 -36.480 1.00 96.25 413 SER A O 1
ATOM 3241 N N . ILE A 1 414 ? 8.467 -5.017 -34.242 1.00 95.44 414 ILE A N 1
ATOM 3242 C CA . ILE A 1 414 ? 7.823 -3.719 -34.042 1.00 95.44 414 ILE A CA 1
ATOM 3243 C C . ILE A 1 414 ? 8.832 -2.603 -34.271 1.00 95.44 414 ILE A C 1
ATOM 3245 O O . ILE A 1 414 ? 9.902 -2.594 -33.673 1.00 95.44 414 ILE A O 1
ATOM 3249 N N . TYR A 1 415 ? 8.493 -1.660 -35.150 1.00 95.56 415 TYR A N 1
ATOM 3250 C CA . TYR A 1 415 ? 9.327 -0.491 -35.406 1.00 95.56 415 TYR A CA 1
ATOM 3251 C C . TYR A 1 415 ? 9.183 0.512 -34.262 1.00 95.56 415 TYR A C 1
ATOM 3253 O O . TYR A 1 415 ? 8.104 1.069 -34.060 1.00 95.56 415 TYR A O 1
ATOM 3261 N N . LEU A 1 416 ? 10.270 0.754 -33.531 1.00 95.56 416 LEU A N 1
ATOM 3262 C CA . LEU A 1 416 ? 10.325 1.823 -32.543 1.00 95.56 416 LEU A CA 1
ATOM 3263 C C . LEU A 1 416 ? 10.581 3.149 -33.249 1.00 95.56 416 LEU A C 1
ATOM 3265 O O . LEU A 1 416 ? 11.519 3.280 -34.032 1.00 95.56 416 LEU A O 1
ATOM 3269 N N . GLU A 1 417 ? 9.769 4.141 -32.923 1.00 92.62 417 GLU A N 1
ATOM 3270 C CA . GLU A 1 417 ? 9.884 5.500 -33.441 1.00 92.62 417 GLU A CA 1
ATOM 3271 C C . GLU A 1 417 ? 9.827 6.526 -32.313 1.00 92.62 417 GLU A C 1
ATOM 3273 O O . GLU A 1 417 ? 9.097 6.353 -31.332 1.00 92.62 417 GLU A O 1
ATOM 3278 N N . ASP A 1 418 ? 10.591 7.594 -32.498 1.00 86.50 418 ASP A N 1
ATOM 3279 C CA . ASP A 1 418 ? 10.662 8.800 -31.671 1.00 86.50 418 ASP A CA 1
ATOM 3280 C C . ASP A 1 418 ? 9.759 9.931 -32.199 1.00 86.50 418 ASP A C 1
ATOM 3282 O O . ASP A 1 418 ? 9.755 11.036 -31.668 1.00 86.50 418 ASP A O 1
ATOM 3286 N N . THR A 1 419 ? 8.972 9.657 -33.242 1.00 73.94 419 THR A N 1
ATOM 3287 C CA . THR A 1 419 ? 7.961 10.550 -33.821 1.00 73.94 419 THR A CA 1
ATOM 3288 C C . THR A 1 419 ? 6.622 9.805 -33.856 1.00 73.94 419 THR A C 1
ATOM 3290 O O . THR A 1 419 ? 6.592 8.635 -34.210 1.00 73.94 419 THR A O 1
ATOM 3293 N N . GLY A 1 420 ? 5.505 10.415 -33.442 1.00 71.31 420 GLY A N 1
ATOM 3294 C CA . GLY A 1 420 ? 4.196 9.732 -33.388 1.00 71.31 420 GLY A CA 1
ATOM 3295 C C . GLY A 1 420 ? 3.878 9.118 -32.018 1.00 71.31 420 GLY A C 1
ATOM 3296 O O . GLY A 1 420 ? 3.602 9.864 -31.087 1.00 71.31 420 GLY A O 1
ATOM 3297 N N . LYS A 1 421 ? 3.915 7.780 -31.872 1.00 64.62 421 LYS A N 1
ATOM 3298 C CA . LYS A 1 421 ? 3.684 7.080 -30.577 1.00 64.62 421 LYS A CA 1
ATOM 3299 C C . LYS A 1 421 ? 4.742 7.382 -29.498 1.00 64.62 421 LYS A C 1
ATOM 3301 O O . LYS A 1 421 ? 4.586 6.967 -28.352 1.00 64.62 421 LYS A O 1
ATOM 3306 N N . LEU A 1 422 ? 5.828 8.069 -29.871 1.00 86.81 422 LEU A N 1
ATOM 3307 C CA . LEU A 1 422 ? 6.915 8.486 -28.980 1.00 86.81 422 LEU A CA 1
ATOM 3308 C C . LEU A 1 422 ? 7.451 7.328 -28.127 1.00 86.81 422 LEU A C 1
ATOM 3310 O O . LEU A 1 422 ? 7.598 7.476 -26.919 1.00 86.81 422 LEU A O 1
ATOM 3314 N N . HIS A 1 423 ? 7.723 6.161 -28.727 1.00 95.38 423 HIS A N 1
ATOM 3315 C CA . HIS A 1 423 ? 8.137 4.975 -27.966 1.00 95.38 423 HIS A CA 1
ATOM 3316 C C . HIS A 1 423 ? 9.365 5.252 -27.091 1.00 95.38 423 HIS A C 1
ATOM 3318 O O . HIS A 1 423 ? 9.479 4.685 -26.010 1.00 95.38 423 HIS A O 1
ATOM 3324 N N . TYR A 1 424 ? 10.266 6.115 -27.558 1.00 96.88 424 TYR A N 1
ATOM 3325 C CA . TYR A 1 424 ? 11.452 6.573 -26.844 1.00 96.88 424 TYR A CA 1
ATOM 3326 C C . TYR A 1 424 ? 11.750 8.037 -27.195 1.00 96.88 424 TYR A C 1
ATOM 3328 O O . TYR A 1 424 ? 11.178 8.589 -28.136 1.00 96.88 424 TYR A O 1
ATOM 3336 N N . ASN A 1 425 ? 12.670 8.650 -26.451 1.00 95.38 425 ASN A N 1
ATOM 3337 C CA . ASN A 1 425 ? 13.201 9.980 -26.740 1.00 95.38 425 ASN A CA 1
ATOM 3338 C C . ASN A 1 425 ? 14.651 9.861 -27.242 1.00 95.38 425 ASN A C 1
ATOM 3340 O O . ASN A 1 425 ? 15.518 9.389 -26.503 1.00 95.38 425 ASN A O 1
ATOM 3344 N N . HIS A 1 426 ? 14.936 10.294 -28.477 1.00 94.81 426 HIS A N 1
ATOM 3345 C CA . HIS A 1 426 ? 16.272 10.156 -29.074 1.00 94.81 426 HIS A CA 1
ATOM 3346 C C . HIS A 1 426 ? 17.361 10.961 -28.352 1.00 94.81 426 HIS A C 1
ATOM 3348 O O . HIS A 1 426 ? 18.539 10.633 -28.481 1.00 94.81 426 HIS A O 1
ATOM 3354 N N . SER A 1 427 ? 17.003 11.986 -27.568 1.00 94.75 427 SER A N 1
ATOM 3355 C CA . SER A 1 427 ? 17.974 12.724 -26.750 1.00 94.75 427 SER A CA 1
ATOM 3356 C C . SER A 1 427 ? 18.595 11.842 -25.657 1.00 94.75 427 SER A C 1
ATOM 3358 O O . SER A 1 427 ? 19.744 12.048 -25.269 1.00 94.75 427 SER A O 1
ATOM 3360 N N . PHE A 1 428 ? 17.873 10.815 -25.200 1.00 96.38 428 PHE A N 1
ATOM 3361 C CA . PHE A 1 428 ? 18.276 9.956 -24.079 1.00 96.38 428 PHE A CA 1
ATOM 3362 C C . PHE A 1 428 ? 18.434 8.480 -24.459 1.00 96.38 428 PHE A C 1
ATOM 3364 O O . PHE A 1 428 ? 18.978 7.700 -23.679 1.00 96.38 428 PHE A O 1
ATOM 3371 N N . THR A 1 429 ? 17.982 8.076 -25.645 1.00 97.50 429 THR A N 1
ATOM 3372 C CA . THR A 1 429 ? 17.984 6.670 -26.045 1.00 97.50 429 THR A CA 1
ATOM 3373 C C . THR A 1 429 ? 18.364 6.497 -27.507 1.00 97.50 429 THR A C 1
ATOM 3375 O O . THR A 1 429 ? 17.697 6.995 -28.413 1.00 97.50 429 THR A O 1
ATOM 3378 N N . THR A 1 430 ? 19.399 5.693 -27.743 1.00 97.94 430 THR A N 1
ATOM 3379 C CA . THR A 1 430 ? 19.758 5.191 -29.072 1.00 97.94 430 THR A CA 1
ATOM 3380 C C . THR A 1 430 ? 19.079 3.843 -29.319 1.00 97.94 430 THR A C 1
ATOM 3382 O O . THR A 1 430 ? 19.260 2.904 -28.546 1.00 97.94 430 THR A O 1
ATOM 3385 N N . VAL A 1 431 ? 18.345 3.696 -30.425 1.00 98.12 431 VAL A N 1
ATOM 3386 C CA . VAL A 1 431 ? 17.723 2.416 -30.810 1.00 98.12 431 VAL A CA 1
ATOM 3387 C C . VAL A 1 431 ? 18.491 1.749 -31.950 1.00 98.12 431 VAL A C 1
ATOM 3389 O O . VAL A 1 431 ? 18.709 2.341 -33.005 1.00 98.12 431 VAL A O 1
ATOM 3392 N N . LYS A 1 432 ? 18.851 0.475 -31.764 1.00 98.31 432 LYS A N 1
ATOM 3393 C CA . LYS A 1 432 ? 19.373 -0.417 -32.809 1.00 98.31 432 LYS A CA 1
ATOM 3394 C C . LYS A 1 432 ? 18.292 -1.427 -33.178 1.00 98.31 432 LYS A C 1
ATOM 3396 O O . LYS A 1 432 ? 17.945 -2.269 -32.355 1.00 98.31 432 LYS A O 1
ATOM 3401 N N . GLN A 1 433 ? 17.766 -1.349 -34.399 1.00 97.19 433 GLN A N 1
ATOM 3402 C CA . GLN A 1 433 ? 16.673 -2.207 -34.860 1.00 97.19 433 GLN A CA 1
ATOM 3403 C C . GLN A 1 433 ? 16.808 -2.566 -36.339 1.00 97.19 433 GLN A C 1
ATOM 3405 O O . GLN A 1 433 ? 17.314 -1.775 -37.131 1.00 97.19 433 GLN A O 1
ATOM 3410 N N . THR A 1 434 ? 16.322 -3.749 -36.712 1.00 91.88 434 THR A N 1
ATOM 3411 C CA . THR A 1 434 ? 16.167 -4.169 -38.118 1.00 91.88 434 THR A CA 1
ATOM 3412 C C . THR A 1 434 ? 14.721 -4.074 -38.601 1.00 91.88 434 THR A C 1
ATOM 3414 O O . THR A 1 434 ? 14.462 -4.242 -39.794 1.00 91.88 434 THR A O 1
ATOM 3417 N N . ALA A 1 435 ? 13.776 -3.827 -37.685 1.00 92.88 435 ALA A N 1
ATOM 3418 C CA . ALA A 1 435 ? 12.383 -3.573 -38.018 1.00 92.88 435 ALA A CA 1
ATOM 3419 C C . ALA A 1 435 ? 12.284 -2.383 -38.984 1.00 92.88 435 ALA A C 1
ATOM 3421 O O . ALA A 1 435 ? 13.054 -1.426 -38.894 1.00 92.88 435 ALA A O 1
ATOM 3422 N N . LYS A 1 436 ? 11.334 -2.445 -39.919 1.00 90.75 436 LYS A N 1
ATOM 3423 C CA . LYS A 1 436 ? 11.077 -1.375 -40.890 1.00 90.75 436 LYS A CA 1
ATOM 3424 C C . LYS A 1 436 ? 9.766 -0.684 -40.550 1.00 90.75 436 LYS A C 1
ATOM 3426 O O . LYS A 1 436 ? 8.782 -1.355 -40.235 1.00 90.75 436 LYS A O 1
ATOM 3431 N N . LYS A 1 437 ? 9.742 0.645 -40.660 1.00 86.69 437 LYS A N 1
ATOM 3432 C CA . LYS A 1 437 ? 8.517 1.433 -40.521 1.00 86.69 437 LYS A CA 1
ATOM 3433 C C . LYS A 1 437 ? 7.513 0.969 -41.579 1.00 86.69 437 LYS A C 1
ATOM 3435 O O . LYS A 1 437 ? 7.840 0.934 -42.764 1.00 86.69 437 LYS A O 1
ATOM 3440 N N . LYS A 1 438 ? 6.312 0.566 -41.156 1.00 77.88 438 LYS A N 1
ATOM 3441 C CA . LYS A 1 438 ? 5.219 0.274 -42.092 1.00 77.88 438 LYS A CA 1
ATOM 3442 C C . LYS A 1 438 ? 4.753 1.607 -42.681 1.00 77.88 438 LYS A C 1
ATOM 3444 O O . LYS A 1 438 ? 4.413 2.511 -41.925 1.00 77.88 438 LYS A O 1
ATOM 3449 N N . GLU A 1 439 ? 4.765 1.738 -44.005 1.00 68.75 439 GLU A N 1
ATOM 3450 C CA . GLU A 1 439 ? 4.174 2.899 -44.676 1.00 68.75 439 GLU A CA 1
ATOM 3451 C C . GLU A 1 439 ? 2.667 2.916 -44.390 1.00 68.75 439 GLU A C 1
ATOM 3453 O O . GLU A 1 439 ? 1.977 1.913 -44.598 1.00 68.75 439 GLU A O 1
ATOM 3458 N N . GLU A 1 440 ? 2.149 4.034 -43.876 1.00 57.56 440 GLU A N 1
ATOM 3459 C CA . GLU A 1 440 ? 0.711 4.199 -43.685 1.00 57.56 440 GLU A CA 1
ATOM 3460 C C . GLU A 1 440 ? 0.011 4.037 -45.038 1.00 57.56 440 GLU A C 1
ATOM 3462 O O . GLU A 1 440 ? 0.270 4.780 -45.988 1.00 57.56 440 GLU A O 1
ATOM 3467 N N . GLN A 1 441 ? -0.904 3.068 -45.138 1.00 50.31 441 GLN A N 1
ATOM 3468 C CA . GLN A 1 441 ? -1.798 2.991 -46.285 1.00 50.31 441 GLN A CA 1
ATOM 3469 C C . GLN A 1 441 ? -2.632 4.270 -46.313 1.00 50.31 441 GLN A C 1
ATOM 3471 O O . GLN A 1 441 ? -3.580 4.436 -45.544 1.00 50.31 441 GLN A O 1
ATOM 3476 N N . LYS A 1 442 ? -2.262 5.183 -47.214 1.00 50.75 442 LYS A N 1
ATOM 3477 C CA . LYS A 1 442 ? -3.017 6.386 -47.561 1.00 50.75 442 LYS A CA 1
ATOM 3478 C C . LYS A 1 442 ? -4.478 5.972 -47.739 1.00 50.75 442 LYS A C 1
ATOM 3480 O O . LYS A 1 442 ? -4.787 5.234 -48.678 1.00 50.75 442 LYS A O 1
ATOM 3485 N N . LYS A 1 443 ? -5.363 6.389 -46.823 1.00 53.34 443 LYS A N 1
ATOM 3486 C CA . LYS A 1 443 ? -6.806 6.120 -46.911 1.00 53.34 443 LYS A CA 1
ATOM 3487 C C . LYS A 1 443 ? -7.264 6.534 -48.310 1.00 53.34 443 LYS A C 1
ATOM 3489 O O . LYS A 1 443 ? -7.286 7.723 -48.626 1.00 53.34 443 LYS A O 1
ATOM 3494 N N . ARG A 1 444 ? -7.570 5.563 -49.175 1.00 54.00 444 ARG A N 1
ATOM 3495 C CA . ARG A 1 444 ? -8.187 5.841 -50.474 1.00 54.00 444 ARG A CA 1
ATOM 3496 C C . ARG A 1 444 ? -9.553 6.444 -50.170 1.00 54.00 444 ARG A C 1
ATOM 3498 O O . ARG A 1 444 ? -10.416 5.753 -49.638 1.00 54.00 444 ARG A O 1
ATOM 3505 N N . GLY A 1 445 ? -9.716 7.738 -50.438 1.00 49.19 445 GLY A N 1
ATOM 3506 C CA . GLY A 1 445 ? -11.008 8.401 -50.325 1.00 49.19 445 GLY A CA 1
ATOM 3507 C C . GLY A 1 445 ? -12.018 7.672 -51.205 1.00 49.19 445 GLY A C 1
ATOM 3508 O O . GLY A 1 445 ? -11.813 7.547 -52.410 1.00 49.19 445 GLY A O 1
ATOM 3509 N N . VAL A 1 446 ? -13.078 7.143 -50.600 1.00 64.12 446 VAL A N 1
ATOM 3510 C CA . VAL A 1 446 ? -14.193 6.555 -51.341 1.00 64.12 446 VAL A CA 1
ATOM 3511 C C . VAL A 1 446 ? -15.096 7.706 -51.776 1.00 64.12 446 VAL A C 1
ATOM 3513 O O . VAL A 1 446 ? -15.732 8.341 -50.939 1.00 64.12 446 VAL A O 1
ATOM 3516 N N . GLN A 1 447 ? -15.147 7.993 -53.078 1.00 61.53 447 GLN A N 1
ATOM 3517 C CA . GLN A 1 447 ? -16.199 8.834 -53.651 1.00 61.53 447 GLN A CA 1
ATOM 3518 C C . GLN A 1 447 ? -17.453 7.982 -53.852 1.00 61.53 447 GLN A C 1
ATOM 3520 O O . GLN A 1 447 ? -17.461 7.041 -54.646 1.00 61.53 447 GLN A O 1
ATOM 3525 N N . ILE A 1 448 ? -18.517 8.306 -53.121 1.00 66.69 448 ILE A N 1
ATOM 3526 C CA . ILE A 1 448 ? -19.833 7.701 -53.315 1.00 66.69 448 ILE A CA 1
ATOM 3527 C C . ILE A 1 448 ? -20.567 8.527 -54.374 1.00 66.69 448 ILE A C 1
ATOM 3529 O O . ILE A 1 448 ? -21.082 9.601 -54.082 1.00 66.69 448 ILE A O 1
ATOM 3533 N N . ASN A 1 449 ? -20.606 8.031 -55.612 1.00 73.06 449 ASN A N 1
ATOM 3534 C CA . ASN A 1 449 ? -21.229 8.750 -56.732 1.00 73.06 449 ASN A CA 1
ATOM 3535 C C . ASN A 1 449 ? -22.765 8.699 -56.713 1.00 73.06 449 ASN A C 1
ATOM 3537 O O . ASN A 1 449 ? -23.413 9.538 -57.330 1.00 73.06 449 ASN A O 1
ATOM 3541 N N . SER A 1 450 ? -23.367 7.728 -56.018 1.00 66.31 450 SER A N 1
ATOM 3542 C CA . SER A 1 450 ? -24.809 7.720 -55.752 1.00 66.31 450 SER A CA 1
ATOM 3543 C C . SER A 1 450 ? -25.159 6.767 -54.610 1.00 66.31 450 SER A C 1
ATOM 3545 O O . SER A 1 450 ? -24.569 5.694 -54.491 1.00 66.31 450 SER A O 1
ATOM 3547 N N . ILE A 1 451 ? -26.141 7.158 -53.796 1.00 75.81 451 ILE A N 1
ATOM 3548 C CA . ILE A 1 451 ? -26.809 6.315 -52.800 1.00 75.81 451 ILE A CA 1
ATOM 3549 C C . ILE A 1 451 ? -28.254 6.128 -53.261 1.00 75.81 451 ILE A C 1
ATOM 3551 O O . ILE A 1 451 ? -28.940 7.105 -53.555 1.00 75.81 451 ILE A O 1
ATOM 3555 N N . ARG A 1 452 ? -28.726 4.878 -53.317 1.00 70.56 452 ARG A N 1
ATOM 3556 C CA . ARG A 1 452 ? -30.154 4.562 -53.443 1.00 70.56 452 ARG A CA 1
ATOM 3557 C C . ARG A 1 452 ? -30.611 3.870 -52.172 1.00 70.56 452 ARG A C 1
ATOM 3559 O O . ARG A 1 452 ? -30.151 2.773 -51.868 1.00 70.56 452 ARG A O 1
ATOM 3566 N N . LEU A 1 453 ? -31.504 4.527 -51.446 1.00 70.69 453 LEU A N 1
ATOM 3567 C CA . LEU A 1 453 ? -32.192 3.960 -50.295 1.00 70.69 453 LEU A CA 1
ATOM 3568 C C . LEU A 1 453 ? -33.556 3.462 -50.769 1.00 70.69 453 LEU A C 1
ATOM 3570 O O . LEU A 1 453 ? -34.278 4.195 -51.443 1.00 70.69 453 LEU A O 1
ATOM 3574 N N . TYR A 1 454 ? -33.894 2.224 -50.428 1.00 65.81 454 TYR A N 1
ATOM 3575 C CA . TYR A 1 454 ? -35.213 1.658 -50.684 1.00 65.81 454 TYR A CA 1
ATOM 3576 C C . TYR A 1 454 ? -35.976 1.605 -49.365 1.00 65.81 454 TYR A C 1
ATOM 3578 O O . TYR A 1 454 ? -35.464 1.084 -48.375 1.00 65.81 454 TYR A O 1
ATOM 3586 N N . GLN A 1 455 ? -37.191 2.150 -49.349 1.00 61.03 455 GLN A N 1
ATOM 3587 C CA . GLN A 1 455 ? -38.114 1.954 -48.238 1.00 61.03 455 GLN A CA 1
ATOM 3588 C C . GLN A 1 455 ? -38.833 0.621 -48.410 1.00 61.03 455 GLN A C 1
ATOM 3590 O O . GLN A 1 455 ? -39.357 0.317 -49.481 1.00 61.03 455 GLN A O 1
ATOM 3595 N N . VAL A 1 456 ? -38.852 -0.164 -47.337 1.00 51.41 456 VAL A N 1
ATOM 3596 C CA . VAL A 1 456 ? -39.689 -1.358 -47.248 1.00 51.41 456 VAL A CA 1
ATOM 3597 C C . VAL A 1 456 ? -41.124 -0.889 -46.968 1.00 51.41 456 VAL A C 1
ATOM 3599 O O . VAL A 1 456 ? -41.296 -0.068 -46.063 1.00 51.41 456 VAL A O 1
ATOM 3602 N N . PRO A 1 457 ? -42.137 -1.339 -47.734 1.00 60.22 457 PRO A N 1
ATOM 3603 C CA . PRO A 1 457 ? -43.525 -0.962 -47.488 1.00 60.22 457 PRO A CA 1
ATOM 3604 C C . PRO A 1 457 ? -43.973 -1.439 -46.105 1.00 60.22 457 PRO A C 1
ATOM 3606 O O . PRO A 1 457 ? -43.650 -2.559 -45.710 1.00 60.22 457 PRO A O 1
ATOM 3609 N N . SER A 1 458 ? -44.688 -0.566 -45.397 1.00 62.16 458 SER A N 1
ATOM 3610 C CA . SER A 1 458 ? -45.267 -0.804 -44.069 1.00 62.16 458 SER A CA 1
ATOM 3611 C C . SER A 1 458 ? -46.370 -1.850 -44.077 1.00 62.16 458 SER A C 1
ATOM 3613 O O . SER A 1 458 ? -47.218 -1.750 -44.997 1.00 62.16 458 SER A O 1
#

Sequence (458 aa):
MFRKTCALALSTLMLLSVFSTGNLTRAMGKSREEENTIVASEEEEQDVPFYGKKTVDGILVSVKADAGVFPKKSKLKVKKLSQKVDKKKVEEKVEEKLKEEDAELLESFIFDISVLDAEGEELQPDNEKGDVKVSFERLNILAKGKELAVFHLDEPDAEPEKLSDVKVKEKEKKLEVKTDHFSLFVLSVIDRSEDDMETGSLGMEEGEDKNLNEFLSEGNRFVEGIEVSSDHEDIVRVHIDPDTKDVRIKALKEGKATLTIKNKVIVSGSEVEQVKQYTVIVQSPFSGGRLGQNMKYSLSGEGKNMTLTISGYGYGDDRERAPWFAYRDKIKTVIIAEGVEGLGIRRAPFGYMENLEDVTLPSTLKEISDFAFIQSNKLKNLIIPASVVEIGSQAFYKEGTDATHNTIINRSSIYLEDTGKLHYNHSFTTVKQTAKKKEEQKKRGVQINSIRLYQVPS

Solvent-accessible surface area (backbone atoms only — not comparable to full-atom values): 26284 Å² total; per-residue (Å²): 131,89,82,88,81,92,84,88,83,90,83,85,90,86,89,87,88,82,89,81,87,85,82,88,87,87,84,86,83,86,88,80,90,76,93,75,79,92,68,81,75,74,73,78,77,75,62,52,60,46,77,34,73,50,74,57,96,77,34,35,39,32,40,41,31,33,40,54,21,54,67,84,75,50,41,70,45,77,43,71,68,77,53,69,68,50,46,50,47,40,50,56,52,50,40,55,60,28,54,79,66,56,29,46,78,77,47,79,49,49,33,42,39,43,37,21,45,81,90,65,51,82,52,70,59,39,67,91,55,36,61,37,34,44,30,45,26,63,65,83,83,66,62,93,93,42,30,42,37,36,32,37,25,80,44,52,87,46,77,69,44,79,68,49,77,43,82,62,51,102,82,66,55,65,50,77,41,73,53,82,68,68,35,36,39,36,46,30,36,32,46,64,81,85,63,92,48,67,65,46,77,42,83,40,38,42,69,41,71,45,56,52,70,82,76,48,60,97,86,65,76,84,68,95,78,65,50,70,47,46,83,32,58,74,30,30,33,71,47,66,42,88,86,80,65,44,56,30,40,31,24,64,29,63,45,74,25,44,36,41,40,37,39,76,42,76,57,95,89,40,85,41,80,46,60,34,41,30,42,34,40,24,38,68,57,82,49,59,49,81,43,25,98,52,24,33,36,33,44,43,77,57,74,64,57,14,33,40,37,38,43,41,40,45,57,25,44,85,31,75,63,42,90,60,60,90,44,28,69,23,28,17,31,39,40,41,35,67,47,31,27,33,70,30,35,62,39,34,62,48,34,58,11,60,42,24,34,45,62,45,65,24,72,48,24,30,54,43,41,31,25,25,31,20,42,26,25,45,36,46,62,37,59,44,38,57,49,26,77,43,74,28,47,24,23,51,23,52,68,72,94,82,42,45,76,24,45,36,40,40,54,19,71,64,56,84,40,66,66,86,62,29,26,31,30,70,93,36,38,49,77,48,64,83,40,63,78,78,78,78,78,75,79,76,80,82,81,80,90,77,86,86,85,81,82,78,86,130

Foldseek 3Di:
DDDDDDDDDDDDDDDDDDDDDDDDDDDDDDDDDDDDDPPPPPPPPWFDWDWAWDDDPQKIKIKTKDGPQDDPPKYKDKDWPPDPVLVVLLQVLVQVVQVVQQKHFDDKTKIQIFIADPVGDTDFTPVVRTWMKMKIFPVPVDDPQWKKWKWDAQGSNGHIDTFDIDPDDPPDGMDMGTDRTGGMIMTTTMDHPPDQAPAAEAEDEAFDKDFPVVRDPPVCPDDPDKDKDKPCCQQKNWDADPVPRTTMIHGHDADKIKIKIWDWDQDPNDTDIRIYIYIYGHHHPQAWDAFAPFKIWGWDDDALDIEIEIDGADEGAAAQEAPCPVCLQNHQEYHYDPRYAYRNHQEQNNDPSQNHAYYHDYLNYAEQHACPHHQPQNHAEEEAHQNHPYYAQLSAAHDDDRGAAYEYEYNHLDDDDCPDSNVYPPVRYHYHDPHDDDDPPPPPDDDDPDDDDDDDDD

InterPro domains:
  IPR026906 BspA-type LRR region [PF13306] (325-398)
  IPR032675 Leucine-rich repeat domain superfamily [G3DSA:3.80.10.10] (288-453)

Radius of gyration: 38.35 Å; Cα contacts (8 Å, |Δi|>4): 964; chains: 1; bounding box: 103×73×108 Å

Secondary structure (DSSP, 8-state):
-------------------------------------------------EEEEEEETTEEEEEEE-TTSS-TT-EEEEEE---HHHHHHHHHHHHHHHHTTTEEEEEEEEEEEEEE-SSS-EE---TTT--EEEEEE--TTPPTT-EEEEEEESSTTSPPEEEEEEE--TT--EEEEE-SS-SEEEEEEEEES-SS----EEEEETT-EEEGGGGS-TT----S--EEEES-TTTEEEEE-TTT--EEEEE-SSEEEEEEEEEEEEETTEEEEEEEEEEEEEEPP--EEEEETTEEEEEES-TT-EEEEEEESEEPPPBSS-TTGGGTTTEEEEEE-TTEEE--BSB-TTTT-TT--EEE--TT--EE-BTTTTT-TT---EEE-TT--EE-TTTB---STTPPPEEEEE-SSS---SSSS--B-TTTEEEEE---PPPP--------------PPP-

Organism: NCBI:txid1501329